Protein AF-V3ZJC1-F1 (afdb_monomer_lite)

Sequence (421 aa):
MALIEICFFYLFCVSSISTNTDYDGDVQNYDSYNEGFNTDVCNSPITPFSTPDKRLASYVLGENETPISDLGLSYDWYGQPNYKMYSGNNPGTDRCGTVQQVYFEDDSEASQSTNITQLWACVNYNNSCNYRIPISVTFCEQLNHHVYRIDPAIPQNASFCLERFNSPLNYITDVEVIIPPPVEVAGQMKYQFRCMFDLSTSDNYWYHVTWYRDGQIIKNVPPISHSNNPVGGSVLDETMFGGGLGFEVQCAYAVSLQADSETGYVKKSTERYVGIELLTPTVNIADGSKSEIKVRPTIPIGCPNSNPECSLSVNIIEPPSSTSSCDPESSFSDCGISISSRNWDQEHSVKLSVNAATQYGAKSAINTITLKTSSSFPSHSIWQDYIIGTVRIRTSQDTTATQGRHCSAVCDPHMRTFGGL

Radius of gyration: 33.89 Å; chains: 1; bounding box: 67×90×100 Å

Foldseek 3Di:
DDDDDDDDDDDDDDDDDDDDDDDDDDPDDPPDDDQDWLVVQLPDDAAEDPPQVLLALQHAADPPHDFDDLQPPDQHKYKDAQKDFAEDADSDARGRSFRKEWGANDCPVALAAQGFDWGWIFTDDPRDRPDTDIWTWHQNQQQRIIIIRDDSPDDGRYDGHMHGDPDVQPDDWAWAKDWDAFDDDPQATKTKIWTFTDDDPDQQKWKWKFKDKQNHTQDTDQTAGSVRPDHGTDIDIPVSVPDFFFIWMKMWMFIDRDRPGHTGDIDIHPTAHAFKAFPAQEAEAEAQGKDKTKIAGRHADHDGPVPRKDKWWKFKAFDDDDDDDDDDQKDKPDRTWIAIRVPRGDITIIMIHGHNVPCPPPQKDKGKIWIFIDQDDSRHNSRHGDTNGMHIYMYGYPCVVPVPDWDADPVDNPDIDDDDD

pLDDT: mean 77.85, std 19.39, range [24.75, 97.88]

Secondary structure (DSSP, 8-state):
-------------------------------------HHHHTTSPPBPPSSGGGGBTT-B--TTSPPP--TT--SEEEE-TTEEE-BSS---TTBTTSSEEEEES--TTTTT-SS-EEEEEEEEETTEEEEEEEEEEEEEGGGTEEEEEE-S---TTEEE-EEE---TT-----EEEE-PPPEEETTEEE-EEEEEEPPPS-TT-EEEEEEEETTEEEEEEEEEEGGG--SS-EEEEGGGS-S-S-EEEEEEEEEESSTTSPP---EEPPPEEESEEES-SEEEEETT-EEEEEEEESSPPP--TT-S--EEEEEEEPPP--S-----SEEESSSEEEEETTSTTS-EEEEEEE-TTT-TT-SEEEEEEEEEE-S--SS-GGGSS-EEEEEEEEEE--GGGTTT--EEETTEEEEEES---

InterPro domains:
  IPR057774 UMOD/GP2/OIT3-like, D8C domain [PF23283] (80-161)

Organism: Lottia gigantea (NCBI:txid225164)

Structure (mmCIF, N/CA/C/O backbone):
data_AF-V3ZJC1-F1
#
_entry.id   AF-V3ZJC1-F1
#
loop_
_atom_site.group_PDB
_atom_site.id
_atom_site.type_symbol
_atom_site.label_atom_id
_atom_site.label_alt_id
_atom_site.label_comp_id
_atom_site.label_asym_id
_atom_site.label_entity_id
_atom_site.label_seq_id
_atom_site.pdbx_PDB_ins_code
_atom_site.Cartn_x
_atom_site.Cartn_y
_atom_site.Cartn_z
_atom_site.occupancy
_atom_site.B_iso_or_equiv
_atom_site.auth_seq_id
_atom_site.auth_comp_id
_atom_site.auth_asym_id
_atom_site.auth_atom_id
_atom_site.pdbx_PDB_model_num
ATOM 1 N N . MET A 1 1 ? -11.441 -59.784 25.013 1.00 41.19 1 MET A N 1
ATOM 2 C CA . MET A 1 1 ? -10.218 -59.946 24.201 1.00 41.19 1 MET A CA 1
ATOM 3 C C . MET A 1 1 ? -10.653 -60.162 22.768 1.00 41.19 1 MET A C 1
ATOM 5 O O . MET A 1 1 ? -11.078 -61.255 22.429 1.00 41.19 1 MET A O 1
ATOM 9 N N . ALA A 1 2 ? -10.655 -59.089 21.986 1.00 32.16 2 ALA A N 1
ATOM 10 C CA . ALA A 1 2 ? -10.981 -59.093 20.568 1.00 32.16 2 ALA A CA 1
ATOM 11 C C . ALA A 1 2 ? -9.861 -58.307 19.880 1.00 32.16 2 ALA A C 1
ATOM 13 O O . ALA A 1 2 ? -9.620 -57.151 20.225 1.00 32.16 2 ALA A O 1
ATOM 14 N N . LEU A 1 3 ? -9.116 -59.002 19.024 1.00 30.17 3 LEU A N 1
ATOM 15 C CA . LEU A 1 3 ? -8.026 -58.472 18.214 1.00 30.17 3 LEU A CA 1
ATOM 16 C C . LEU A 1 3 ? -8.632 -57.721 17.026 1.00 30.17 3 LEU A C 1
ATOM 18 O O . LEU A 1 3 ? -9.467 -58.270 16.314 1.00 30.17 3 LEU A O 1
ATOM 22 N N . ILE A 1 4 ? -8.222 -56.467 16.848 1.00 32.09 4 ILE A N 1
ATOM 23 C CA . ILE A 1 4 ? -8.560 -55.637 15.693 1.00 32.09 4 ILE A CA 1
ATOM 24 C C . ILE A 1 4 ? -7.354 -55.682 14.749 1.00 32.09 4 ILE A C 1
ATOM 26 O O . ILE A 1 4 ? -6.305 -55.115 15.048 1.00 32.09 4 ILE A O 1
ATOM 30 N N . GLU A 1 5 ? -7.513 -56.400 13.638 1.00 27.80 5 GLU A N 1
ATOM 31 C CA . GLU A 1 5 ? -6.676 -56.304 12.440 1.00 27.80 5 GLU A CA 1
ATOM 32 C C . GLU A 1 5 ? -7.078 -55.053 11.650 1.00 27.80 5 GLU A C 1
ATOM 34 O O . GLU A 1 5 ? -8.259 -54.851 11.364 1.00 27.80 5 GLU A O 1
ATOM 39 N N . ILE A 1 6 ? -6.106 -54.224 11.261 1.00 32.09 6 ILE A N 1
ATOM 40 C CA . ILE A 1 6 ? -6.297 -53.183 10.244 1.00 32.09 6 ILE A CA 1
ATOM 41 C C . ILE A 1 6 ? -5.229 -53.367 9.167 1.00 32.09 6 ILE A C 1
ATOM 43 O O . ILE A 1 6 ? -4.032 -53.426 9.443 1.00 32.09 6 ILE A O 1
ATOM 47 N N . CYS A 1 7 ? -5.729 -53.503 7.940 1.00 24.97 7 CYS A N 1
ATOM 48 C CA . CYS A 1 7 ? -5.018 -53.780 6.701 1.00 24.97 7 CYS A CA 1
ATOM 49 C C . CYS A 1 7 ? -4.141 -52.608 6.237 1.00 24.97 7 CYS A C 1
ATOM 51 O O . CYS A 1 7 ? -4.579 -51.459 6.227 1.00 24.97 7 CYS A O 1
ATOM 53 N N . PHE A 1 8 ? -2.944 -52.932 5.743 1.00 26.19 8 PHE A N 1
ATOM 54 C CA . PHE A 1 8 ? -2.110 -52.055 4.921 1.00 26.19 8 PHE A CA 1
ATOM 55 C C . PHE A 1 8 ? -2.419 -52.288 3.435 1.00 26.19 8 PHE A C 1
ATOM 57 O O . PHE A 1 8 ? -2.342 -53.418 2.956 1.00 26.19 8 PHE A O 1
ATOM 64 N N . PHE A 1 9 ? -2.727 -51.220 2.698 1.00 26.12 9 PHE A N 1
ATOM 65 C CA . PHE A 1 9 ? -2.774 -51.219 1.235 1.00 26.12 9 PHE A CA 1
ATOM 66 C C . PHE A 1 9 ? -1.389 -50.851 0.682 1.00 26.12 9 PHE A C 1
ATOM 68 O O . PHE A 1 9 ? -0.927 -49.730 0.873 1.00 26.12 9 PHE A O 1
ATOM 75 N N . TYR A 1 10 ? -0.747 -51.785 -0.024 1.00 26.45 10 TYR A N 1
ATOM 76 C CA . TYR A 1 10 ? 0.393 -51.525 -0.908 1.00 26.45 10 TYR A CA 1
ATOM 77 C C . TYR A 1 10 ? -0.074 -51.687 -2.355 1.00 26.45 10 TYR A C 1
ATOM 79 O O . TYR A 1 10 ? -0.538 -52.759 -2.742 1.00 26.45 10 TYR A O 1
ATOM 87 N N . LEU A 1 11 ? 0.055 -50.625 -3.153 1.00 25.22 11 LEU A N 1
ATOM 88 C CA . LEU A 1 11 ? -0.167 -50.657 -4.596 1.00 25.22 11 LEU A CA 1
ATOM 89 C C . LEU A 1 11 ? 1.196 -50.827 -5.286 1.00 25.22 11 LEU A C 1
ATOM 91 O O . LEU A 1 11 ? 2.021 -49.917 -5.269 1.00 25.22 11 LEU A O 1
ATOM 95 N N . PHE A 1 12 ? 1.434 -51.997 -5.877 1.00 24.75 12 PHE A N 1
ATOM 96 C CA . PHE A 1 12 ? 2.504 -52.227 -6.848 1.00 24.75 12 PHE A CA 1
ATOM 97 C C . PHE A 1 12 ? 1.889 -52.199 -8.249 1.00 24.75 12 PHE A C 1
ATOM 99 O O . PHE A 1 12 ? 0.999 -52.995 -8.538 1.00 24.75 12 PHE A O 1
ATOM 106 N N . CYS A 1 13 ? 2.397 -51.333 -9.125 1.00 26.14 13 CYS A N 1
ATOM 107 C CA . CYS A 1 13 ? 2.208 -51.456 -10.568 1.00 26.14 13 CYS A CA 1
ATOM 108 C C . CYS A 1 13 ? 3.555 -51.805 -11.204 1.00 26.14 13 CYS A C 1
ATOM 110 O O . CYS A 1 13 ? 4.502 -51.023 -11.151 1.00 26.14 13 CYS A O 1
ATOM 112 N N . VAL A 1 14 ? 3.617 -52.997 -11.796 1.00 25.44 14 VAL A N 1
ATOM 113 C CA . VAL A 1 14 ? 4.685 -53.471 -12.677 1.00 25.44 14 VAL A CA 1
ATOM 114 C C . VAL A 1 14 ? 4.028 -53.813 -14.013 1.00 25.44 14 VAL A C 1
ATOM 116 O O . VAL A 1 14 ? 3.108 -54.624 -14.052 1.00 25.44 14 VAL A O 1
ATOM 119 N N . SER A 1 15 ? 4.523 -53.228 -15.099 1.00 30.80 15 SER A N 1
ATOM 120 C CA . SER A 1 15 ? 4.279 -53.663 -16.482 1.00 30.80 15 SER A CA 1
ATOM 121 C C . SER A 1 15 ? 5.491 -53.211 -17.303 1.00 30.80 15 SER A C 1
ATOM 123 O O . SER A 1 15 ? 5.736 -52.019 -17.436 1.00 30.80 15 SER A O 1
ATOM 125 N N . SER A 1 16 ? 6.459 -54.102 -17.515 1.00 31.58 16 SER A N 1
ATOM 126 C CA . SER A 1 16 ? 6.625 -54.965 -18.698 1.00 31.58 16 SER A CA 1
ATOM 127 C C . SER A 1 16 ? 7.221 -54.233 -19.905 1.00 31.58 16 SER A C 1
ATOM 129 O O . SER A 1 16 ? 6.564 -53.446 -20.576 1.00 31.58 16 SER A O 1
ATOM 131 N N . ILE A 1 17 ? 8.485 -54.569 -20.162 1.00 31.56 17 ILE A N 1
ATOM 132 C CA . ILE A 1 17 ? 9.289 -54.244 -21.343 1.00 31.56 17 ILE A CA 1
ATOM 133 C C . ILE A 1 17 ? 8.808 -55.087 -22.531 1.00 31.56 17 ILE A C 1
ATOM 135 O O . ILE A 1 17 ? 8.617 -56.292 -22.375 1.00 31.56 17 ILE A O 1
ATOM 139 N N . SER A 1 18 ? 8.689 -54.482 -23.717 1.00 30.03 18 SER A N 1
ATOM 140 C CA . SER A 1 18 ? 8.573 -55.203 -24.990 1.00 30.03 18 SER A CA 1
ATOM 141 C C . SER A 1 18 ? 8.950 -54.308 -26.181 1.00 30.03 18 SER A C 1
ATOM 143 O O . SER A 1 18 ? 8.126 -53.577 -26.712 1.00 30.03 18 SER A O 1
ATOM 145 N N . THR A 1 19 ? 10.226 -54.428 -26.555 1.00 33.66 19 THR A N 1
ATOM 146 C CA . THR A 1 19 ? 10.806 -54.542 -27.913 1.00 33.66 19 THR A CA 1
ATOM 147 C C . THR A 1 19 ? 10.450 -53.578 -29.056 1.00 33.66 19 THR A C 1
ATOM 149 O O . THR A 1 19 ? 9.315 -53.515 -29.511 1.00 33.66 19 THR A O 1
ATOM 152 N N . ASN A 1 20 ? 11.530 -52.997 -29.608 1.00 35.00 20 ASN A N 1
ATOM 153 C CA . ASN A 1 20 ? 11.839 -52.705 -31.017 1.00 35.00 20 ASN A CA 1
ATOM 154 C C . ASN A 1 20 ? 10.680 -52.669 -32.017 1.00 35.00 20 ASN A C 1
ATOM 156 O O . ASN A 1 20 ? 10.184 -53.713 -32.437 1.00 35.00 20 ASN A O 1
ATOM 160 N N . THR A 1 21 ? 10.446 -51.479 -32.562 1.00 34.78 21 THR A N 1
ATOM 161 C CA . THR A 1 21 ? 10.211 -51.316 -33.999 1.00 34.78 21 THR A CA 1
ATOM 162 C C . THR A 1 21 ? 10.998 -50.100 -34.478 1.00 34.78 21 THR A C 1
ATOM 164 O O . THR A 1 21 ? 10.893 -49.022 -33.899 1.00 34.78 21 THR A O 1
ATOM 167 N N . ASP A 1 22 ? 11.838 -50.326 -35.490 1.00 39.88 22 ASP A N 1
ATOM 168 C CA . ASP A 1 22 ? 12.387 -49.289 -36.357 1.00 39.88 22 ASP A CA 1
ATOM 169 C C . ASP A 1 22 ? 11.226 -48.452 -36.901 1.00 39.88 22 ASP A C 1
ATOM 171 O O . ASP A 1 22 ? 10.277 -49.010 -37.460 1.00 39.88 22 ASP A O 1
ATOM 175 N N . TYR A 1 23 ? 11.298 -47.132 -36.741 1.00 35.34 23 TYR A N 1
ATOM 176 C CA . TYR A 1 23 ? 10.435 -46.218 -37.476 1.00 35.34 23 TYR A CA 1
ATOM 177 C C . TYR A 1 23 ? 11.302 -45.227 -38.241 1.00 35.34 23 TYR A C 1
ATOM 179 O O . TYR A 1 23 ? 12.054 -44.436 -37.670 1.00 35.34 23 TYR A O 1
ATOM 187 N N . ASP A 1 24 ? 11.207 -45.394 -39.554 1.00 32.97 24 ASP A N 1
ATOM 188 C CA . ASP A 1 24 ? 11.813 -44.617 -40.617 1.00 32.97 24 ASP A CA 1
ATOM 189 C C . ASP A 1 24 ? 11.356 -43.154 -40.545 1.00 32.97 24 ASP A C 1
ATOM 191 O O . ASP A 1 24 ? 10.264 -42.843 -40.061 1.00 32.97 24 ASP A O 1
ATOM 195 N N . GLY A 1 25 ? 12.227 -42.259 -41.001 1.00 46.97 25 GLY A N 1
ATOM 196 C CA . GLY A 1 25 ? 12.049 -40.821 -40.877 1.00 46.97 25 GLY A CA 1
ATOM 197 C C . GLY A 1 25 ? 10.839 -40.292 -41.641 1.00 46.97 25 GLY A C 1
ATOM 198 O O . GLY A 1 25 ? 10.759 -40.436 -42.856 1.00 46.97 25 GLY A O 1
ATOM 199 N N . ASP A 1 26 ? 9.987 -39.557 -40.929 1.00 31.44 26 ASP A N 1
ATOM 200 C CA . ASP A 1 26 ? 9.106 -38.554 -41.514 1.00 31.44 26 ASP A CA 1
ATOM 201 C C . ASP A 1 26 ? 9.476 -37.185 -40.939 1.00 31.44 26 ASP A C 1
ATOM 203 O O . ASP A 1 26 ? 9.304 -36.893 -39.753 1.00 31.44 26 ASP A O 1
ATOM 207 N N . VAL A 1 27 ? 10.022 -36.342 -41.815 1.00 43.75 27 VAL A N 1
ATOM 208 C CA . VAL A 1 27 ? 10.173 -34.903 -41.604 1.00 43.75 27 VAL A CA 1
ATOM 209 C C . VAL A 1 27 ? 8.765 -34.333 -41.467 1.00 43.75 27 VAL A C 1
ATOM 211 O O . VAL A 1 27 ? 8.074 -34.112 -42.461 1.00 43.75 27 VAL A O 1
ATOM 214 N N . GLN A 1 28 ? 8.319 -34.122 -40.229 1.00 33.88 28 GLN A N 1
ATOM 215 C CA . GLN A 1 28 ? 7.084 -33.394 -39.987 1.00 33.88 28 GLN A CA 1
ATOM 216 C C . GLN A 1 28 ? 7.299 -31.925 -40.345 1.00 33.88 28 GLN A C 1
ATOM 218 O O . GLN A 1 28 ? 8.063 -31.200 -39.708 1.00 33.88 28 GLN A O 1
ATOM 223 N N . ASN A 1 29 ? 6.625 -31.525 -41.420 1.00 35.38 29 ASN A N 1
ATOM 224 C CA . ASN A 1 29 ? 6.377 -30.143 -41.787 1.00 35.38 29 ASN A CA 1
ATOM 225 C C . ASN A 1 29 ? 5.769 -29.429 -40.572 1.00 35.38 29 ASN A C 1
ATOM 227 O O . ASN A 1 29 ? 4.664 -29.763 -40.151 1.00 35.38 29 ASN A O 1
ATOM 231 N N . TYR A 1 30 ? 6.505 -28.472 -40.009 1.00 39.31 30 TYR A N 1
ATOM 232 C CA . TYR A 1 30 ? 5.963 -27.512 -39.056 1.00 39.31 30 TYR A CA 1
ATOM 233 C C . TYR A 1 30 ? 4.877 -26.709 -39.777 1.00 39.31 30 TYR A C 1
ATOM 235 O O . TYR A 1 30 ? 5.168 -25.930 -40.687 1.00 39.31 30 TYR A O 1
ATOM 243 N N . ASP A 1 31 ? 3.627 -26.953 -39.396 1.00 35.44 31 ASP A N 1
ATOM 244 C CA . ASP A 1 31 ? 2.469 -26.225 -39.888 1.00 35.44 31 ASP A CA 1
ATOM 245 C C . ASP A 1 31 ? 2.626 -24.712 -39.674 1.00 35.44 31 ASP A C 1
ATOM 247 O O . ASP A 1 31 ? 3.204 -24.229 -38.698 1.00 35.44 31 ASP A O 1
ATOM 251 N N . SER A 1 32 ? 2.085 -23.977 -40.642 1.00 36.81 32 SER A N 1
ATOM 252 C CA . SER A 1 32 ? 2.070 -22.525 -40.779 1.00 36.81 32 SER A CA 1
ATOM 253 C C . SER A 1 32 ? 1.839 -21.777 -39.461 1.00 36.81 32 SER A C 1
ATOM 255 O O . SER A 1 32 ? 0.738 -21.786 -38.906 1.00 36.81 32 SER A O 1
ATOM 257 N N . TYR A 1 33 ? 2.875 -21.059 -39.022 1.00 43.84 33 TYR A N 1
ATOM 258 C CA . TYR A 1 33 ? 2.800 -20.009 -38.012 1.00 43.84 33 TYR A CA 1
ATOM 259 C C . TYR A 1 33 ? 1.768 -18.964 -38.467 1.00 43.84 33 TYR A C 1
ATOM 261 O O . TYR A 1 33 ? 1.983 -18.249 -39.443 1.00 43.84 33 TYR A O 1
ATOM 269 N N . ASN A 1 34 ? 0.632 -18.884 -37.773 1.00 41.12 34 ASN A N 1
ATOM 270 C CA . ASN A 1 34 ? -0.242 -17.720 -37.867 1.00 41.12 34 ASN A CA 1
ATOM 271 C C . ASN A 1 34 ? 0.560 -16.516 -37.359 1.00 41.12 34 ASN A C 1
ATOM 273 O O . ASN A 1 34 ? 0.858 -16.434 -36.165 1.00 41.12 34 ASN A O 1
ATOM 277 N N . GLU A 1 35 ? 0.913 -15.602 -38.262 1.00 45.78 35 GLU A N 1
ATOM 278 C CA . GLU A 1 35 ? 1.398 -14.262 -37.935 1.00 45.78 35 GLU A CA 1
ATOM 279 C C . GLU A 1 35 ? 0.265 -13.498 -37.233 1.00 45.78 35 GLU A C 1
ATOM 281 O O . GLU A 1 35 ? -0.489 -12.740 -37.839 1.00 45.78 35 GLU A O 1
ATOM 286 N N . GLY A 1 36 ? 0.082 -13.762 -35.938 1.00 48.38 36 GLY A N 1
ATOM 287 C CA . GLY A 1 36 ? -0.724 -12.910 -35.077 1.00 48.38 36 GLY A CA 1
ATOM 288 C C . GLY A 1 36 ? -0.104 -11.518 -35.074 1.00 48.38 36 GLY A C 1
ATOM 289 O O . GLY A 1 36 ? 1.094 -11.368 -34.826 1.00 48.38 36 GLY A O 1
ATOM 290 N N . PHE A 1 37 ? -0.904 -10.505 -35.391 1.00 55.31 37 PHE A N 1
ATOM 291 C CA . PHE A 1 37 ? -0.458 -9.120 -35.356 1.00 55.31 37 PHE A CA 1
ATOM 292 C C . PHE A 1 37 ? -0.011 -8.759 -33.933 1.00 55.31 37 PHE A C 1
ATOM 294 O O . PHE A 1 37 ? -0.637 -9.150 -32.948 1.00 55.31 37 PHE A O 1
ATOM 301 N N . ASN A 1 38 ? 1.075 -7.990 -33.820 1.00 57.69 38 ASN A N 1
ATOM 302 C CA . ASN A 1 38 ? 1.700 -7.643 -32.539 1.00 57.69 38 ASN A CA 1
ATOM 303 C C . ASN A 1 38 ? 0.740 -6.988 -31.527 1.00 57.69 38 ASN A C 1
ATOM 305 O O . ASN A 1 38 ? 0.880 -7.140 -30.315 1.00 57.69 38 ASN A O 1
ATOM 309 N N . THR A 1 39 ? -0.289 -6.307 -32.036 1.00 58.97 39 THR A N 1
ATOM 310 C CA . THR A 1 39 ? -1.335 -5.674 -31.230 1.00 58.97 39 THR A CA 1
ATOM 311 C C . THR A 1 39 ? -2.045 -6.648 -30.294 1.00 58.97 39 THR A C 1
ATOM 313 O O . THR A 1 39 ? -2.534 -6.219 -29.255 1.00 58.97 39 THR A O 1
ATOM 316 N N . ASP A 1 40 ? -2.092 -7.944 -30.604 1.00 79.19 40 ASP A N 1
ATOM 317 C CA . ASP A 1 40 ? -2.816 -8.911 -29.775 1.00 79.19 40 ASP A CA 1
ATOM 318 C C . ASP A 1 40 ? -1.980 -9.388 -28.579 1.00 79.19 40 ASP A C 1
ATOM 320 O O . ASP A 1 40 ? -2.523 -9.620 -27.498 1.00 79.19 40 ASP A O 1
ATOM 324 N N . VAL A 1 41 ? -0.654 -9.479 -28.731 1.00 88.19 41 VAL A N 1
ATOM 325 C CA . VAL A 1 41 ? 0.241 -9.973 -27.671 1.00 88.19 41 VAL A CA 1
ATOM 326 C C . VAL A 1 41 ? 0.304 -8.978 -26.521 1.00 88.19 41 VAL A C 1
ATOM 328 O O . VAL A 1 41 ? 0.041 -9.335 -25.378 1.00 88.19 41 VAL A O 1
ATOM 331 N N . CYS A 1 42 ? 0.579 -7.710 -26.824 1.00 85.69 42 CYS A N 1
ATOM 332 C CA . CYS A 1 42 ? 0.758 -6.687 -25.797 1.00 85.69 42 CYS A CA 1
ATOM 333 C C . CYS A 1 42 ? -0.542 -6.309 -25.068 1.00 85.69 42 CYS A C 1
ATOM 335 O O . CYS A 1 42 ? -0.489 -5.665 -24.020 1.00 85.69 42 CYS A O 1
ATOM 337 N N . ASN A 1 43 ? -1.701 -6.693 -25.613 1.00 85.38 43 ASN A N 1
ATOM 338 C CA . ASN A 1 43 ? -3.020 -6.508 -25.000 1.00 85.38 43 ASN A CA 1
ATOM 339 C C . ASN A 1 43 ? -3.524 -7.758 -24.257 1.00 85.38 43 ASN A C 1
ATOM 341 O O . ASN A 1 43 ? -4.575 -7.707 -23.614 1.00 85.38 43 ASN A O 1
ATOM 345 N N . SER A 1 44 ? -2.804 -8.877 -24.348 1.00 87.81 44 SER A N 1
ATOM 346 C CA . SER A 1 44 ? -3.147 -10.125 -23.666 1.00 87.81 44 SER A CA 1
ATOM 347 C C . SER A 1 44 ? -2.507 -10.194 -22.273 1.00 87.81 44 SER A C 1
ATOM 349 O O . SER A 1 44 ? -1.518 -9.507 -22.010 1.00 87.81 44 SER A O 1
ATOM 351 N N . PRO A 1 45 ? -3.043 -11.016 -21.350 1.00 90.00 45 PRO A N 1
ATOM 352 C CA . PRO A 1 45 ? -2.370 -11.302 -20.088 1.00 90.00 45 PRO A CA 1
ATOM 353 C C . PRO A 1 45 ? -0.956 -11.850 -20.333 1.00 90.00 45 PRO A C 1
ATOM 355 O O . PRO A 1 45 ? -0.796 -12.821 -21.065 1.00 90.00 45 PRO A O 1
ATOM 358 N N . ILE A 1 46 ? 0.051 -11.229 -19.714 1.00 93.88 46 ILE A N 1
ATOM 359 C CA . ILE A 1 46 ? 1.455 -11.652 -19.787 1.00 93.88 46 ILE A CA 1
ATOM 360 C C . ILE A 1 46 ? 1.824 -12.386 -18.499 1.00 93.88 46 ILE A C 1
ATOM 362 O O . ILE A 1 46 ? 1.603 -11.871 -17.397 1.00 93.88 46 ILE A O 1
ATOM 366 N N . THR A 1 47 ? 2.406 -13.576 -18.627 1.00 95.25 47 THR A N 1
ATOM 367 C CA . THR A 1 47 ? 2.803 -14.394 -17.480 1.00 95.25 47 THR A CA 1
ATOM 368 C C . THR A 1 47 ? 4.153 -13.909 -16.918 1.00 95.25 47 THR A C 1
ATOM 370 O O . THR A 1 47 ? 5.142 -13.844 -17.646 1.00 95.25 47 THR A O 1
ATOM 373 N N . PRO A 1 48 ? 4.264 -13.559 -15.624 1.00 93.00 48 PRO A N 1
ATOM 374 C CA . PRO A 1 48 ? 5.539 -13.125 -15.058 1.00 93.00 48 PRO A CA 1
ATOM 375 C C . PRO A 1 48 ? 6.507 -14.299 -14.856 1.00 93.00 48 PRO A C 1
ATOM 377 O O . PRO A 1 48 ? 6.096 -15.426 -14.572 1.00 93.00 48 PRO A O 1
ATOM 380 N N . PHE A 1 49 ? 7.813 -14.027 -14.919 1.00 92.00 49 PHE A N 1
ATOM 381 C CA . PHE A 1 49 ? 8.831 -14.994 -14.503 1.00 92.00 49 PHE A CA 1
ATOM 382 C C . PHE A 1 49 ? 8.764 -15.235 -12.988 1.00 92.00 49 PHE A C 1
ATOM 384 O O . PHE A 1 49 ? 8.610 -14.306 -12.194 1.00 92.00 49 PHE A O 1
ATOM 391 N N . SER A 1 50 ? 8.931 -16.484 -12.549 1.00 90.62 50 SER A N 1
ATOM 392 C CA . SER A 1 50 ? 8.998 -16.801 -11.118 1.00 90.62 50 SER A CA 1
ATOM 393 C C . SER A 1 50 ? 10.331 -16.340 -10.514 1.00 90.62 50 SER A C 1
ATOM 395 O O . SER A 1 50 ? 11.388 -16.572 -11.088 1.00 90.62 50 SER A O 1
ATOM 397 N N . THR A 1 51 ? 10.334 -15.715 -9.333 1.00 90.81 51 THR A N 1
ATOM 398 C CA . THR A 1 51 ? 11.578 -15.308 -8.625 1.00 90.81 51 THR A CA 1
ATOM 399 C C . THR A 1 51 ? 12.608 -14.550 -9.501 1.00 90.81 51 THR A C 1
ATOM 401 O O . THR A 1 51 ? 13.771 -14.947 -9.577 1.00 90.81 51 THR A O 1
ATOM 404 N N . PRO A 1 52 ? 12.215 -13.451 -10.164 1.00 89.38 52 PRO A N 1
ATOM 405 C CA . PRO A 1 52 ? 13.020 -12.736 -11.166 1.00 89.38 52 PRO A CA 1
ATOM 406 C C . PRO A 1 52 ? 14.386 -12.256 -10.656 1.00 89.38 52 PRO A C 1
ATOM 408 O O . PRO A 1 52 ? 15.365 -12.283 -11.396 1.00 89.38 52 PRO A O 1
ATOM 411 N N . ASP A 1 53 ? 14.494 -11.889 -9.377 1.00 86.44 53 ASP A N 1
ATOM 412 C CA . ASP A 1 53 ? 15.765 -11.461 -8.780 1.00 86.44 53 ASP A CA 1
ATOM 413 C C . ASP A 1 53 ? 16.809 -12.578 -8.714 1.00 86.44 53 ASP A C 1
ATOM 415 O O . ASP A 1 53 ? 18.002 -12.322 -8.878 1.00 86.44 53 ASP A O 1
ATOM 419 N N . LYS A 1 54 ? 16.372 -13.829 -8.530 1.00 93.62 54 LYS A N 1
ATOM 420 C CA . LYS A 1 54 ? 17.269 -14.990 -8.539 1.00 93.62 54 LYS A CA 1
ATOM 421 C C . LYS A 1 54 ? 17.690 -15.397 -9.954 1.00 93.62 54 LYS A C 1
ATOM 423 O O . LYS A 1 54 ? 18.684 -16.093 -10.111 1.00 93.62 54 LYS A O 1
ATOM 428 N N . ARG A 1 55 ? 16.968 -14.937 -10.981 1.00 94.81 55 ARG A N 1
ATOM 429 C CA . ARG A 1 55 ? 17.273 -15.187 -12.400 1.00 94.81 55 ARG A CA 1
ATOM 430 C C . ARG A 1 55 ? 18.259 -14.194 -12.998 1.00 94.81 55 ARG A C 1
ATOM 432 O O . ARG A 1 55 ? 18.633 -14.346 -14.157 1.00 94.81 55 ARG A O 1
ATOM 439 N N . LEU A 1 56 ? 18.666 -13.173 -12.245 1.00 93.00 56 LEU A N 1
ATOM 440 C CA . LEU A 1 56 ? 19.630 -12.192 -12.725 1.00 93.00 56 LEU A CA 1
ATOM 441 C C . LEU A 1 56 ? 20.932 -12.882 -13.148 1.00 93.00 56 LEU A C 1
ATOM 443 O O . LEU A 1 56 ? 21.461 -13.706 -12.404 1.00 93.00 56 LEU A O 1
ATOM 447 N N . ALA A 1 57 ? 21.497 -12.496 -14.292 1.00 92.44 57 ALA A N 1
ATOM 448 C CA . ALA A 1 57 ? 22.771 -13.033 -14.781 1.00 92.44 57 ALA A CA 1
ATOM 449 C C . ALA A 1 57 ? 23.922 -12.885 -13.767 1.00 92.44 57 ALA A C 1
ATOM 451 O O . ALA A 1 57 ? 24.874 -13.662 -13.773 1.00 92.44 57 ALA A O 1
ATOM 452 N N . SER A 1 58 ? 23.819 -11.919 -12.850 1.00 90.44 58 SER A N 1
ATOM 453 C CA . SER A 1 58 ? 24.762 -11.711 -11.750 1.00 90.44 58 SER A CA 1
ATOM 454 C C . SER A 1 58 ? 24.516 -12.596 -10.522 1.00 90.44 58 SER A C 1
ATOM 456 O O . SER A 1 58 ? 25.439 -12.768 -9.723 1.00 90.44 58 SER A O 1
ATOM 458 N N . TYR A 1 59 ? 23.322 -13.165 -10.350 1.00 93.06 59 TYR A N 1
ATOM 459 C CA . TYR A 1 59 ? 22.984 -14.014 -9.208 1.00 93.06 59 TYR A CA 1
ATOM 460 C C . TYR A 1 59 ? 23.746 -15.340 -9.277 1.00 93.06 59 TYR A C 1
ATOM 462 O O . TYR A 1 59 ? 23.791 -15.962 -10.335 1.00 93.06 59 TYR A O 1
ATOM 470 N N . VAL A 1 60 ? 24.328 -15.771 -8.155 1.00 94.50 60 VAL A N 1
ATOM 471 C CA . VAL A 1 60 ? 25.027 -17.060 -8.011 1.00 94.50 60 VAL A CA 1
ATOM 472 C C . VAL A 1 60 ? 24.180 -17.973 -7.138 1.00 94.50 60 VAL A C 1
ATOM 474 O O . VAL A 1 60 ? 23.810 -17.578 -6.033 1.00 94.50 60 VAL A O 1
ATOM 477 N N . LEU A 1 61 ? 23.893 -19.179 -7.621 1.00 93.50 61 LEU A N 1
ATOM 478 C CA . LEU A 1 61 ? 23.194 -20.212 -6.868 1.00 93.50 61 LEU A CA 1
ATOM 479 C C . LEU A 1 61 ? 24.002 -20.589 -5.616 1.00 93.50 61 LEU A C 1
ATOM 481 O O . LEU A 1 61 ? 25.174 -20.955 -5.709 1.00 93.50 61 LEU A O 1
ATOM 485 N N . GLY A 1 62 ? 23.384 -20.482 -4.439 1.00 91.69 62 GLY A N 1
ATOM 486 C CA . GLY A 1 62 ? 24.036 -20.868 -3.185 1.00 91.69 62 GLY A CA 1
ATOM 487 C C . GLY A 1 62 ? 24.191 -22.387 -3.043 1.00 91.69 62 GLY A C 1
ATOM 488 O O . GLY A 1 62 ? 23.365 -23.144 -3.542 1.00 91.69 62 GLY A O 1
ATOM 489 N N . GLU A 1 63 ? 25.195 -22.841 -2.283 1.00 89.81 63 GLU A N 1
ATOM 490 C CA . GLU A 1 63 ? 25.515 -24.276 -2.098 1.00 89.81 63 GLU A CA 1
ATOM 491 C C . GLU A 1 63 ? 24.337 -25.135 -1.597 1.00 89.81 63 GLU A C 1
ATOM 493 O O . GLU A 1 63 ? 24.283 -26.330 -1.868 1.00 89.81 63 GLU A O 1
ATOM 498 N N . ASN A 1 64 ? 23.384 -24.529 -0.878 1.00 92.75 64 ASN A N 1
ATOM 499 C CA . ASN A 1 64 ? 22.204 -25.203 -0.321 1.00 92.75 64 ASN A CA 1
ATOM 500 C C . ASN A 1 64 ? 20.886 -24.759 -0.976 1.00 92.75 64 ASN A C 1
ATOM 502 O O . ASN A 1 64 ? 19.806 -25.059 -0.463 1.00 92.75 64 ASN A O 1
ATOM 506 N N . GLU A 1 65 ? 20.946 -23.999 -2.068 1.00 92.94 65 GLU A N 1
ATOM 507 C CA . GLU A 1 65 ? 19.752 -23.562 -2.782 1.00 92.94 65 GLU A CA 1
ATOM 508 C C . GLU A 1 65 ? 19.329 -24.587 -3.834 1.00 92.94 65 GLU A C 1
ATOM 510 O O . GLU A 1 65 ? 20.149 -25.197 -4.515 1.00 92.94 65 GLU A O 1
ATOM 515 N N . THR A 1 66 ? 18.018 -24.773 -3.989 1.00 94.19 66 THR A N 1
ATOM 516 C CA . THR A 1 66 ? 17.486 -25.576 -5.095 1.00 94.19 66 THR A CA 1
ATOM 517 C C . THR A 1 66 ? 17.606 -24.776 -6.397 1.00 94.19 66 THR A C 1
ATOM 519 O O . THR A 1 66 ? 17.118 -23.642 -6.424 1.00 94.19 66 THR A O 1
ATOM 522 N N . PRO A 1 67 ? 18.215 -25.332 -7.466 1.00 94.50 67 PRO A N 1
ATOM 523 C CA . PRO A 1 67 ? 18.277 -24.666 -8.760 1.00 94.50 67 PRO A CA 1
ATOM 524 C C . PRO A 1 67 ? 16.879 -24.323 -9.273 1.00 94.50 67 PRO A C 1
ATOM 526 O O . PRO A 1 67 ? 15.963 -25.147 -9.224 1.00 94.50 67 PRO A O 1
ATOM 529 N N . ILE A 1 68 ? 16.728 -23.120 -9.814 1.00 94.19 68 ILE A N 1
ATOM 530 C CA . ILE A 1 68 ? 15.538 -22.733 -10.561 1.00 94.19 68 ILE A CA 1
ATOM 531 C C . ILE A 1 68 ? 15.493 -23.569 -11.836 1.00 94.19 68 ILE A C 1
ATOM 533 O O . ILE A 1 68 ? 16.498 -23.717 -12.539 1.00 94.19 68 ILE A O 1
ATOM 537 N N . SER A 1 69 ? 14.311 -24.102 -12.133 1.00 92.94 69 SER A N 1
ATOM 538 C CA . SER A 1 69 ? 14.037 -24.788 -13.383 1.00 92.94 69 SER A CA 1
ATOM 539 C C . SER A 1 69 ? 12.752 -24.254 -13.990 1.00 92.94 69 SER A C 1
ATOM 541 O O . SER A 1 69 ? 11.725 -24.177 -13.321 1.00 92.94 69 SER A O 1
ATOM 543 N N . ASP A 1 70 ? 12.828 -23.938 -15.274 1.00 92.88 70 ASP A N 1
ATOM 544 C CA . ASP A 1 70 ? 11.693 -23.596 -16.127 1.00 92.88 70 ASP A CA 1
ATOM 545 C C . ASP A 1 70 ? 11.094 -24.832 -16.812 1.00 92.88 70 ASP A C 1
ATOM 547 O O . ASP A 1 70 ? 10.250 -24.728 -17.702 1.00 92.88 70 ASP A O 1
ATOM 551 N N . LEU A 1 71 ? 11.511 -26.027 -16.381 1.00 89.62 71 LEU A N 1
ATOM 552 C CA . LEU A 1 71 ? 10.890 -27.268 -16.804 1.00 89.62 71 LEU A CA 1
ATOM 553 C C . LEU A 1 71 ? 9.425 -27.261 -16.348 1.00 89.62 71 LEU A C 1
ATOM 555 O O . LEU A 1 71 ? 9.137 -27.249 -15.151 1.00 89.62 71 LEU A O 1
ATOM 559 N N . GLY A 1 72 ? 8.505 -27.292 -17.310 1.00 86.44 72 GLY A N 1
ATOM 560 C CA . GLY A 1 72 ? 7.066 -27.257 -17.049 1.00 86.44 72 GLY A CA 1
ATOM 561 C C . GLY A 1 72 ? 6.425 -25.872 -17.135 1.00 86.44 72 GLY A C 1
ATOM 562 O O . GLY A 1 72 ? 5.243 -25.754 -16.809 1.00 86.44 72 GLY A O 1
ATOM 563 N N . LEU A 1 73 ? 7.149 -24.840 -17.593 1.00 90.06 73 LEU A N 1
ATOM 564 C CA . LEU A 1 73 ? 6.490 -23.626 -18.083 1.00 90.06 73 LEU A CA 1
ATOM 565 C C . LEU A 1 73 ? 5.477 -23.989 -19.177 1.00 90.06 73 LEU A C 1
ATOM 567 O O . LEU A 1 73 ? 5.719 -24.871 -19.993 1.00 90.06 73 LEU A O 1
ATOM 571 N N . SER A 1 74 ? 4.323 -23.332 -19.192 1.00 91.62 74 SER A N 1
ATOM 572 C CA . SER A 1 74 ? 3.375 -23.469 -20.295 1.00 91.62 74 SER A CA 1
ATOM 573 C C . SER A 1 74 ? 3.908 -22.763 -21.538 1.00 91.62 74 SER A C 1
ATOM 575 O O . SER A 1 74 ? 4.647 -21.790 -21.436 1.00 91.62 74 SER A O 1
ATOM 577 N N . TYR A 1 75 ? 3.492 -23.216 -22.719 1.00 91.50 75 TYR A N 1
ATOM 578 C CA . TYR A 1 75 ? 3.748 -22.474 -23.950 1.00 91.50 75 TYR A CA 1
ATOM 579 C C . TYR A 1 75 ? 2.918 -21.183 -23.962 1.00 91.50 75 TYR A C 1
ATOM 581 O O . TYR A 1 75 ? 1.729 -21.217 -24.285 1.00 91.50 75 TYR A O 1
ATOM 589 N N . ASP A 1 76 ? 3.524 -20.066 -23.560 1.00 93.88 76 ASP A N 1
ATOM 590 C CA . ASP A 1 76 ? 2.842 -18.783 -23.364 1.00 93.88 76 ASP A CA 1
ATOM 591 C C . ASP A 1 76 ? 3.800 -17.585 -23.529 1.00 93.88 76 ASP A C 1
ATOM 593 O O . ASP A 1 76 ? 5.009 -17.753 -23.740 1.00 93.88 76 ASP A O 1
ATOM 597 N N . TRP A 1 77 ? 3.255 -16.371 -23.462 1.00 95.06 77 TRP A N 1
ATOM 598 C CA . TRP A 1 77 ? 4.005 -15.123 -23.422 1.00 95.06 77 TRP A CA 1
ATOM 599 C C . TRP A 1 77 ? 4.403 -14.767 -21.995 1.00 95.06 77 TRP A C 1
ATOM 601 O O . TRP A 1 77 ? 3.565 -14.559 -21.116 1.00 95.06 77 TRP A O 1
ATOM 611 N N . TYR A 1 78 ? 5.708 -14.643 -21.796 1.00 95.81 78 TYR A N 1
ATOM 612 C CA . TYR A 1 78 ? 6.322 -14.288 -20.535 1.00 95.81 78 TYR A CA 1
ATOM 613 C C . TYR A 1 78 ? 6.957 -12.916 -20.606 1.00 95.81 78 TYR A C 1
ATOM 615 O O . TYR A 1 78 ? 7.597 -12.560 -21.589 1.00 95.81 78 TYR A O 1
ATOM 623 N N . GLY A 1 79 ? 6.834 -12.142 -19.544 1.00 92.44 79 GLY A N 1
ATOM 624 C CA . GLY A 1 79 ? 7.390 -10.801 -19.503 1.00 92.44 79 GLY A CA 1
ATOM 625 C C . GLY A 1 79 ? 7.302 -10.236 -18.108 1.00 92.44 79 GLY A C 1
ATOM 626 O O . GLY A 1 79 ? 6.444 -10.621 -17.311 1.00 92.44 79 GLY A O 1
ATOM 627 N N . GLN A 1 80 ? 8.230 -9.346 -17.786 1.00 87.88 80 GLN A N 1
ATOM 628 C CA . GLN A 1 80 ? 8.186 -8.660 -16.514 1.00 87.88 80 GLN A CA 1
ATOM 629 C C . GLN A 1 80 ? 8.748 -7.242 -16.631 1.00 87.88 80 GLN A C 1
ATOM 631 O O . GLN A 1 80 ? 9.812 -7.056 -17.224 1.00 87.88 80 GLN A O 1
ATOM 636 N N . PRO A 1 81 ? 8.108 -6.247 -15.991 1.00 80.19 81 PRO A N 1
ATOM 637 C CA . PRO A 1 81 ? 8.658 -4.902 -15.902 1.00 80.19 81 PRO A CA 1
ATOM 638 C C . PRO A 1 81 ? 10.081 -4.888 -15.336 1.00 80.19 81 PRO A C 1
ATOM 640 O O . PRO A 1 81 ? 10.360 -5.559 -14.341 1.00 80.19 81 PRO A O 1
ATOM 643 N N . ASN A 1 82 ? 10.948 -4.056 -15.916 1.00 74.62 82 ASN A N 1
ATOM 644 C CA . ASN A 1 82 ? 12.366 -3.866 -15.561 1.00 74.62 82 ASN A CA 1
ATOM 645 C C . ASN A 1 82 ? 13.316 -5.018 -15.891 1.00 74.62 82 ASN A C 1
ATOM 647 O O . ASN A 1 82 ? 14.524 -4.853 -15.707 1.00 74.62 82 ASN A O 1
ATOM 651 N N . TYR A 1 83 ? 12.817 -6.154 -16.370 1.00 87.25 83 TYR A N 1
ATOM 652 C CA . TYR A 1 83 ? 13.666 -7.266 -16.765 1.00 87.25 83 TYR A CA 1
ATOM 653 C C . TYR A 1 83 ? 13.553 -7.475 -18.264 1.00 87.25 83 TYR A C 1
ATOM 655 O O . TYR A 1 83 ? 12.474 -7.413 -18.850 1.00 87.25 83 TYR A O 1
ATOM 663 N N . LYS A 1 84 ? 14.689 -7.759 -18.879 1.00 90.94 84 LYS A N 1
ATOM 664 C CA . LYS A 1 84 ? 14.730 -8.414 -20.178 1.00 90.94 84 LYS A CA 1
ATOM 665 C C . LYS A 1 84 ? 15.514 -9.706 -20.030 1.00 90.94 84 LYS A C 1
ATOM 667 O O . LYS A 1 84 ? 16.237 -9.881 -19.048 1.00 90.94 84 LYS A O 1
ATOM 672 N N . MET A 1 85 ? 15.346 -10.629 -20.964 1.00 93.00 85 MET A N 1
ATOM 673 C CA . MET A 1 85 ? 16.242 -11.771 -21.031 1.00 93.00 85 MET A CA 1
ATOM 674 C C . MET A 1 85 ? 17.664 -11.261 -21.238 1.00 93.00 85 MET A C 1
ATOM 676 O O . MET A 1 85 ? 17.891 -10.334 -22.013 1.00 93.00 85 MET A O 1
ATOM 680 N N . TYR A 1 86 ? 18.601 -11.840 -20.497 1.00 92.44 86 TYR A N 1
ATOM 681 C CA . TYR A 1 86 ? 19.995 -11.437 -20.551 1.00 92.44 86 TYR A CA 1
ATOM 682 C C . TYR A 1 86 ? 20.569 -11.672 -21.947 1.00 92.44 86 TYR A C 1
ATOM 684 O O . TYR A 1 86 ? 20.394 -12.755 -22.517 1.00 92.44 86 TYR A O 1
ATOM 692 N N . SER A 1 87 ? 21.266 -10.661 -22.457 1.00 90.38 87 SER A N 1
ATOM 693 C CA . SER A 1 87 ? 21.980 -10.714 -23.725 1.00 90.38 87 SER A CA 1
ATOM 694 C C . SER A 1 87 ? 23.471 -10.460 -23.527 1.00 90.38 87 SER A C 1
ATOM 696 O O . SER A 1 87 ? 23.870 -9.533 -22.816 1.00 90.38 87 SER A O 1
ATOM 698 N N . GLY A 1 88 ? 24.310 -11.279 -24.157 1.00 87.75 88 GLY A N 1
ATOM 699 C CA . GLY A 1 88 ? 25.753 -11.080 -24.208 1.00 87.75 88 GLY A CA 1
ATOM 700 C C . GLY A 1 88 ? 26.556 -12.362 -24.026 1.00 87.75 88 GLY A C 1
ATOM 701 O O . GLY A 1 88 ? 26.233 -13.420 -24.559 1.00 87.75 88 GLY A O 1
ATOM 702 N N . ASN A 1 89 ? 27.665 -12.253 -23.293 1.00 89.00 89 ASN A N 1
ATOM 703 C CA . ASN A 1 89 ? 28.568 -13.379 -23.063 1.00 89.00 89 ASN A CA 1
ATOM 704 C C . ASN A 1 89 ? 27.957 -14.405 -22.111 1.00 89.00 89 ASN A C 1
ATOM 706 O O . ASN A 1 89 ? 27.097 -14.075 -21.310 1.00 89.00 89 ASN A O 1
ATOM 710 N N . ASN A 1 90 ? 28.469 -15.635 -22.137 1.00 91.75 90 ASN A N 1
ATOM 711 C CA . ASN A 1 90 ? 28.064 -16.676 -21.197 1.00 91.75 90 ASN A CA 1
ATOM 712 C C . ASN A 1 90 ? 28.075 -16.159 -19.736 1.00 91.75 90 ASN A C 1
ATOM 714 O O . ASN A 1 90 ? 29.143 -15.743 -19.273 1.00 91.75 90 ASN A O 1
ATOM 718 N N . PRO A 1 91 ? 26.935 -16.208 -19.007 1.00 90.56 91 PRO A N 1
ATOM 719 C CA . PRO A 1 91 ? 26.863 -15.768 -17.613 1.00 90.56 91 PRO A CA 1
ATOM 720 C C . PRO A 1 91 ? 27.880 -16.474 -16.703 1.00 90.56 91 PRO A C 1
ATOM 722 O O . PRO A 1 91 ? 28.388 -15.869 -15.759 1.00 90.56 91 PRO A O 1
ATOM 725 N N . GLY A 1 92 ? 28.199 -17.737 -17.001 1.00 88.81 92 GLY A N 1
ATOM 726 C CA . GLY A 1 92 ? 29.023 -18.637 -16.195 1.00 88.81 92 GLY A CA 1
ATOM 727 C C . GLY A 1 92 ? 28.204 -19.729 -15.501 1.00 88.81 92 GLY A C 1
ATOM 728 O O . GLY A 1 92 ? 26.976 -19.663 -15.447 1.00 88.81 92 GLY A O 1
ATOM 729 N N . THR A 1 93 ? 28.888 -20.743 -14.962 1.00 87.44 93 THR A N 1
ATOM 730 C CA . THR A 1 93 ? 28.254 -21.824 -14.189 1.00 87.44 93 THR A CA 1
ATOM 731 C C . THR A 1 93 ? 27.547 -21.292 -12.947 1.00 87.44 93 THR A C 1
ATOM 733 O O . THR A 1 93 ? 28.008 -20.330 -12.332 1.00 87.44 93 THR A O 1
ATOM 736 N N . ASP A 1 94 ? 26.444 -21.942 -12.572 1.00 90.94 94 ASP A N 1
ATOM 737 C CA . ASP A 1 94 ? 25.656 -21.639 -11.369 1.00 90.94 94 ASP A CA 1
ATOM 738 C C . ASP A 1 94 ? 25.107 -20.203 -11.310 1.00 90.94 94 ASP A C 1
ATOM 740 O O . ASP A 1 94 ? 24.731 -19.698 -10.250 1.00 90.94 94 ASP A O 1
ATOM 744 N N . ARG A 1 95 ? 25.059 -19.516 -12.455 1.00 93.31 95 ARG A N 1
ATOM 745 C CA . ARG A 1 95 ? 24.481 -18.176 -12.578 1.00 93.31 95 ARG A CA 1
ATOM 746 C C . ARG A 1 95 ? 23.003 -18.240 -12.913 1.00 93.31 95 ARG A C 1
ATOM 748 O O . ARG A 1 95 ? 22.495 -19.284 -13.320 1.00 93.31 95 ARG A O 1
ATOM 755 N N . CYS A 1 96 ? 22.311 -17.116 -12.734 1.00 94.69 96 CYS A N 1
ATOM 756 C CA . CYS A 1 96 ? 20.863 -17.011 -12.939 1.00 94.69 96 CYS A CA 1
ATOM 757 C C . CYS A 1 96 ? 20.059 -17.960 -12.034 1.00 94.69 96 CYS A C 1
ATOM 759 O O . CYS A 1 96 ? 18.963 -18.389 -12.394 1.00 94.69 96 CYS A O 1
ATOM 761 N N . GLY A 1 97 ? 20.633 -18.334 -10.883 1.00 94.12 97 GLY A N 1
ATOM 762 C CA . GLY A 1 97 ? 19.991 -19.208 -9.901 1.00 94.12 97 GLY A CA 1
ATOM 763 C C . GLY A 1 97 ? 19.743 -20.623 -10.418 1.00 94.12 97 GLY A C 1
ATOM 764 O O . GLY A 1 97 ? 18.865 -21.310 -9.907 1.00 94.12 97 GLY A O 1
ATOM 765 N N . THR A 1 98 ? 20.480 -21.060 -11.438 1.00 94.88 98 THR A N 1
ATOM 766 C CA . THR A 1 98 ? 20.282 -22.343 -12.111 1.00 94.88 98 THR A CA 1
ATOM 767 C C . THR A 1 98 ? 21.617 -22.978 -12.489 1.00 94.88 98 THR A C 1
ATOM 769 O O . THR A 1 98 ? 22.647 -22.306 -12.488 1.00 94.88 98 THR A O 1
ATOM 772 N N . VAL A 1 99 ? 21.605 -24.263 -12.850 1.00 93.19 99 VAL A N 1
ATOM 773 C CA . VAL A 1 99 ? 22.803 -24.973 -13.338 1.00 93.19 99 VAL A CA 1
ATOM 774 C C . VAL A 1 99 ? 22.943 -24.900 -14.861 1.00 93.19 99 VAL A C 1
ATOM 776 O O . VAL A 1 99 ? 24.055 -25.031 -15.369 1.00 93.19 99 VAL A O 1
ATOM 779 N N . GLN A 1 100 ? 21.845 -24.664 -15.591 1.00 94.06 100 GLN A N 1
ATOM 780 C CA . GLN A 1 100 ? 21.842 -24.503 -17.048 1.00 94.06 100 GLN A CA 1
ATOM 781 C C . GLN A 1 100 ? 21.187 -23.178 -17.451 1.00 94.06 100 GLN A C 1
ATOM 783 O O . GLN A 1 100 ? 19.973 -22.996 -17.385 1.00 94.06 100 GLN A O 1
ATOM 788 N N . GLN A 1 101 ? 22.009 -22.223 -17.865 1.00 95.12 101 GLN A N 1
ATOM 789 C CA . GLN A 1 101 ? 21.561 -20.876 -18.205 1.00 95.12 101 GLN A CA 1
ATOM 790 C C . GLN A 1 101 ? 20.999 -20.833 -19.623 1.00 95.12 101 GLN A C 1
ATOM 792 O O . GLN A 1 101 ? 21.644 -21.320 -20.552 1.00 95.12 101 GLN A O 1
ATOM 797 N N . VAL A 1 102 ? 19.849 -20.187 -19.804 1.00 95.38 102 VAL A N 1
ATOM 798 C CA . VAL A 1 102 ? 19.313 -19.862 -21.130 1.00 95.38 102 VAL A CA 1
ATOM 799 C C . VAL A 1 102 ? 19.381 -18.352 -21.347 1.00 95.38 102 VAL A C 1
ATOM 801 O O . VAL A 1 102 ? 18.766 -17.598 -20.595 1.00 95.38 102 VAL A O 1
ATOM 804 N N . TYR A 1 103 ? 20.148 -17.896 -22.337 1.00 95.12 103 TYR A N 1
ATOM 805 C CA . TYR A 1 103 ? 20.409 -16.468 -22.581 1.00 95.12 103 TYR A CA 1
ATOM 806 C C . TYR A 1 103 ? 20.570 -16.166 -24.076 1.00 95.12 103 TYR A C 1
ATOM 808 O O . TYR A 1 103 ? 20.807 -17.077 -24.868 1.00 95.12 103 TYR A O 1
ATOM 816 N N . PHE A 1 104 ? 20.454 -14.904 -24.482 1.00 94.00 104 PHE A N 1
ATOM 817 C CA . PHE A 1 104 ? 20.727 -14.491 -25.861 1.00 94.00 104 PHE A CA 1
ATOM 818 C C . PHE A 1 104 ? 22.211 -14.177 -26.049 1.00 94.00 104 PHE A C 1
ATOM 820 O O . PHE A 1 104 ? 22.811 -13.485 -25.236 1.00 94.00 104 PHE A O 1
ATOM 827 N N . GLU A 1 105 ? 22.824 -14.666 -27.125 1.00 87.12 105 GLU A N 1
ATOM 828 C CA . GLU A 1 105 ? 24.201 -14.266 -27.459 1.00 87.12 105 GLU A CA 1
ATOM 829 C C . GLU A 1 105 ? 24.247 -12.852 -28.065 1.00 87.12 105 GLU A C 1
ATOM 831 O O . GLU A 1 105 ? 25.244 -12.150 -27.911 1.00 87.12 105 GLU A O 1
ATOM 836 N N . ASP A 1 106 ? 23.160 -12.439 -28.725 1.00 79.44 106 ASP A N 1
ATOM 837 C CA . ASP A 1 106 ? 22.953 -11.111 -29.305 1.00 79.44 106 ASP A CA 1
ATOM 838 C C . ASP A 1 106 ? 21.442 -10.795 -29.338 1.00 79.44 106 ASP A C 1
ATOM 840 O O . ASP A 1 106 ? 20.634 -11.637 -29.740 1.00 79.44 106 ASP A O 1
ATOM 844 N N . ASP A 1 107 ? 21.061 -9.591 -28.908 1.00 75.06 107 ASP A N 1
ATOM 845 C CA . ASP A 1 107 ? 19.690 -9.055 -28.898 1.00 75.06 107 ASP A CA 1
ATOM 846 C C . ASP A 1 107 ? 19.573 -7.718 -29.652 1.00 75.06 107 ASP A C 1
ATOM 848 O O . ASP A 1 107 ? 18.572 -6.997 -29.516 1.00 75.06 107 ASP A O 1
ATOM 852 N N . SER A 1 108 ? 20.579 -7.370 -30.459 1.00 69.69 108 SER A N 1
ATOM 853 C CA . SER A 1 108 ? 20.648 -6.102 -31.192 1.00 69.69 108 SER A CA 1
ATOM 854 C C . SER A 1 108 ? 19.422 -5.848 -32.078 1.00 69.69 108 SER A C 1
ATOM 856 O O . SER A 1 108 ? 18.964 -4.710 -32.172 1.00 69.69 108 SER A O 1
ATOM 858 N N . GLU A 1 109 ? 18.819 -6.897 -32.642 1.00 61.38 109 GLU A N 1
ATOM 859 C CA . GLU A 1 109 ? 17.612 -6.802 -33.479 1.00 61.38 109 GLU A CA 1
ATOM 860 C C . GLU A 1 109 ? 16.302 -6.657 -32.679 1.00 61.38 109 GLU A C 1
ATOM 862 O O . GLU A 1 109 ? 15.313 -6.137 -33.195 1.00 61.38 109 GLU A O 1
ATOM 867 N N . ALA A 1 110 ? 16.268 -7.080 -31.411 1.00 63.72 110 ALA A N 1
ATOM 868 C CA . ALA A 1 110 ? 15.056 -7.060 -30.580 1.00 63.72 110 ALA A CA 1
ATOM 869 C C . ALA A 1 110 ? 14.993 -5.893 -29.593 1.00 63.72 110 ALA A C 1
ATOM 871 O O . ALA A 1 110 ? 13.930 -5.604 -29.043 1.00 63.72 110 ALA A O 1
ATOM 872 N N . SER A 1 111 ? 16.118 -5.212 -29.369 1.00 59.56 111 SER A N 1
ATOM 873 C CA . SER A 1 111 ? 16.278 -4.216 -28.307 1.00 59.56 111 SER A CA 1
ATOM 874 C C . SER A 1 111 ? 15.198 -3.121 -28.312 1.00 59.56 111 SER A C 1
ATOM 876 O O . SER A 1 111 ? 14.905 -2.578 -27.249 1.00 59.56 111 SER A O 1
ATOM 878 N N . GLN A 1 112 ? 14.581 -2.821 -29.466 1.0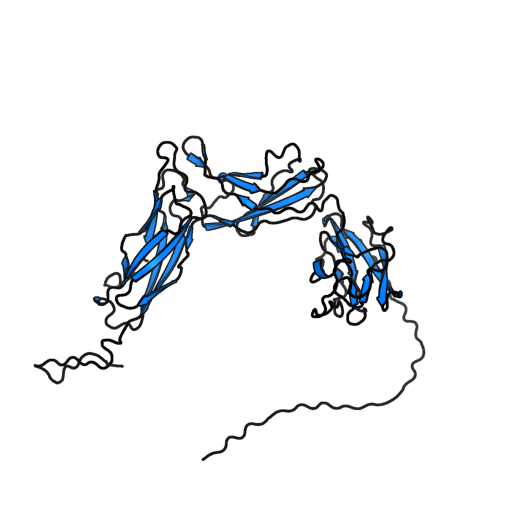0 63.88 112 GLN A N 1
ATOM 879 C CA . GLN A 1 112 ? 13.494 -1.834 -29.601 1.00 63.88 112 GLN A CA 1
ATOM 880 C C . GLN A 1 112 ? 12.424 -2.210 -30.646 1.00 63.88 112 GLN A C 1
ATOM 882 O O . GLN A 1 112 ? 11.643 -1.357 -31.062 1.00 63.88 112 GLN A O 1
ATOM 887 N N . SER A 1 113 ? 12.388 -3.459 -31.121 1.00 72.88 113 SER A N 1
ATOM 888 C CA . SER A 1 113 ? 11.419 -3.842 -32.153 1.00 72.88 113 SER A CA 1
ATOM 889 C C . SER A 1 113 ? 10.021 -3.995 -31.556 1.00 72.88 113 SER A C 1
ATOM 891 O O . SER A 1 113 ? 9.786 -4.865 -30.718 1.00 72.88 113 SER A O 1
ATOM 893 N N . THR A 1 114 ? 9.080 -3.198 -32.058 1.00 77.69 114 THR A N 1
ATOM 894 C CA . THR A 1 114 ? 7.635 -3.337 -31.819 1.00 77.69 114 THR A CA 1
ATOM 895 C C . THR A 1 114 ? 6.977 -4.292 -32.806 1.00 77.69 114 THR A C 1
ATOM 897 O O . THR A 1 114 ? 5.759 -4.290 -32.949 1.00 77.69 114 THR A O 1
ATOM 900 N N . ASN A 1 115 ? 7.768 -5.101 -33.516 1.00 85.94 115 ASN A N 1
ATOM 901 C CA . ASN A 1 115 ? 7.341 -6.271 -34.278 1.00 85.94 115 ASN A CA 1
ATOM 902 C C . ASN A 1 115 ? 7.841 -7.534 -33.577 1.00 85.94 115 ASN A C 1
ATOM 904 O O . ASN A 1 115 ? 8.928 -7.519 -32.996 1.00 85.94 115 ASN A O 1
ATOM 908 N N . ILE A 1 116 ? 7.070 -8.622 -33.675 1.00 89.50 116 ILE A N 1
ATOM 909 C CA . ILE A 1 116 ? 7.498 -9.930 -33.183 1.00 89.50 116 ILE A CA 1
ATOM 910 C C . ILE A 1 116 ? 8.702 -10.363 -34.017 1.00 89.50 116 ILE A C 1
ATOM 912 O O . ILE A 1 116 ? 8.583 -10.603 -35.218 1.00 89.50 116 ILE A O 1
ATOM 916 N N . THR A 1 117 ? 9.858 -10.455 -33.375 1.00 90.25 117 THR A N 1
ATOM 917 C CA . THR A 1 117 ? 11.091 -10.974 -33.962 1.00 90.25 117 THR A CA 1
ATOM 918 C C . THR A 1 117 ? 11.423 -12.318 -33.336 1.00 90.25 117 THR A C 1
ATOM 920 O O . THR A 1 117 ? 10.994 -12.634 -32.229 1.00 90.25 117 THR A O 1
ATOM 923 N N . GLN A 1 118 ? 12.157 -13.159 -34.057 1.00 90.38 118 GLN A N 1
ATOM 924 C CA . GLN A 1 118 ? 12.605 -14.448 -33.544 1.00 90.38 118 GLN A CA 1
ATOM 925 C C . GLN A 1 118 ? 14.103 -14.379 -33.280 1.00 90.38 118 GLN A C 1
ATOM 927 O O . GLN A 1 118 ? 14.890 -14.186 -34.203 1.00 90.38 118 GLN A O 1
ATOM 932 N N . LEU A 1 119 ? 14.487 -14.558 -32.020 1.00 90.81 119 LEU A N 1
ATOM 933 C CA . LEU A 1 119 ? 15.877 -14.639 -31.591 1.00 90.81 119 LEU A CA 1
ATOM 934 C C . LEU A 1 119 ? 16.270 -16.080 -31.281 1.00 90.81 119 LEU A C 1
ATOM 936 O O . LEU A 1 119 ? 15.425 -16.931 -31.008 1.00 90.81 119 LEU A O 1
ATOM 940 N N . TRP A 1 120 ? 17.574 -16.344 -31.277 1.00 92.00 120 TRP A N 1
ATOM 941 C CA . TRP A 1 120 ? 18.129 -17.630 -30.870 1.00 92.00 120 TRP A CA 1
ATOM 942 C C . TRP A 1 120 ? 18.748 -17.515 -29.482 1.00 92.00 120 TRP A C 1
ATOM 944 O O . TRP A 1 120 ? 19.780 -16.867 -29.312 1.00 92.00 120 TRP A O 1
ATOM 954 N N . ALA A 1 121 ? 18.134 -18.163 -28.496 1.00 93.56 121 ALA A N 1
ATOM 955 C CA . ALA A 1 121 ? 18.710 -18.285 -27.167 1.00 93.56 121 ALA A CA 1
ATOM 956 C C . ALA A 1 121 ? 19.631 -19.499 -27.097 1.00 93.56 121 ALA A C 1
ATOM 958 O O . ALA A 1 121 ? 19.316 -20.581 -27.592 1.00 93.56 121 ALA A O 1
ATOM 959 N N . CYS A 1 122 ? 20.767 -19.314 -26.453 1.00 94.69 122 CYS A N 1
ATOM 960 C CA . CYS A 1 122 ? 21.723 -20.349 -26.150 1.00 94.69 122 CYS A CA 1
ATOM 961 C C . CYS A 1 122 ? 21.351 -21.070 -24.851 1.00 94.69 122 CYS A C 1
ATOM 963 O O . CYS A 1 122 ? 21.138 -20.417 -23.830 1.00 94.69 122 CYS A O 1
ATOM 965 N N . VAL A 1 123 ? 21.343 -22.405 -24.869 1.00 94.25 123 VAL A N 1
ATOM 966 C CA . VAL A 1 123 ? 21.279 -23.232 -23.656 1.00 94.25 123 VAL A CA 1
ATOM 967 C C . VAL A 1 123 ? 22.701 -23.633 -23.264 1.00 94.25 123 VAL A C 1
ATOM 969 O O . VAL A 1 123 ? 23.371 -24.417 -23.950 1.00 94.25 123 VAL A O 1
ATOM 972 N N . ASN A 1 124 ? 23.181 -23.062 -22.163 1.00 92.06 124 ASN A N 1
ATOM 973 C CA . ASN A 1 124 ? 24.521 -23.297 -21.649 1.00 92.06 124 ASN A CA 1
ATOM 974 C C . ASN A 1 124 ? 24.591 -24.568 -20.812 1.00 92.06 124 ASN A C 1
ATOM 976 O O . ASN A 1 124 ? 23.833 -24.759 -19.862 1.00 92.06 124 ASN A O 1
ATOM 980 N N . TYR A 1 125 ? 25.589 -25.387 -21.116 1.00 85.38 125 TYR A N 1
ATOM 981 C CA . TYR A 1 125 ? 26.000 -26.504 -20.283 1.00 85.38 125 TYR A CA 1
ATOM 982 C C . TYR A 1 125 ? 27.526 -26.652 -20.380 1.00 85.38 125 TYR A C 1
ATOM 984 O O . TYR A 1 125 ? 28.117 -26.566 -21.459 1.00 85.38 125 TYR A O 1
ATOM 992 N N . ASN A 1 126 ? 28.198 -26.805 -19.237 1.00 84.88 126 ASN A N 1
ATOM 993 C CA . ASN A 1 126 ? 29.666 -26.840 -19.151 1.00 84.88 126 ASN A CA 1
ATOM 994 C C . ASN A 1 126 ? 30.373 -25.635 -19.815 1.00 84.88 126 ASN A C 1
ATOM 996 O O . ASN A 1 126 ? 31.370 -25.807 -20.513 1.00 84.88 126 ASN A O 1
ATOM 1000 N N . ASN A 1 127 ? 29.870 -24.413 -19.595 1.00 84.19 127 ASN A N 1
ATOM 1001 C CA . ASN A 1 127 ? 30.434 -23.160 -20.129 1.00 84.19 127 ASN A CA 1
ATOM 1002 C C . ASN A 1 127 ? 30.493 -23.070 -21.664 1.00 84.19 127 ASN A C 1
ATOM 1004 O O . ASN A 1 127 ? 31.298 -22.321 -22.220 1.00 84.19 127 ASN A O 1
ATOM 1008 N N . SER A 1 128 ? 29.632 -23.806 -22.361 1.00 88.50 128 SER A N 1
ATOM 1009 C CA . SER A 1 128 ? 29.529 -23.764 -23.816 1.00 88.50 128 SER A CA 1
ATOM 1010 C C . SER A 1 128 ? 28.074 -23.764 -24.262 1.00 88.50 128 SER A C 1
ATOM 1012 O O . SER A 1 128 ? 27.199 -24.335 -23.601 1.00 88.50 128 SER A O 1
ATOM 1014 N N . CYS A 1 129 ? 27.820 -23.121 -25.401 1.00 92.62 129 CYS A N 1
ATOM 1015 C CA . CYS A 1 129 ? 26.517 -23.186 -26.035 1.00 92.62 129 CYS A CA 1
ATOM 1016 C C . CYS A 1 129 ? 26.309 -24.576 -26.631 1.00 92.62 129 CYS A C 1
ATOM 1018 O O . CYS A 1 129 ? 26.928 -24.903 -27.643 1.00 92.62 129 CYS A O 1
ATOM 1020 N N . ASN A 1 130 ? 25.482 -25.410 -25.997 1.00 88.62 130 ASN A N 1
ATOM 1021 C CA . ASN A 1 130 ? 25.307 -26.791 -26.461 1.00 88.62 130 ASN A CA 1
ATOM 1022 C C . ASN A 1 130 ? 24.319 -26.858 -27.616 1.00 88.62 130 ASN A C 1
ATOM 1024 O O . ASN A 1 130 ? 24.552 -27.559 -28.597 1.00 88.62 130 ASN A O 1
ATOM 1028 N N . TYR A 1 131 ? 23.226 -26.112 -27.505 1.00 90.44 131 TYR A N 1
ATOM 1029 C CA . TYR A 1 131 ? 22.260 -25.951 -28.575 1.00 90.44 131 TYR A CA 1
ATOM 1030 C C . TYR A 1 131 ? 21.501 -24.638 -28.401 1.00 90.44 131 TYR A C 1
ATOM 1032 O O . TYR A 1 131 ? 21.572 -23.982 -27.357 1.00 90.44 131 TYR A O 1
ATOM 1040 N N . ARG A 1 132 ? 20.798 -24.249 -29.463 1.00 92.44 132 ARG A N 1
ATOM 1041 C CA . ARG A 1 132 ? 20.037 -23.007 -29.521 1.00 92.44 132 ARG A CA 1
ATOM 1042 C C . ARG A 1 132 ? 18.555 -23.307 -29.656 1.00 92.44 132 ARG A C 1
ATOM 1044 O O . ARG A 1 132 ? 18.181 -24.235 -30.371 1.00 92.44 132 ARG A O 1
ATOM 1051 N N . ILE A 1 133 ? 17.737 -22.499 -29.001 1.00 92.31 133 ILE A N 1
ATOM 1052 C CA . ILE A 1 133 ? 16.282 -22.551 -29.106 1.00 92.31 133 ILE A CA 1
ATOM 1053 C C . ILE A 1 133 ? 15.759 -21.230 -29.671 1.00 92.31 133 ILE A C 1
ATOM 1055 O O . ILE A 1 133 ? 16.283 -20.168 -29.321 1.00 92.31 133 ILE A O 1
ATOM 1059 N N . PRO A 1 134 ? 14.759 -21.270 -30.562 1.00 92.44 134 PRO A N 1
ATOM 1060 C CA . PRO A 1 134 ? 14.131 -20.060 -31.051 1.00 92.44 134 PRO A CA 1
ATOM 1061 C C . PRO A 1 134 ? 13.183 -19.494 -29.992 1.00 92.44 134 PRO A C 1
ATOM 1063 O O . PRO A 1 134 ? 12.400 -20.229 -29.396 1.00 92.44 134 PRO A O 1
ATOM 1066 N N . ILE A 1 135 ? 13.225 -18.182 -29.785 1.00 93.31 135 ILE A N 1
ATOM 1067 C CA . ILE A 1 135 ? 12.323 -17.459 -28.887 1.00 93.31 135 ILE A CA 1
ATOM 1068 C C . ILE A 1 135 ? 11.750 -16.279 -29.657 1.00 93.31 135 ILE A C 1
ATOM 1070 O O . ILE A 1 135 ? 12.496 -15.444 -30.171 1.00 93.31 135 ILE A O 1
ATOM 1074 N N . SER A 1 136 ? 10.423 -16.204 -29.743 1.00 93.62 136 SER A N 1
ATOM 1075 C CA . SER A 1 136 ? 9.769 -15.009 -30.275 1.00 93.62 136 SER A CA 1
ATOM 1076 C C . SER A 1 136 ? 9.794 -13.916 -29.211 1.00 93.62 136 SER A C 1
ATOM 1078 O O . SER A 1 136 ? 9.426 -14.168 -28.069 1.00 93.62 136 SER A O 1
ATOM 1080 N N . VAL A 1 137 ? 10.203 -12.709 -29.571 1.00 93.06 137 VAL A N 1
ATOM 1081 C CA . VAL A 1 137 ? 10.278 -11.554 -28.680 1.00 93.06 137 VAL A CA 1
ATOM 1082 C C . VAL A 1 137 ? 9.607 -10.358 -29.336 1.00 93.06 137 VAL A C 1
ATOM 1084 O O . VAL A 1 137 ? 9.663 -10.181 -30.549 1.00 93.06 137 VAL A O 1
ATOM 1087 N N . THR A 1 138 ? 8.961 -9.527 -28.535 1.00 91.06 138 THR A N 1
ATOM 1088 C CA . THR A 1 138 ? 8.521 -8.198 -28.958 1.00 91.06 138 THR A CA 1
ATOM 1089 C C . THR A 1 138 ? 8.678 -7.222 -27.804 1.00 91.06 138 THR A C 1
ATOM 1091 O O . THR A 1 138 ? 8.568 -7.603 -26.635 1.00 91.06 138 THR A O 1
ATOM 1094 N N . PHE A 1 139 ? 8.955 -5.961 -28.117 1.00 86.62 139 PHE A N 1
ATOM 1095 C CA . PHE A 1 139 ? 8.846 -4.879 -27.154 1.00 86.62 139 PHE A CA 1
ATOM 1096 C C . PHE A 1 139 ? 7.405 -4.367 -27.143 1.00 86.62 139 PHE A C 1
ATOM 1098 O O . PHE A 1 139 ? 6.915 -3.827 -28.137 1.00 86.62 139 PHE A O 1
ATOM 1105 N N . CYS A 1 140 ? 6.720 -4.553 -26.019 1.00 83.00 140 CYS A N 1
ATOM 1106 C CA . CYS A 1 140 ? 5.389 -4.007 -25.832 1.00 83.00 140 CYS A CA 1
ATOM 1107 C C . CYS A 1 140 ? 5.520 -2.578 -25.347 1.00 83.00 140 CYS A C 1
ATOM 1109 O O . CYS A 1 140 ? 5.772 -2.395 -24.157 1.00 83.00 140 CYS A O 1
ATOM 1111 N N . GLU A 1 141 ? 5.341 -1.612 -26.262 1.00 76.38 141 GLU A N 1
ATOM 1112 C CA . GLU A 1 141 ? 5.453 -0.180 -25.959 1.00 76.38 141 GLU A CA 1
ATOM 1113 C C . GLU A 1 141 ? 4.659 0.127 -24.713 1.00 76.38 141 GLU A C 1
ATOM 1115 O O . GLU A 1 141 ? 5.325 0.294 -23.715 1.00 76.38 141 GLU A O 1
ATOM 1120 N N . GLN A 1 142 ? 3.329 -0.031 -24.756 1.00 73.75 142 GLN A N 1
ATOM 1121 C CA . GLN A 1 142 ? 2.337 0.213 -23.690 1.00 73.75 142 GLN A CA 1
ATOM 1122 C C . GLN A 1 142 ? 2.525 -0.511 -22.343 1.00 73.75 142 GLN A C 1
ATOM 1124 O O . GLN A 1 142 ? 1.780 -0.247 -21.394 1.00 73.75 142 GLN A O 1
ATOM 1129 N N . LEU A 1 143 ? 3.433 -1.486 -22.278 1.00 74.31 143 LEU A N 1
ATOM 1130 C CA . LEU A 1 143 ? 3.813 -2.154 -21.031 1.00 74.31 143 LEU A CA 1
ATOM 1131 C C . LEU A 1 143 ? 5.246 -1.796 -20.601 1.00 74.31 143 LEU A C 1
ATOM 1133 O O . LEU A 1 143 ? 5.688 -2.207 -19.523 1.00 74.31 143 LEU A O 1
ATOM 1137 N N . ASN A 1 144 ? 5.979 -1.096 -21.461 1.00 75.81 144 ASN A N 1
ATOM 1138 C CA . ASN A 1 144 ? 7.374 -0.701 -21.370 1.00 75.81 144 ASN A CA 1
ATOM 1139 C C . ASN A 1 144 ? 8.323 -1.838 -20.953 1.00 75.81 144 ASN A C 1
ATOM 1141 O O . ASN A 1 144 ? 9.214 -1.668 -20.114 1.00 75.81 144 ASN A O 1
ATOM 1145 N N . HIS A 1 145 ? 8.119 -3.030 -21.513 1.00 84.06 145 HIS A N 1
ATOM 1146 C CA . HIS A 1 145 ? 9.036 -4.156 -21.350 1.00 84.06 145 HIS A CA 1
ATOM 1147 C C . HIS A 1 145 ? 8.937 -5.155 -22.506 1.00 84.06 145 HIS A C 1
ATOM 1149 O O . HIS A 1 145 ? 7.976 -5.180 -23.277 1.00 84.06 145 HIS A O 1
ATOM 1155 N N . HIS A 1 146 ? 9.965 -5.992 -22.624 1.00 89.38 146 HIS A N 1
ATOM 1156 C CA . HIS A 1 146 ? 10.006 -7.087 -23.585 1.00 89.38 146 HIS A CA 1
ATOM 1157 C C . HIS A 1 146 ? 9.173 -8.271 -23.105 1.00 89.38 146 HIS A C 1
ATOM 1159 O O . HIS A 1 146 ? 9.265 -8.674 -21.942 1.00 89.38 146 HIS A O 1
ATOM 1165 N N . VAL A 1 147 ? 8.424 -8.864 -24.026 1.00 93.75 147 VAL A N 1
ATOM 1166 C CA . VAL A 1 147 ? 7.700 -10.118 -23.813 1.00 93.75 147 VAL A CA 1
ATOM 1167 C C . VAL A 1 147 ? 8.254 -11.195 -24.738 1.00 93.75 147 VAL A C 1
ATOM 1169 O O . VAL A 1 147 ? 8.650 -10.921 -25.871 1.00 93.75 147 VAL A O 1
ATOM 1172 N N . TYR A 1 148 ? 8.289 -12.423 -24.238 1.00 94.94 148 TYR A N 1
ATOM 1173 C CA . TYR A 1 148 ? 8.974 -13.565 -24.823 1.00 94.94 148 TYR A CA 1
ATOM 1174 C C . TYR A 1 148 ? 8.013 -14.739 -24.913 1.00 94.94 148 TYR A C 1
ATOM 1176 O O . TYR A 1 148 ? 7.417 -15.131 -23.913 1.00 94.94 148 TYR A O 1
ATOM 1184 N N . ARG A 1 149 ? 7.879 -15.339 -26.089 1.00 94.94 149 ARG A N 1
ATOM 1185 C CA . ARG A 1 149 ? 7.134 -16.582 -26.259 1.00 94.94 149 ARG A CA 1
ATOM 1186 C C . ARG A 1 149 ? 8.061 -17.747 -25.966 1.00 94.94 149 ARG A C 1
ATOM 1188 O O . ARG A 1 149 ? 8.992 -17.997 -26.733 1.00 94.94 149 ARG A O 1
ATOM 1195 N N . ILE A 1 150 ? 7.819 -18.424 -24.853 1.00 91.00 150 ILE A N 1
ATOM 1196 C CA . ILE A 1 150 ? 8.724 -19.444 -24.324 1.00 91.00 150 ILE A CA 1
ATOM 1197 C C . ILE A 1 150 ? 8.178 -20.840 -24.605 1.00 91.00 150 ILE A C 1
ATOM 1199 O O . ILE A 1 150 ? 6.996 -21.110 -24.396 1.00 91.00 150 ILE A O 1
ATOM 1203 N N . ASP A 1 151 ? 9.062 -21.729 -25.060 1.00 82.81 151 ASP A N 1
ATOM 1204 C CA . ASP A 1 151 ? 8.764 -23.144 -25.260 1.00 82.81 151 ASP A CA 1
ATOM 1205 C C . ASP A 1 151 ? 9.090 -23.975 -24.001 1.00 82.81 151 ASP A C 1
ATOM 1207 O O . ASP A 1 151 ? 10.199 -23.841 -23.472 1.00 82.81 151 ASP A O 1
ATOM 1211 N N . PRO A 1 152 ? 8.173 -24.846 -23.517 1.00 76.75 152 PRO A N 1
ATOM 1212 C CA . PRO A 1 152 ? 8.440 -25.799 -22.432 1.00 76.75 152 PRO A CA 1
ATOM 1213 C C . PRO A 1 152 ? 9.628 -26.738 -22.662 1.00 76.75 152 PRO A C 1
ATOM 1215 O O . PRO A 1 152 ? 10.109 -27.343 -21.700 1.00 76.75 152 PRO A O 1
ATOM 1218 N N . ALA A 1 153 ? 10.062 -26.938 -23.908 1.00 80.50 153 ALA A N 1
ATOM 1219 C CA . ALA A 1 153 ? 11.059 -27.934 -24.291 1.00 80.50 153 ALA A CA 1
ATOM 1220 C C . ALA A 1 153 ? 12.507 -27.520 -23.951 1.00 80.50 153 ALA A C 1
ATOM 1222 O O . ALA A 1 153 ? 13.391 -27.488 -24.810 1.00 80.50 153 ALA A O 1
ATOM 1223 N N . ILE A 1 154 ? 12.771 -27.237 -22.677 1.00 86.00 154 ILE A N 1
ATOM 1224 C CA . ILE A 1 154 ? 14.117 -27.022 -22.136 1.00 86.00 154 ILE A CA 1
ATOM 1225 C C . ILE A 1 154 ? 14.536 -28.194 -21.231 1.00 86.00 154 ILE A C 1
ATOM 1227 O O . ILE A 1 154 ? 13.679 -28.937 -20.743 1.00 86.00 154 ILE A O 1
ATOM 1231 N N . PRO A 1 155 ? 15.839 -28.405 -20.980 1.00 85.75 155 PRO A N 1
ATOM 1232 C CA . PRO A 1 155 ? 16.285 -29.508 -20.151 1.00 85.75 155 PRO A CA 1
ATOM 1233 C C . PRO A 1 155 ? 15.942 -29.284 -18.681 1.00 85.75 155 PRO A C 1
ATOM 1235 O O . PRO A 1 155 ? 15.652 -28.179 -18.214 1.00 85.75 155 PRO A O 1
ATOM 1238 N N . GLN A 1 156 ? 16.045 -30.370 -17.923 1.00 84.69 156 GLN A N 1
ATOM 1239 C CA . GLN A 1 156 ? 15.900 -30.325 -16.480 1.00 84.69 156 GLN A CA 1
ATOM 1240 C C . GLN A 1 156 ? 16.966 -29.417 -15.852 1.00 84.69 156 GLN A C 1
ATOM 1242 O O . GLN A 1 156 ? 18.152 -29.535 -16.154 1.00 84.69 156 GLN A O 1
ATOM 1247 N N . ASN A 1 157 ? 16.531 -28.555 -14.931 1.00 88.88 157 ASN A N 1
ATOM 1248 C CA . ASN A 1 157 ? 17.364 -27.551 -14.267 1.00 88.88 157 ASN A CA 1
ATOM 1249 C C . ASN A 1 157 ? 17.938 -26.476 -15.202 1.00 88.88 157 ASN A C 1
ATOM 1251 O O . ASN A 1 157 ? 18.984 -25.909 -14.890 1.00 88.88 157 ASN A O 1
ATOM 1255 N N . ALA A 1 158 ? 17.271 -26.196 -16.325 1.00 92.50 158 ALA A N 1
ATOM 1256 C CA . ALA A 1 158 ? 17.520 -24.992 -17.103 1.00 92.50 158 ALA A CA 1
ATOM 1257 C C . ALA A 1 158 ? 16.581 -23.856 -16.703 1.00 92.50 158 ALA A C 1
ATOM 1259 O O . ALA A 1 158 ? 15.424 -24.102 -16.354 1.00 92.50 158 ALA A O 1
ATOM 1260 N N . SER A 1 159 ? 17.076 -22.621 -16.761 1.00 94.38 159 SER A N 1
ATOM 1261 C CA . SER A 1 159 ? 16.287 -21.417 -16.499 1.00 94.38 159 SER A CA 1
ATOM 1262 C C . SER A 1 159 ? 16.704 -20.265 -17.408 1.00 94.38 159 SER A C 1
ATOM 1264 O O . SER A 1 159 ? 17.895 -20.053 -17.658 1.00 94.38 159 SER A O 1
ATOM 1266 N N . PHE A 1 160 ? 15.726 -19.473 -17.841 1.00 95.56 160 PHE A N 1
ATOM 1267 C CA . PHE A 1 160 ? 15.952 -18.225 -18.564 1.00 95.56 160 PHE A CA 1
ATOM 1268 C C . PHE A 1 160 ? 16.620 -17.194 -17.656 1.00 95.56 160 PHE A C 1
ATOM 1270 O O . PHE A 1 160 ? 16.114 -16.863 -16.577 1.00 95.56 160 PHE A O 1
ATOM 1277 N N . CYS A 1 161 ? 17.776 -16.708 -18.100 1.00 95.38 161 CYS A N 1
ATOM 1278 C CA . CYS A 1 161 ? 18.522 -15.644 -17.458 1.00 95.38 161 CYS A CA 1
ATOM 1279 C C . CYS A 1 161 ? 17.888 -14.301 -17.767 1.00 95.38 161 CYS A C 1
ATOM 1281 O O . CYS A 1 161 ? 17.557 -14.000 -18.915 1.00 95.38 161 CYS A O 1
ATOM 1283 N N . LEU A 1 162 ? 17.795 -13.466 -16.743 1.00 94.44 162 LEU A N 1
ATOM 1284 C CA . LEU A 1 162 ? 17.306 -12.107 -16.855 1.00 94.44 162 LEU A CA 1
ATOM 1285 C C . LEU A 1 162 ? 18.437 -11.118 -16.595 1.00 94.44 162 LEU A C 1
ATOM 1287 O O . LEU A 1 162 ? 19.406 -11.396 -15.889 1.00 94.44 162 LEU A O 1
ATOM 1291 N N . GLU A 1 163 ? 18.278 -9.919 -17.115 1.00 90.19 163 GLU A N 1
ATOM 1292 C CA . GLU A 1 163 ? 19.024 -8.754 -16.682 1.00 90.19 163 GLU A CA 1
ATOM 1293 C C . GLU A 1 163 ? 18.084 -7.595 -16.431 1.00 90.19 163 GLU A C 1
ATOM 1295 O O . GLU A 1 163 ? 16.957 -7.553 -16.931 1.00 90.19 163 GLU A O 1
ATOM 1300 N N . ARG A 1 164 ? 18.565 -6.636 -15.643 1.00 84.06 164 ARG A N 1
ATOM 1301 C CA . ARG A 1 164 ? 17.838 -5.390 -15.473 1.00 84.06 164 ARG A CA 1
ATOM 1302 C C . ARG A 1 164 ? 17.927 -4.630 -16.783 1.00 84.06 164 ARG A C 1
ATOM 1304 O O . ARG A 1 164 ? 19.012 -4.259 -17.223 1.00 84.06 164 ARG A O 1
ATOM 1311 N N . PHE A 1 165 ? 16.778 -4.411 -17.401 1.00 72.00 165 PHE A N 1
ATOM 1312 C CA . PHE A 1 165 ? 16.679 -3.520 -18.537 1.00 72.00 165 PHE A CA 1
ATOM 1313 C C . PHE A 1 165 ? 17.101 -2.131 -18.045 1.00 72.00 165 PHE A C 1
ATOM 1315 O O . PHE A 1 165 ? 16.504 -1.599 -17.116 1.00 72.00 165 PHE A O 1
ATOM 1322 N N . ASN A 1 166 ? 18.161 -1.540 -18.595 1.00 58.03 166 ASN A N 1
ATOM 1323 C CA . ASN A 1 166 ? 18.532 -0.162 -18.268 1.00 58.03 166 ASN A CA 1
ATOM 1324 C C . ASN A 1 166 ? 17.670 0.789 -19.102 1.00 58.03 166 ASN A C 1
ATOM 1326 O O . ASN A 1 166 ? 18.167 1.480 -19.988 1.00 58.03 166 ASN A O 1
ATOM 1330 N N . SER A 1 167 ? 16.361 0.800 -18.841 1.00 60.97 167 SER A N 1
ATOM 1331 C CA . SER A 1 167 ? 15.529 1.901 -19.308 1.00 60.97 167 SER A CA 1
ATOM 1332 C C . SER A 1 167 ? 15.849 3.125 -18.453 1.00 60.97 167 SER A C 1
ATOM 1334 O O . SER A 1 167 ? 15.907 2.992 -17.225 1.00 60.97 167 SER A O 1
ATOM 1336 N N . PRO A 1 168 ? 15.990 4.329 -19.033 1.00 58.84 168 PRO A N 1
ATOM 1337 C CA . PRO A 1 168 ? 15.946 5.550 -18.233 1.00 58.84 168 PRO A CA 1
ATOM 1338 C C . PRO A 1 168 ? 14.661 5.605 -17.379 1.00 58.84 168 PRO A C 1
ATOM 1340 O O . PRO A 1 168 ? 14.649 6.169 -16.296 1.00 58.84 168 PRO A O 1
ATOM 1343 N N . LEU A 1 169 ? 13.589 4.916 -17.772 1.00 62.03 169 LEU A N 1
ATOM 1344 C CA . LEU A 1 169 ? 12.344 4.850 -17.006 1.00 62.03 169 LEU A CA 1
ATOM 1345 C C . LEU A 1 169 ? 12.378 3.919 -15.774 1.00 62.03 169 LEU A C 1
ATOM 1347 O O . LEU A 1 169 ? 11.387 3.845 -15.052 1.00 62.03 169 LEU A O 1
ATOM 1351 N N . ASN A 1 170 ? 13.502 3.254 -15.479 1.00 60.59 170 ASN A N 1
ATOM 1352 C CA . ASN A 1 170 ? 13.627 2.311 -14.355 1.00 60.59 170 ASN A CA 1
ATOM 1353 C C . ASN A 1 170 ? 14.150 2.962 -13.065 1.00 60.59 170 ASN A C 1
ATOM 1355 O O . ASN A 1 170 ? 14.806 2.320 -12.242 1.00 60.59 170 ASN A O 1
ATOM 1359 N N . TYR A 1 171 ? 13.854 4.249 -12.872 1.00 69.25 171 TYR A N 1
ATOM 1360 C CA . TYR A 1 171 ? 14.116 4.930 -11.609 1.00 69.25 171 TYR A CA 1
ATOM 1361 C C . TYR A 1 171 ? 13.160 4.426 -10.516 1.00 69.25 171 TYR A C 1
ATOM 1363 O O . TYR A 1 171 ? 11.981 4.789 -10.478 1.00 69.25 171 TYR A O 1
ATOM 1371 N N . ILE A 1 172 ? 13.689 3.597 -9.611 1.00 71.19 172 ILE A N 1
ATOM 1372 C CA . ILE A 1 172 ? 12.959 3.036 -8.471 1.00 71.19 172 ILE A CA 1
ATOM 1373 C C . ILE A 1 172 ? 13.498 3.640 -7.171 1.00 71.19 172 ILE A C 1
ATOM 1375 O O . ILE A 1 172 ? 14.684 3.529 -6.873 1.00 71.19 172 ILE A O 1
ATOM 1379 N N . THR A 1 173 ? 12.608 4.233 -6.387 1.00 79.19 173 THR A N 1
ATOM 1380 C CA . THR A 1 173 ? 12.826 4.704 -5.023 1.00 79.19 173 THR A CA 1
ATOM 1381 C C . THR A 1 173 ? 11.693 4.201 -4.131 1.00 79.19 173 THR A C 1
ATOM 1383 O O . THR A 1 173 ? 10.656 3.727 -4.614 1.00 79.19 173 THR A O 1
ATOM 1386 N N . ASP A 1 174 ? 11.905 4.261 -2.825 1.00 84.06 174 ASP A N 1
ATOM 1387 C CA . ASP A 1 174 ? 10.847 3.999 -1.870 1.00 84.06 174 ASP A CA 1
ATOM 1388 C C . ASP A 1 174 ? 9.811 5.120 -1.907 1.00 84.06 174 ASP A C 1
ATOM 1390 O O . ASP A 1 174 ? 10.100 6.284 -2.190 1.00 84.06 174 ASP A O 1
ATOM 1394 N N . VAL A 1 175 ? 8.565 4.734 -1.659 1.00 87.81 175 VAL A N 1
ATOM 1395 C CA . VAL A 1 175 ? 7.429 5.644 -1.672 1.00 87.81 175 VAL A CA 1
ATOM 1396 C C . VAL A 1 175 ? 6.597 5.426 -0.420 1.00 87.81 175 VAL A C 1
ATOM 1398 O O . VAL A 1 175 ? 6.276 4.293 -0.054 1.00 87.81 175 VAL A O 1
ATOM 1401 N N . GLU A 1 176 ? 6.248 6.521 0.238 1.00 92.25 176 GLU A N 1
ATOM 1402 C CA . GLU A 1 176 ? 5.538 6.531 1.510 1.00 92.25 176 GLU A CA 1
ATOM 1403 C C . GLU A 1 176 ? 4.363 7.510 1.461 1.00 92.25 176 GLU A C 1
ATOM 1405 O O . GLU A 1 176 ? 4.448 8.595 0.882 1.00 92.25 176 GLU A O 1
ATOM 1410 N N . VAL A 1 177 ? 3.262 7.153 2.125 1.00 92.56 177 VAL A N 1
ATOM 1411 C CA . VAL A 1 177 ? 2.203 8.113 2.443 1.00 92.56 177 VAL A CA 1
ATOM 1412 C C . VAL A 1 177 ? 2.495 8.774 3.787 1.00 92.56 177 VAL A C 1
ATOM 1414 O O . VAL A 1 177 ? 2.449 8.124 4.836 1.00 92.56 177 VAL A O 1
ATOM 1417 N N . ILE A 1 178 ? 2.709 10.088 3.759 1.00 91.19 178 ILE A N 1
ATOM 1418 C CA . ILE A 1 178 ? 2.885 10.922 4.950 1.00 91.19 178 ILE A CA 1
ATOM 1419 C C . ILE A 1 178 ? 1.639 11.772 5.180 1.00 91.19 178 ILE A C 1
ATOM 1421 O O . ILE A 1 178 ? 1.116 12.413 4.269 1.00 91.19 178 ILE A O 1
ATOM 1425 N N . ILE A 1 179 ? 1.183 11.798 6.430 1.00 91.25 179 ILE A N 1
ATOM 1426 C CA . ILE A 1 179 ? 0.000 12.543 6.864 1.00 91.25 179 ILE A CA 1
ATOM 1427 C C . ILE A 1 179 ? 0.468 13.587 7.885 1.00 91.25 179 ILE A C 1
ATOM 1429 O O . ILE A 1 179 ? 0.564 13.273 9.074 1.00 91.25 179 ILE A O 1
ATOM 1433 N N . PRO A 1 180 ? 0.860 14.798 7.443 1.00 89.88 180 PRO A N 1
ATOM 1434 C CA . PRO A 1 180 ? 1.268 15.861 8.354 1.00 89.88 180 PRO A CA 1
ATOM 1435 C C . PRO A 1 180 ? 0.122 16.297 9.283 1.00 89.88 180 PRO A C 1
ATOM 1437 O O . PRO A 1 180 ? -1.050 16.033 8.995 1.00 89.88 180 PRO A O 1
ATOM 1440 N N . PRO A 1 181 ? 0.435 17.017 10.379 1.00 89.44 181 PRO A N 1
ATOM 1441 C CA . PRO A 1 181 ? -0.579 17.684 11.183 1.00 89.44 181 PRO A CA 1
ATOM 1442 C C . PRO A 1 181 ? -1.493 18.552 10.305 1.00 89.44 181 PRO A C 1
ATOM 1444 O O . PRO A 1 181 ? -0.991 19.261 9.425 1.00 89.44 181 PRO A O 1
ATOM 1447 N N . PRO A 1 182 ? -2.819 18.503 10.516 1.00 89.75 182 PRO A N 1
ATOM 1448 C CA . PRO A 1 182 ? -3.752 19.287 9.723 1.00 89.75 182 PRO A CA 1
ATOM 1449 C C . PRO A 1 182 ? -3.520 20.782 9.946 1.00 89.75 182 PRO A C 1
ATOM 1451 O O . PRO A 1 182 ? -3.102 21.213 11.022 1.00 89.75 182 PRO A O 1
ATOM 1454 N N . VAL A 1 183 ? -3.819 21.578 8.923 1.00 89.56 183 VAL A N 1
ATOM 1455 C CA . VAL A 1 183 ? -3.626 23.034 8.939 1.00 89.56 183 VAL A CA 1
ATOM 1456 C C . VAL A 1 183 ? -4.984 23.717 8.957 1.00 89.56 183 VAL A C 1
ATOM 1458 O O . VAL A 1 183 ? -5.893 23.314 8.234 1.00 89.56 183 VAL A O 1
ATOM 1461 N N . GLU A 1 184 ? -5.133 24.762 9.767 1.00 88.88 184 GLU A N 1
ATOM 1462 C CA . GLU A 1 184 ? -6.365 25.546 9.798 1.00 88.88 184 GLU A CA 1
ATOM 1463 C C . GLU A 1 184 ? -6.467 26.456 8.565 1.00 88.88 184 GLU A C 1
ATOM 1465 O O . GLU A 1 184 ? -5.609 27.309 8.327 1.00 88.88 184 GLU A O 1
ATOM 1470 N N . VAL A 1 185 ? -7.540 26.301 7.790 1.00 86.88 185 VAL A N 1
ATOM 1471 C CA . VAL A 1 185 ? -7.854 27.127 6.621 1.00 86.88 185 VAL A CA 1
ATOM 1472 C C . VAL A 1 185 ? -9.282 27.638 6.764 1.00 86.88 185 VAL A C 1
ATOM 1474 O O . VAL A 1 185 ? -10.226 26.854 6.791 1.00 86.88 185 VAL A O 1
ATOM 1477 N N . ALA A 1 186 ? -9.442 28.961 6.848 1.00 85.81 186 ALA A N 1
ATOM 1478 C CA . ALA A 1 186 ? -10.741 29.621 7.020 1.00 85.81 186 ALA A CA 1
ATOM 1479 C C . ALA A 1 186 ? -11.558 29.106 8.231 1.00 85.81 186 ALA A C 1
ATOM 1481 O O . ALA A 1 186 ? -12.776 28.970 8.150 1.00 85.81 186 ALA A O 1
ATOM 1482 N N . GLY A 1 187 ? -10.890 28.825 9.356 1.00 82.81 187 GLY A N 1
ATOM 1483 C CA . GLY A 1 187 ? -11.548 28.383 10.592 1.00 82.81 187 GLY A CA 1
ATOM 1484 C C . GLY A 1 187 ? -11.831 26.880 10.679 1.00 82.81 187 GLY A C 1
ATOM 1485 O O . GLY A 1 187 ? -12.466 26.439 11.633 1.00 82.81 187 GLY A O 1
ATOM 1486 N N . GLN A 1 188 ? -11.404 26.089 9.690 1.00 83.50 188 GLN A N 1
ATOM 1487 C CA . GLN A 1 188 ? -11.574 24.635 9.668 1.00 83.50 188 GLN A CA 1
ATOM 1488 C C . GLN A 1 188 ? -10.222 23.946 9.523 1.00 83.50 188 GLN A C 1
ATOM 1490 O O . GLN A 1 188 ? -9.391 24.361 8.712 1.00 83.50 188 GLN A O 1
ATOM 1495 N N . MET A 1 189 ? -9.997 22.882 10.292 1.00 87.69 189 MET A N 1
ATOM 1496 C CA . MET A 1 189 ? -8.798 22.059 10.135 1.00 87.69 189 MET A CA 1
ATOM 1497 C C . MET A 1 189 ? -8.896 21.271 8.836 1.00 87.69 189 MET A C 1
ATOM 1499 O O . MET A 1 189 ? -9.920 20.654 8.589 1.00 87.69 189 MET A O 1
ATOM 1503 N N . LYS A 1 190 ? -7.849 21.271 8.015 1.00 87.44 190 LYS A N 1
ATOM 1504 C CA . LYS A 1 190 ? -7.802 20.485 6.780 1.00 87.44 190 LYS A CA 1
ATOM 1505 C C . LYS A 1 190 ? -6.691 19.461 6.832 1.00 87.44 190 LYS A C 1
ATOM 1507 O O . LYS A 1 190 ? -5.534 19.815 7.090 1.00 87.44 190 LYS A O 1
ATOM 1512 N N . TYR A 1 191 ? -7.035 18.216 6.534 1.00 88.19 191 TYR A N 1
ATOM 1513 C CA . TYR A 1 191 ? -6.048 17.162 6.370 1.00 88.19 191 TYR A CA 1
ATOM 1514 C C . TYR A 1 191 ? -5.411 17.208 4.983 1.00 88.19 191 TYR A C 1
ATOM 1516 O O . TYR A 1 191 ? -6.050 17.486 3.966 1.00 88.19 191 TYR A O 1
ATOM 1524 N N . GLN A 1 192 ? -4.114 16.923 4.959 1.00 88.56 192 GLN A N 1
ATOM 1525 C CA . GLN A 1 192 ? -3.343 16.753 3.739 1.00 88.56 192 GLN A CA 1
ATOM 1526 C C . GLN A 1 192 ? -2.647 15.404 3.794 1.00 88.56 192 GLN A C 1
ATOM 1528 O O . GLN A 1 192 ? -2.144 15.000 4.840 1.00 88.56 192 GLN A O 1
ATOM 1533 N N . PHE A 1 193 ? -2.580 14.743 2.651 1.00 89.19 193 PHE A N 1
ATOM 1534 C CA . PHE A 1 193 ? -1.853 13.500 2.459 1.00 89.19 193 PHE A CA 1
ATOM 1535 C C . PHE A 1 193 ? -0.769 13.766 1.424 1.00 89.19 193 PHE A C 1
ATOM 1537 O O . PHE A 1 193 ? -1.019 14.413 0.405 1.00 89.19 193 PHE A O 1
ATOM 1544 N N . ARG A 1 194 ? 0.451 13.315 1.696 1.00 90.12 194 ARG A N 1
ATOM 1545 C CA . ARG A 1 194 ? 1.610 13.528 0.828 1.00 90.12 194 ARG A CA 1
ATOM 1546 C C . ARG A 1 194 ? 2.154 12.188 0.384 1.00 90.12 194 ARG A C 1
ATOM 1548 O O . ARG A 1 194 ? 2.397 11.326 1.222 1.00 90.12 194 ARG A O 1
ATOM 1555 N N . CYS A 1 195 ? 2.332 12.027 -0.919 1.00 89.75 195 CYS A N 1
ATOM 1556 C CA . CYS A 1 195 ? 3.028 10.874 -1.472 1.00 89.75 195 CYS A CA 1
ATOM 1557 C C . CYS A 1 195 ? 4.503 11.232 -1.602 1.00 89.75 195 CYS A C 1
ATOM 1559 O O . CYS A 1 195 ? 4.853 11.986 -2.510 1.00 89.75 195 CYS A O 1
ATOM 1561 N N . MET A 1 196 ? 5.326 10.761 -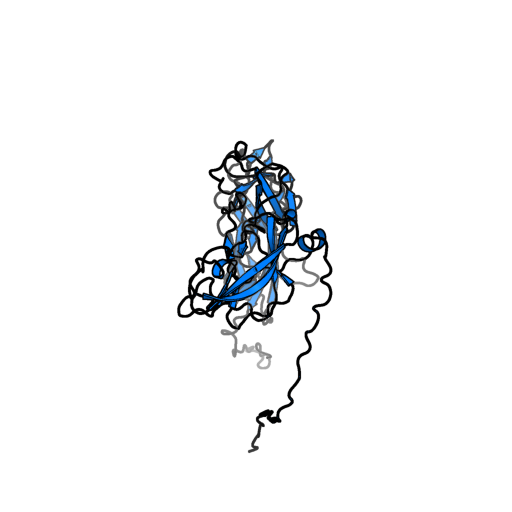0.672 1.00 88.88 196 MET A N 1
ATOM 1562 C CA . MET A 1 196 ? 6.745 11.090 -0.599 1.00 88.88 196 MET A CA 1
ATOM 1563 C C . MET A 1 196 ? 7.593 10.014 -1.257 1.00 88.88 196 MET A C 1
ATOM 1565 O O . MET A 1 196 ? 7.376 8.833 -1.017 1.00 88.88 196 MET A O 1
ATOM 1569 N N . PHE A 1 197 ? 8.545 10.438 -2.081 1.00 87.12 197 PHE A N 1
ATOM 1570 C CA . PHE A 1 197 ? 9.515 9.591 -2.768 1.00 87.12 197 PHE A CA 1
ATOM 1571 C C . PHE A 1 197 ? 10.750 10.431 -3.112 1.00 87.12 197 PHE A C 1
ATOM 1573 O O . PHE A 1 197 ? 10.639 11.654 -3.276 1.00 87.12 197 PHE A O 1
ATOM 1580 N N . ASP A 1 198 ? 11.917 9.797 -3.224 1.00 84.62 198 ASP A N 1
ATOM 1581 C CA . ASP A 1 198 ? 13.125 10.512 -3.645 1.00 84.62 198 ASP A CA 1
ATOM 1582 C C . ASP A 1 198 ? 13.045 10.902 -5.123 1.00 84.62 198 ASP A C 1
ATOM 1584 O O . ASP A 1 198 ? 12.440 10.220 -5.949 1.00 84.62 198 ASP A O 1
ATOM 1588 N N . LEU A 1 199 ? 13.663 12.025 -5.475 1.00 82.62 199 LEU A N 1
ATOM 1589 C CA . LEU A 1 199 ? 13.767 12.433 -6.870 1.00 82.62 199 LEU A CA 1
ATOM 1590 C C . LEU A 1 199 ? 15.042 11.870 -7.481 1.00 82.62 199 LEU A C 1
ATOM 1592 O O . LEU A 1 199 ? 16.094 11.813 -6.840 1.00 82.62 199 LEU A O 1
ATOM 1596 N N . SER A 1 200 ? 14.956 11.484 -8.750 1.00 79.88 200 SER A N 1
ATOM 1597 C CA . SER A 1 200 ? 16.135 11.084 -9.506 1.00 79.88 200 SER A CA 1
ATOM 1598 C C . SER A 1 200 ? 17.101 12.251 -9.623 1.00 79.88 200 SER A C 1
ATOM 1600 O O . SER A 1 200 ? 16.674 13.383 -9.790 1.00 79.88 200 SER A O 1
ATOM 1602 N N . THR A 1 201 ? 18.405 11.998 -9.637 1.00 77.94 201 THR A N 1
ATOM 1603 C CA . THR A 1 201 ? 19.392 13.049 -9.922 1.00 77.94 201 THR A CA 1
ATOM 1604 C C . THR A 1 201 ? 19.278 13.612 -11.342 1.00 77.94 201 THR A C 1
ATOM 1606 O O . THR A 1 201 ? 19.843 14.668 -11.614 1.00 77.94 201 THR A O 1
ATOM 1609 N N . SER A 1 202 ? 18.556 12.936 -12.244 1.00 77.44 202 SER A N 1
ATOM 1610 C CA . SER A 1 202 ? 18.227 13.473 -13.563 1.00 77.44 202 SER A CA 1
ATOM 1611 C C . SER A 1 202 ? 16.986 14.365 -13.511 1.00 77.44 202 SER A C 1
ATOM 1613 O O . SER A 1 202 ? 15.932 13.997 -12.984 1.00 77.44 202 SER A O 1
ATOM 1615 N N . ASP A 1 203 ? 17.111 15.524 -14.143 1.00 81.06 203 ASP A N 1
ATOM 1616 C CA . ASP A 1 203 ? 16.076 16.534 -14.345 1.00 81.06 203 ASP A CA 1
ATOM 1617 C C . ASP A 1 203 ? 15.114 16.219 -15.505 1.00 81.06 203 ASP A C 1
ATOM 1619 O O . ASP A 1 203 ? 14.114 16.913 -15.683 1.00 81.06 203 ASP A O 1
ATOM 1623 N N . ASN A 1 204 ? 15.368 15.146 -16.257 1.00 83.50 204 ASN A N 1
ATOM 1624 C CA . ASN A 1 204 ? 14.609 14.787 -17.458 1.00 83.50 204 ASN A CA 1
ATOM 1625 C C . ASN A 1 204 ? 13.316 14.004 -17.182 1.00 83.50 204 ASN A C 1
ATOM 1627 O O . ASN A 1 204 ? 12.611 13.648 -18.125 1.00 83.50 204 ASN A O 1
ATOM 1631 N N . TYR A 1 205 ? 13.000 13.705 -15.918 1.00 85.25 205 TYR A N 1
ATOM 1632 C CA . TYR A 1 205 ? 11.815 12.918 -15.585 1.00 85.25 205 TYR A CA 1
ATOM 1633 C C . TYR A 1 205 ? 10.583 13.767 -15.293 1.00 85.25 205 TYR A C 1
ATOM 1635 O O . TYR A 1 205 ? 10.627 14.811 -14.632 1.00 85.25 205 TYR A O 1
ATOM 1643 N N . TRP A 1 206 ? 9.458 13.218 -15.728 1.00 87.56 206 TRP A N 1
ATOM 1644 C CA . TRP A 1 206 ? 8.119 13.577 -15.304 1.00 87.56 206 TRP A CA 1
ATOM 1645 C C . TRP A 1 206 ? 7.586 12.491 -14.381 1.00 87.56 206 TRP A C 1
ATOM 1647 O O . TRP A 1 206 ? 7.628 11.306 -14.713 1.00 87.56 206 TRP A O 1
ATOM 1657 N N . TYR A 1 207 ? 7.082 12.900 -13.226 1.00 87.56 207 TYR A N 1
ATOM 1658 C CA . TYR A 1 207 ? 6.574 12.021 -12.187 1.00 87.56 207 TYR A CA 1
ATOM 1659 C C . TYR A 1 207 ? 5.056 11.949 -12.266 1.00 87.56 207 TYR A C 1
ATOM 1661 O O . TYR A 1 207 ? 4.362 12.967 -12.218 1.00 87.56 207 TYR A O 1
ATOM 1669 N N . HIS A 1 208 ? 4.550 10.728 -12.342 1.00 88.38 208 HIS A N 1
ATOM 1670 C CA . HIS A 1 208 ? 3.132 10.405 -12.331 1.00 88.38 208 HIS A CA 1
ATOM 1671 C C . HIS A 1 208 ? 2.786 9.856 -10.961 1.00 88.38 208 HIS A C 1
ATOM 1673 O O . HIS A 1 208 ? 3.423 8.907 -10.515 1.00 88.38 208 HIS A O 1
ATOM 1679 N N . VAL A 1 209 ? 1.792 10.437 -10.289 1.00 90.62 209 VAL A N 1
ATOM 1680 C CA . VAL A 1 209 ? 1.359 9.972 -8.965 1.00 90.62 209 VAL A CA 1
ATOM 1681 C C . VAL A 1 209 ? -0.100 9.558 -9.018 1.00 90.62 209 VAL A C 1
ATOM 1683 O O . VAL A 1 209 ? -0.963 10.326 -9.439 1.00 90.62 209 VAL A O 1
ATOM 1686 N N . THR A 1 210 ? -0.374 8.350 -8.543 1.00 90.06 210 THR A N 1
ATOM 1687 C CA . THR A 1 210 ? -1.723 7.792 -8.440 1.00 90.06 210 THR A CA 1
ATOM 1688 C C . THR A 1 210 ? -2.053 7.523 -6.982 1.00 90.06 210 THR A C 1
ATOM 1690 O O . THR A 1 210 ? -1.253 6.932 -6.259 1.00 90.06 210 THR A O 1
ATOM 1693 N N . TRP A 1 211 ? -3.235 7.937 -6.546 1.00 92.50 211 TRP A N 1
ATOM 1694 C CA . TRP A 1 211 ? -3.737 7.703 -5.198 1.00 92.50 211 TRP A CA 1
ATOM 1695 C C . TRP A 1 211 ? -4.801 6.619 -5.187 1.00 92.50 211 TRP A C 1
ATOM 1697 O O . TRP A 1 211 ? -5.679 6.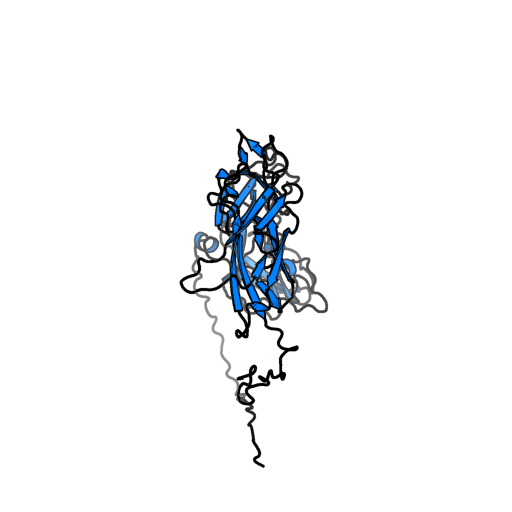593 -6.055 1.00 92.50 211 TRP A O 1
ATOM 1707 N N . TYR A 1 212 ? -4.739 5.781 -4.160 1.00 91.31 212 TYR A N 1
ATOM 1708 C CA . TYR A 1 212 ? -5.635 4.663 -3.936 1.00 91.31 212 TYR A CA 1
ATOM 1709 C C . TYR A 1 212 ? -6.315 4.787 -2.570 1.00 91.31 212 TYR A C 1
ATOM 1711 O O . TYR A 1 212 ? -5.696 5.227 -1.597 1.00 91.31 212 TYR A O 1
ATOM 1719 N N . ARG A 1 213 ? -7.576 4.361 -2.509 1.00 91.50 213 ARG A N 1
ATOM 1720 C CA . ARG A 1 213 ? -8.367 4.169 -1.293 1.00 91.50 213 ARG A CA 1
ATOM 1721 C C . ARG A 1 213 ? -8.943 2.762 -1.314 1.00 91.50 213 ARG A C 1
ATOM 1723 O O . ARG A 1 213 ? -9.629 2.422 -2.275 1.00 91.50 213 ARG A O 1
ATOM 1730 N N . ASP A 1 214 ? -8.659 1.970 -0.285 1.00 90.88 214 ASP A N 1
ATOM 1731 C CA . ASP A 1 214 ? -9.113 0.576 -0.174 1.00 90.88 214 ASP A CA 1
ATOM 1732 C C . ASP A 1 214 ? -8.816 -0.218 -1.470 1.00 90.88 214 ASP A C 1
ATOM 1734 O O . ASP A 1 214 ? -9.669 -0.899 -2.041 1.00 90.88 214 ASP A O 1
ATOM 1738 N N . GLY A 1 215 ? -7.609 -0.019 -2.015 1.00 87.62 215 GLY A N 1
ATOM 1739 C CA . GLY A 1 215 ? -7.143 -0.613 -3.273 1.00 87.62 215 GLY A CA 1
ATOM 1740 C C . GLY A 1 215 ? -7.690 0.010 -4.570 1.00 87.62 215 GLY A C 1
ATOM 1741 O O . GLY A 1 215 ? -7.204 -0.330 -5.651 1.00 87.62 215 GLY A O 1
ATOM 1742 N N . GLN A 1 216 ? -8.649 0.939 -4.512 1.00 88.81 216 GLN A N 1
ATOM 1743 C CA . GLN A 1 216 ? -9.261 1.573 -5.688 1.00 88.81 216 GLN A CA 1
ATOM 1744 C C . GLN A 1 216 ? -8.634 2.926 -6.017 1.00 88.81 216 GLN A C 1
ATOM 1746 O O . GLN A 1 216 ? -8.385 3.730 -5.125 1.00 88.81 216 GLN A O 1
ATOM 1751 N N . ILE A 1 217 ? -8.424 3.217 -7.304 1.00 88.75 217 ILE A N 1
ATOM 1752 C CA . ILE A 1 217 ? -7.892 4.513 -7.747 1.00 88.75 217 ILE A CA 1
ATOM 1753 C C . ILE A 1 217 ? -8.913 5.616 -7.459 1.00 88.75 217 ILE A C 1
ATOM 1755 O O . ILE A 1 217 ? -10.040 5.570 -7.948 1.00 88.75 217 ILE A O 1
ATOM 1759 N N . ILE A 1 218 ? -8.488 6.640 -6.722 1.00 89.06 218 ILE A N 1
ATOM 1760 C CA . ILE A 1 218 ? -9.307 7.823 -6.416 1.00 89.06 218 ILE A CA 1
ATOM 1761 C C . ILE A 1 218 ? -8.824 9.083 -7.129 1.00 89.06 218 ILE A C 1
ATOM 1763 O O . ILE A 1 218 ? -9.605 10.011 -7.336 1.00 89.06 218 ILE A O 1
ATOM 1767 N N . LYS A 1 219 ? -7.539 9.146 -7.504 1.00 88.19 219 LYS A N 1
ATOM 1768 C CA . LYS A 1 219 ? -6.983 10.302 -8.208 1.00 88.19 219 LYS A CA 1
ATOM 1769 C C . LYS A 1 219 ? -5.715 9.959 -8.972 1.00 88.19 219 LYS A C 1
ATOM 1771 O O . LYS A 1 219 ? -4.763 9.449 -8.389 1.00 88.19 219 LYS A O 1
ATOM 1776 N N . ASN A 1 220 ? -5.672 10.402 -10.224 1.00 88.19 220 ASN A N 1
ATOM 1777 C CA . ASN A 1 220 ? -4.440 10.544 -10.990 1.00 88.19 220 ASN A CA 1
ATOM 1778 C C . ASN A 1 220 ? -4.005 12.007 -10.932 1.00 88.19 220 ASN A C 1
ATOM 1780 O O . ASN A 1 220 ? -4.777 12.918 -11.243 1.00 88.19 220 ASN A O 1
ATOM 1784 N N . VAL A 1 221 ? -2.794 12.243 -10.453 1.00 87.00 221 VAL A N 1
ATOM 1785 C CA . VAL A 1 221 ? -2.218 13.581 -10.365 1.00 87.00 221 VAL A CA 1
ATOM 1786 C C . VAL A 1 221 ? -1.616 13.906 -11.730 1.00 87.00 221 VAL A C 1
ATOM 1788 O O . VAL A 1 221 ? -0.920 13.050 -12.278 1.00 87.00 221 VAL A O 1
ATOM 1791 N N . PRO A 1 222 ? -1.854 15.112 -12.278 1.00 87.62 222 PRO A N 1
ATOM 1792 C CA . PRO A 1 222 ? -1.199 15.530 -13.508 1.00 87.62 222 PRO A CA 1
ATOM 1793 C C . PRO A 1 222 ? 0.327 15.364 -13.418 1.00 87.62 222 PRO A C 1
ATOM 1795 O O . PRO A 1 222 ? 0.884 15.614 -12.344 1.00 87.62 222 PRO A O 1
ATOM 1798 N N . PRO A 1 223 ? 1.001 14.977 -14.514 1.00 87.06 223 PRO A N 1
ATOM 1799 C CA . PRO A 1 223 ? 2.441 14.746 -14.523 1.00 87.06 223 PRO A CA 1
ATOM 1800 C C . PRO A 1 223 ? 3.213 15.964 -14.006 1.00 87.06 223 PRO A C 1
ATOM 1802 O O . PRO A 1 223 ? 2.989 17.095 -14.444 1.00 87.06 223 PRO A O 1
ATOM 1805 N N . ILE A 1 224 ? 4.139 15.737 -13.076 1.00 86.81 224 ILE A N 1
ATOM 1806 C CA . ILE A 1 224 ? 4.938 16.791 -12.441 1.00 86.81 224 ILE A CA 1
ATOM 1807 C C . ILE A 1 224 ? 6.363 16.698 -12.978 1.00 86.81 224 ILE A C 1
ATOM 1809 O O . ILE A 1 224 ? 7.003 15.660 -12.837 1.00 86.81 224 ILE A O 1
ATOM 1813 N N . SER A 1 225 ? 6.887 17.765 -13.582 1.00 86.56 225 SER A N 1
ATOM 1814 C CA . SER A 1 225 ? 8.293 17.784 -13.997 1.00 86.56 225 SER A CA 1
ATOM 1815 C C . SER A 1 225 ? 9.220 17.793 -12.782 1.00 86.56 225 SER A C 1
ATOM 1817 O O . SER A 1 225 ? 8.868 18.323 -11.726 1.00 86.56 225 SER A O 1
ATOM 1819 N N . HIS A 1 226 ? 10.438 17.275 -12.943 1.00 81.44 226 HIS A N 1
ATOM 1820 C CA . HIS A 1 226 ? 11.461 17.307 -11.897 1.00 81.44 226 HIS A CA 1
ATOM 1821 C C . HIS A 1 226 ? 11.637 18.704 -11.268 1.00 81.44 226 HIS A C 1
ATOM 1823 O O . HIS A 1 226 ? 11.624 18.838 -10.047 1.00 81.44 226 HIS A O 1
ATOM 1829 N N . SER A 1 227 ? 11.723 19.760 -12.083 1.00 76.38 227 SER A N 1
ATOM 1830 C CA . SER A 1 227 ? 11.905 21.146 -11.618 1.00 76.38 227 SER A CA 1
ATOM 1831 C C . SER A 1 227 ? 10.715 21.712 -10.837 1.00 76.38 227 SER A C 1
ATOM 1833 O O . SER A 1 227 ? 10.883 22.616 -10.022 1.00 76.38 227 SER A O 1
ATOM 1835 N N . ASN A 1 228 ? 9.511 21.208 -11.111 1.00 71.50 228 ASN A N 1
ATOM 1836 C CA . ASN A 1 228 ? 8.259 21.693 -10.536 1.00 71.50 228 ASN A CA 1
ATOM 1837 C C . ASN A 1 228 ? 7.747 20.775 -9.427 1.00 71.50 228 ASN A C 1
ATOM 1839 O O . ASN A 1 228 ? 6.583 20.887 -9.049 1.00 71.50 228 ASN A O 1
ATOM 1843 N N . ASN A 1 229 ? 8.586 19.871 -8.916 1.00 66.69 229 ASN A N 1
ATOM 1844 C CA . ASN A 1 229 ? 8.276 19.068 -7.747 1.00 66.69 229 ASN A CA 1
ATOM 1845 C C . ASN A 1 229 ? 8.843 19.764 -6.496 1.00 66.69 229 ASN A C 1
ATOM 1847 O O . ASN A 1 229 ? 10.008 19.551 -6.150 1.00 66.69 229 ASN A O 1
ATOM 1851 N N . PRO A 1 230 ? 8.076 20.652 -5.832 1.00 53.06 230 PRO A N 1
ATOM 1852 C CA . PRO A 1 230 ? 8.534 21.334 -4.636 1.00 53.06 230 PRO A CA 1
ATOM 1853 C C . PRO A 1 230 ? 8.661 20.316 -3.501 1.00 53.06 230 PRO A C 1
ATOM 1855 O O . PRO A 1 230 ? 7.706 20.049 -2.785 1.00 53.06 230 PRO A O 1
ATOM 1858 N N . VAL A 1 231 ? 9.862 19.769 -3.327 1.00 51.97 231 VAL A N 1
ATOM 1859 C CA . VAL A 1 231 ? 10.270 19.012 -2.138 1.00 51.97 231 VAL A CA 1
ATOM 1860 C C . VAL A 1 231 ? 9.330 17.835 -1.834 1.00 51.97 231 VAL A C 1
ATOM 1862 O O . VAL A 1 231 ? 8.587 17.827 -0.854 1.00 51.97 231 VAL A O 1
ATOM 1865 N N . GLY A 1 232 ? 9.416 16.804 -2.675 1.00 53.97 232 GLY A N 1
ATOM 1866 C CA . GLY A 1 232 ? 9.146 15.434 -2.248 1.00 53.97 232 GLY A CA 1
ATOM 1867 C C . GLY A 1 232 ? 7.685 15.077 -2.007 1.00 53.97 232 GLY A C 1
ATOM 1868 O O . GLY A 1 232 ? 7.424 14.299 -1.097 1.00 53.97 232 GLY A O 1
ATOM 1869 N N . GLY A 1 233 ? 6.734 15.573 -2.804 1.00 56.66 233 GLY A N 1
ATOM 1870 C CA . GLY A 1 233 ? 5.483 14.828 -2.917 1.00 56.66 233 GLY A CA 1
ATOM 1871 C C . GLY A 1 233 ? 4.296 15.515 -3.566 1.00 56.66 233 GLY A C 1
ATOM 1872 O O . GLY A 1 233 ? 4.091 16.722 -3.470 1.00 56.66 233 GLY A O 1
ATOM 1873 N N . SER A 1 234 ? 3.451 14.692 -4.185 1.00 61.81 234 SER A N 1
ATOM 1874 C CA . SER A 1 234 ? 2.111 15.114 -4.584 1.00 61.81 234 SER A CA 1
ATOM 1875 C C . SER A 1 234 ? 1.227 15.256 -3.346 1.00 61.81 234 SER A C 1
ATOM 1877 O O . SER A 1 234 ? 1.205 14.364 -2.493 1.00 61.81 234 SER A O 1
ATOM 1879 N N . VAL A 1 235 ? 0.505 16.376 -3.253 1.00 66.00 235 VAL A N 1
ATOM 1880 C CA . VAL A 1 235 ? -0.413 16.677 -2.150 1.00 66.00 235 VAL A CA 1
ATOM 1881 C C . VAL A 1 235 ? -1.840 16.326 -2.555 1.00 66.00 235 VAL A C 1
ATOM 1883 O O . VAL A 1 235 ? -2.356 16.786 -3.579 1.00 66.00 235 VAL A O 1
ATOM 1886 N N . LEU A 1 236 ? -2.498 15.540 -1.715 1.00 66.44 236 LEU A N 1
ATOM 1887 C CA . LEU A 1 236 ? -3.918 15.252 -1.794 1.00 66.44 236 LEU A CA 1
ATOM 1888 C C . LEU A 1 236 ? -4.635 15.926 -0.617 1.00 66.44 236 LEU A C 1
ATOM 1890 O O . LEU A 1 236 ? -4.262 15.744 0.539 1.00 66.44 236 LEU A O 1
ATOM 1894 N N . ASP A 1 237 ? -5.638 16.744 -0.932 1.00 65.56 237 ASP A N 1
ATOM 1895 C CA . ASP A 1 237 ? -6.520 17.407 0.035 1.00 65.56 237 ASP A CA 1
ATOM 1896 C C . ASP A 1 237 ? -7.654 16.445 0.439 1.00 65.56 237 ASP A C 1
ATOM 1898 O O . ASP A 1 237 ? -8.190 15.714 -0.401 1.00 65.56 237 ASP A O 1
ATOM 1902 N N . GLU A 1 238 ? -8.015 16.455 1.723 1.00 65.12 238 GLU A N 1
ATOM 1903 C CA . GLU A 1 238 ? -9.121 15.707 2.337 1.00 65.12 238 GLU A CA 1
ATOM 1904 C C . GLU A 1 238 ? -10.436 15.760 1.550 1.00 65.12 238 GLU A C 1
ATOM 1906 O O . GLU A 1 238 ? -11.173 14.775 1.494 1.00 65.12 238 GLU A O 1
ATOM 1911 N N . THR A 1 239 ? -10.707 16.885 0.887 1.00 62.12 239 THR A N 1
ATOM 1912 C CA . THR A 1 239 ? -11.915 17.092 0.070 1.00 62.12 239 THR A CA 1
ATOM 1913 C C . THR A 1 239 ? -12.106 16.058 -1.045 1.00 62.12 239 THR A C 1
ATOM 1915 O O . THR A 1 239 ? -13.227 15.883 -1.521 1.00 62.12 239 THR A O 1
ATOM 1918 N N . MET A 1 240 ? -11.053 15.335 -1.440 1.00 61.22 240 MET A N 1
ATOM 1919 C CA . MET A 1 240 ? -11.120 14.285 -2.464 1.00 61.22 240 MET A CA 1
ATOM 1920 C C . MET A 1 240 ? -11.410 12.878 -1.910 1.00 61.22 240 MET A C 1
ATOM 1922 O O . MET A 1 240 ? -11.703 11.980 -2.694 1.00 61.22 240 MET A O 1
ATOM 1926 N N . PHE A 1 241 ? -11.392 12.673 -0.587 1.00 67.56 241 PHE A N 1
ATOM 1927 C CA . PHE A 1 241 ? -11.574 11.361 0.057 1.00 67.56 241 PHE A CA 1
ATOM 1928 C C . PHE A 1 241 ? -13.008 11.062 0.522 1.00 67.56 241 PHE A C 1
ATOM 1930 O O . PHE A 1 241 ? -13.190 10.177 1.351 1.00 67.56 241 PHE A O 1
ATOM 1937 N N . GLY A 1 242 ? -14.026 11.768 0.009 1.00 60.66 242 GLY A N 1
ATOM 1938 C CA . GLY A 1 242 ? -15.418 11.739 0.496 1.00 60.66 242 GLY A CA 1
ATOM 1939 C C . GLY A 1 242 ? -15.838 10.441 1.204 1.00 60.66 242 GLY A C 1
ATOM 1940 O O . GLY A 1 242 ? -15.885 9.386 0.578 1.00 60.66 242 GLY A O 1
ATOM 1941 N N . GLY A 1 243 ? -16.106 10.490 2.516 1.00 66.81 243 GLY A N 1
ATOM 1942 C CA . GLY A 1 243 ? -16.637 9.325 3.242 1.00 66.81 243 GLY A CA 1
ATOM 1943 C C . GLY A 1 243 ? -16.084 9.006 4.635 1.00 66.81 243 GLY A C 1
ATOM 1944 O O . GLY A 1 243 ? -16.281 7.879 5.068 1.00 66.81 243 GLY A O 1
ATOM 1945 N N . GLY A 1 244 ? -15.446 9.942 5.347 1.00 83.38 244 GLY A N 1
ATOM 1946 C CA . GLY A 1 244 ? -15.051 9.732 6.752 1.00 83.38 244 GLY A CA 1
ATOM 1947 C C . GLY A 1 244 ? -13.768 8.910 6.937 1.00 83.38 244 GLY A C 1
ATOM 1948 O O . GLY A 1 244 ? -13.029 8.695 5.984 1.00 83.38 244 GLY A O 1
ATOM 1949 N N . LEU A 1 245 ? -13.485 8.499 8.177 1.00 91.44 245 LEU A N 1
ATOM 1950 C CA . LEU A 1 245 ? -12.331 7.664 8.552 1.00 91.44 245 LEU A CA 1
ATOM 1951 C C . LEU A 1 245 ? -12.613 6.164 8.359 1.00 91.44 245 LEU A C 1
ATOM 1953 O O . LEU A 1 245 ? -13.747 5.762 8.113 1.00 91.44 245 LEU A O 1
ATOM 1957 N N . GLY A 1 246 ? -11.588 5.331 8.551 1.00 93.25 246 GLY A N 1
ATOM 1958 C CA . GLY A 1 246 ? -11.690 3.870 8.544 1.00 93.25 246 GLY A CA 1
ATOM 1959 C C . GLY A 1 246 ? -11.385 3.233 7.194 1.00 93.25 246 GLY A C 1
ATOM 1960 O O . GLY A 1 246 ? -12.037 2.262 6.827 1.00 93.25 246 GLY A O 1
ATOM 1961 N N . PHE A 1 247 ? -10.429 3.795 6.457 1.00 92.88 247 PHE A N 1
ATOM 1962 C CA . PHE A 1 247 ? -10.009 3.309 5.144 1.00 92.88 247 PHE A CA 1
ATOM 1963 C C . PHE A 1 247 ? -8.487 3.197 5.064 1.00 92.88 247 PHE A C 1
ATOM 1965 O O . PHE A 1 247 ? -7.762 3.827 5.841 1.00 92.88 247 PHE A O 1
ATOM 1972 N N . GLU A 1 248 ? -8.000 2.429 4.101 1.00 94.38 248 GLU A N 1
ATOM 1973 C CA . GLU A 1 248 ? -6.581 2.336 3.775 1.00 94.38 248 GLU A CA 1
ATOM 1974 C C . GLU A 1 248 ? -6.247 3.272 2.618 1.00 94.38 248 GLU A C 1
ATOM 1976 O O . GLU A 1 248 ? -6.928 3.300 1.590 1.00 94.38 248 GLU A O 1
ATOM 1981 N N . VAL A 1 249 ? -5.189 4.063 2.784 1.00 93.19 249 VAL A N 1
ATOM 1982 C CA . VAL A 1 249 ? -4.642 4.910 1.728 1.00 93.19 249 VAL A CA 1
ATOM 1983 C C . VAL A 1 249 ? -3.315 4.350 1.252 1.00 93.19 249 VAL A C 1
ATOM 1985 O O . VAL A 1 249 ? -2.470 3.920 2.037 1.00 93.19 249 VAL A O 1
ATOM 1988 N N . GLN A 1 250 ? -3.110 4.410 -0.051 1.00 93.31 250 GLN A N 1
ATOM 1989 C CA . GLN A 1 250 ? -1.848 4.074 -0.684 1.00 93.31 250 GLN A CA 1
ATOM 1990 C C . GLN A 1 250 ? -1.596 5.088 -1.793 1.00 93.31 250 GLN A C 1
ATOM 1992 O O . GLN A 1 250 ? -2.530 5.590 -2.424 1.00 93.31 250 GLN A O 1
ATOM 1997 N N . CYS A 1 251 ? -0.334 5.400 -2.046 1.00 91.75 251 CYS A N 1
ATOM 1998 C CA . CYS A 1 251 ? 0.034 6.116 -3.253 1.00 91.75 251 CYS A CA 1
ATOM 1999 C C . CYS A 1 251 ? 0.981 5.270 -4.091 1.00 91.75 251 CYS A C 1
ATOM 2001 O O . CYS A 1 251 ? 1.661 4.371 -3.598 1.00 91.75 251 CYS A O 1
ATOM 2003 N N . ALA A 1 252 ? 0.998 5.546 -5.382 1.00 88.00 252 ALA A N 1
ATOM 2004 C CA . ALA A 1 252 ? 1.946 4.973 -6.304 1.00 88.00 252 ALA A CA 1
ATOM 2005 C C . ALA A 1 252 ? 2.585 6.080 -7.112 1.00 88.00 252 ALA A C 1
ATOM 2007 O O . ALA A 1 252 ? 1.927 7.076 -7.424 1.00 88.00 252 ALA A O 1
ATOM 2008 N N . TYR A 1 253 ? 3.838 5.877 -7.482 1.00 87.75 253 TYR A N 1
ATOM 2009 C CA . TYR A 1 253 ? 4.510 6.755 -8.415 1.00 87.75 253 TYR A CA 1
ATOM 2010 C C . TYR A 1 253 ? 5.088 5.954 -9.583 1.00 87.75 253 TYR A C 1
ATOM 2012 O O . TYR A 1 253 ? 5.392 4.765 -9.453 1.00 87.75 253 TYR A O 1
ATOM 2020 N N . ALA A 1 254 ? 5.229 6.626 -10.718 1.00 85.38 254 ALA A N 1
ATOM 2021 C CA . ALA A 1 254 ? 5.982 6.164 -11.873 1.00 85.38 254 ALA A CA 1
ATOM 2022 C C . ALA A 1 254 ? 6.678 7.358 -12.537 1.00 85.38 254 ALA A C 1
ATOM 2024 O O . ALA A 1 254 ? 6.307 8.512 -12.306 1.00 85.38 254 ALA A O 1
ATOM 2025 N N . VAL A 1 255 ? 7.689 7.094 -13.360 1.00 85.12 255 VAL A N 1
ATOM 2026 C CA . VAL A 1 255 ? 8.415 8.133 -14.107 1.00 85.12 255 VAL A CA 1
ATOM 2027 C C . VAL A 1 255 ? 8.178 8.006 -15.602 1.00 85.12 255 VAL A C 1
ATOM 2029 O O . VAL A 1 255 ? 7.915 6.921 -16.096 1.00 85.12 255 VAL A O 1
ATOM 2032 N N . SER A 1 256 ? 8.304 9.103 -16.332 1.00 82.44 256 SER A N 1
ATOM 2033 C CA . SER A 1 256 ? 8.239 9.161 -17.797 1.00 82.44 256 SER A CA 1
ATOM 2034 C C . SER A 1 256 ? 9.239 10.207 -18.306 1.00 82.44 256 SER A C 1
ATOM 2036 O O . SER A 1 256 ? 9.709 11.037 -17.524 1.00 82.44 256 SER A O 1
ATOM 2038 N N . LEU A 1 257 ? 9.596 10.180 -19.592 1.00 79.88 257 LEU A N 1
ATOM 2039 C CA . LEU A 1 257 ? 10.528 11.161 -20.181 1.00 79.88 257 LEU A CA 1
ATOM 2040 C C . LEU A 1 257 ? 9.818 12.436 -20.660 1.00 79.88 257 LEU A C 1
ATOM 2042 O O . LEU A 1 257 ? 10.441 13.481 -20.830 1.00 79.88 257 LEU A O 1
ATOM 2046 N N . GLN A 1 258 ? 8.508 12.362 -20.879 1.00 80.81 258 GLN A N 1
ATOM 2047 C CA . GLN A 1 258 ? 7.640 13.475 -21.257 1.00 80.81 258 GLN A CA 1
ATOM 2048 C C . GLN A 1 258 ? 6.319 13.364 -20.495 1.00 80.81 258 GLN A C 1
ATOM 2050 O O . GLN A 1 258 ? 5.886 12.254 -20.194 1.00 80.81 258 GLN A O 1
ATOM 2055 N N . ALA A 1 259 ? 5.656 14.494 -20.238 1.00 81.81 259 ALA A N 1
ATOM 2056 C CA . ALA A 1 259 ? 4.419 14.546 -19.455 1.00 81.81 259 ALA A CA 1
ATOM 2057 C C . ALA A 1 259 ? 3.368 13.520 -19.914 1.00 81.81 259 ALA A C 1
ATOM 2059 O O . ALA A 1 259 ? 2.852 12.771 -19.094 1.00 81.81 259 ALA A O 1
ATOM 2060 N N . ASP A 1 260 ? 3.125 13.441 -21.223 1.00 78.56 260 ASP A N 1
ATOM 2061 C CA . ASP A 1 260 ? 2.098 12.574 -21.814 1.00 78.56 260 ASP A CA 1
ATOM 2062 C C . ASP A 1 260 ? 2.678 11.288 -22.424 1.00 78.56 260 ASP A C 1
ATOM 2064 O O . ASP A 1 260 ? 1.994 10.580 -23.162 1.00 78.56 260 ASP A O 1
ATOM 2068 N N . SER A 1 261 ? 3.956 10.998 -22.158 1.00 73.44 261 SER A N 1
ATOM 2069 C CA . SER A 1 261 ? 4.570 9.744 -22.594 1.00 73.44 261 SER A CA 1
ATOM 2070 C C . SER A 1 261 ? 4.276 8.617 -21.621 1.00 73.44 261 SER A C 1
ATOM 2072 O O . SER A 1 261 ? 3.856 8.821 -20.481 1.00 73.44 261 SER A O 1
ATOM 2074 N N . GLU A 1 262 ? 4.547 7.411 -22.087 1.00 65.62 262 GLU A N 1
ATOM 2075 C CA . GLU A 1 262 ? 4.393 6.225 -21.284 1.00 65.62 262 GLU A CA 1
ATOM 2076 C C . GLU A 1 262 ? 5.256 6.228 -20.019 1.00 65.62 262 GLU A C 1
ATOM 2078 O O . GLU A 1 262 ? 6.391 6.719 -19.983 1.00 65.62 262 GLU A O 1
ATOM 2083 N N . THR A 1 263 ? 4.689 5.659 -18.961 1.00 74.56 263 THR A N 1
ATOM 2084 C CA . THR A 1 263 ? 5.336 5.541 -17.666 1.00 74.56 263 THR A CA 1
ATOM 2085 C C . THR A 1 263 ? 6.175 4.273 -17.559 1.00 74.56 263 THR A C 1
ATOM 2087 O O . THR A 1 263 ? 5.812 3.209 -18.047 1.00 74.56 263 THR A O 1
ATOM 2090 N N . GLY A 1 264 ? 7.288 4.369 -16.843 1.00 69.75 264 GLY A N 1
ATOM 2091 C CA . GLY A 1 264 ? 8.044 3.235 -16.339 1.00 69.75 264 GLY A CA 1
ATOM 2092 C C . GLY A 1 264 ? 7.323 2.484 -15.228 1.00 69.75 264 GLY A C 1
ATOM 2093 O O . GLY A 1 264 ? 6.107 2.562 -15.052 1.00 69.75 264 GLY A O 1
ATOM 2094 N N . TYR A 1 265 ? 8.112 1.757 -14.445 1.00 71.38 265 TYR A N 1
ATOM 2095 C CA . TYR A 1 265 ? 7.604 0.940 -13.355 1.00 71.38 265 TYR A CA 1
ATOM 2096 C C . TYR A 1 265 ? 6.785 1.748 -12.341 1.00 71.38 265 TYR A C 1
ATOM 2098 O O . TYR A 1 265 ? 7.222 2.784 -11.836 1.00 71.38 265 TYR A O 1
ATOM 2106 N N . VAL A 1 266 ? 5.614 1.211 -11.997 1.00 80.62 266 VAL A N 1
ATOM 2107 C CA . VAL A 1 266 ? 4.756 1.752 -10.946 1.00 80.62 266 VAL A CA 1
ATOM 2108 C C . VAL A 1 266 ? 5.161 1.135 -9.612 1.00 80.62 266 VAL A C 1
ATOM 2110 O O . VAL A 1 266 ? 4.897 -0.040 -9.345 1.00 80.62 266 VAL A O 1
ATOM 2113 N N . LYS A 1 267 ? 5.758 1.937 -8.734 1.00 83.19 267 LYS A N 1
ATOM 2114 C CA . LYS A 1 267 ? 6.019 1.543 -7.347 1.00 83.19 267 LYS A CA 1
ATOM 2115 C C . LYS A 1 267 ? 4.881 2.044 -6.465 1.00 83.19 267 LYS A C 1
ATOM 2117 O O . LYS A 1 267 ? 4.576 3.233 -6.459 1.00 83.19 267 LYS A O 1
ATOM 2122 N N . LYS A 1 268 ? 4.281 1.136 -5.696 1.00 86.62 268 LYS A N 1
ATOM 2123 C CA . LYS A 1 268 ? 3.255 1.440 -4.690 1.00 86.62 268 LYS A CA 1
ATOM 2124 C C . LYS A 1 268 ? 3.867 1.539 -3.292 1.00 86.62 268 LYS A C 1
ATOM 2126 O O . LYS A 1 268 ? 4.819 0.813 -2.991 1.00 86.62 268 LYS A O 1
ATOM 2131 N N . SER A 1 269 ? 3.309 2.407 -2.453 1.00 92.69 269 SER A N 1
ATOM 2132 C CA . SER A 1 269 ? 3.643 2.496 -1.030 1.00 92.69 269 SER A CA 1
ATOM 2133 C C . SER A 1 269 ? 3.053 1.314 -0.273 1.00 92.69 269 SER A C 1
ATOM 2135 O O . SER A 1 269 ? 2.195 0.595 -0.788 1.00 92.69 269 SER A O 1
ATOM 2137 N N . THR A 1 270 ? 3.449 1.126 0.981 1.00 92.44 270 THR A N 1
ATOM 2138 C CA . THR A 1 270 ? 2.632 0.323 1.895 1.00 92.44 270 THR A CA 1
ATOM 2139 C C . THR A 1 270 ? 1.268 0.989 2.093 1.00 92.44 270 THR A C 1
ATOM 2141 O O . THR A 1 270 ? 1.134 2.213 1.975 1.00 92.44 270 THR A O 1
ATOM 2144 N N . GLU A 1 271 ? 0.245 0.176 2.344 1.00 92.94 271 GLU A N 1
ATOM 2145 C CA . GLU A 1 271 ? -1.070 0.670 2.748 1.00 92.94 271 GLU A CA 1
ATOM 2146 C C . GLU A 1 271 ? -0.970 1.283 4.145 1.00 92.94 271 GLU A C 1
ATOM 2148 O O . GLU A 1 271 ? -0.331 0.736 5.048 1.00 92.94 271 GLU A O 1
ATOM 2153 N N . ARG A 1 272 ? -1.576 2.457 4.311 1.00 94.50 272 ARG A N 1
ATOM 2154 C CA . ARG A 1 272 ? -1.617 3.189 5.573 1.00 94.50 272 ARG A CA 1
ATOM 2155 C C . ARG A 1 272 ? -3.066 3.355 5.993 1.00 94.50 272 ARG A C 1
ATOM 2157 O O . ARG A 1 272 ? -3.843 3.997 5.294 1.00 94.50 272 ARG A O 1
ATOM 2164 N N . TYR A 1 273 ? -3.429 2.811 7.146 1.00 95.38 273 TYR A N 1
ATOM 2165 C CA . TYR A 1 273 ? -4.773 2.977 7.684 1.00 95.38 273 TYR A CA 1
ATOM 2166 C C . TYR A 1 273 ? -5.004 4.418 8.164 1.00 95.38 273 TYR A C 1
ATOM 2168 O O . TYR A 1 273 ? -4.153 5.006 8.838 1.00 95.38 273 TYR A O 1
ATOM 2176 N N . VAL A 1 274 ? -6.163 4.990 7.839 1.00 94.44 274 VAL A N 1
ATOM 2177 C CA . VAL A 1 274 ? -6.569 6.363 8.168 1.00 94.44 274 VAL A CA 1
ATOM 2178 C C . VAL A 1 274 ? -7.767 6.315 9.112 1.00 94.44 274 VAL A C 1
ATOM 2180 O O . VAL A 1 274 ? -8.909 6.160 8.680 1.00 94.44 274 VAL A O 1
ATOM 2183 N N . GLY A 1 275 ? -7.527 6.458 10.414 1.00 95.25 275 GLY A N 1
ATOM 2184 C CA . GLY A 1 275 ? -8.592 6.441 11.413 1.00 95.25 275 GLY A CA 1
ATOM 2185 C C . GLY A 1 275 ? -8.090 6.149 12.817 1.00 95.25 275 GLY A C 1
ATOM 2186 O O . GLY A 1 275 ? -7.075 6.691 13.256 1.00 95.25 275 GLY A O 1
ATOM 2187 N N . ILE A 1 276 ? -8.830 5.302 13.532 1.00 97.25 276 ILE A N 1
ATOM 2188 C CA . ILE A 1 276 ? -8.444 4.773 14.842 1.00 97.25 276 ILE A CA 1
ATOM 2189 C C . ILE A 1 276 ? -8.395 3.255 14.733 1.00 97.25 276 ILE A C 1
ATOM 2191 O O . ILE A 1 276 ? -9.383 2.624 14.363 1.00 97.25 276 ILE A O 1
ATOM 2195 N N . GLU A 1 277 ? -7.242 2.669 15.028 1.00 96.94 277 GLU A N 1
ATOM 2196 C CA . GLU A 1 277 ? -7.072 1.222 15.072 1.00 96.94 277 GLU A CA 1
ATOM 2197 C C . GLU A 1 277 ? -7.607 0.665 16.387 1.00 96.94 277 GLU A C 1
ATOM 2199 O O . GLU A 1 277 ? -7.292 1.166 17.471 1.00 96.94 277 GLU A O 1
ATOM 2204 N N . LEU A 1 278 ? -8.382 -0.414 16.291 1.00 97.06 278 LEU A N 1
ATOM 2205 C CA . LEU A 1 278 ? -8.808 -1.206 17.435 1.00 97.06 278 LEU A CA 1
ATOM 2206 C C . LEU A 1 278 ? -7.786 -2.317 17.698 1.00 97.06 278 LEU A C 1
ATOM 2208 O O . LEU A 1 278 ? -7.762 -3.328 17.000 1.00 97.06 278 LEU A O 1
ATOM 2212 N N . LEU A 1 279 ? -6.963 -2.145 18.731 1.00 97.50 279 LEU A N 1
ATOM 2213 C CA . LEU A 1 279 ? -5.868 -3.072 19.043 1.00 97.50 279 LEU A CA 1
ATOM 2214 C C . LEU A 1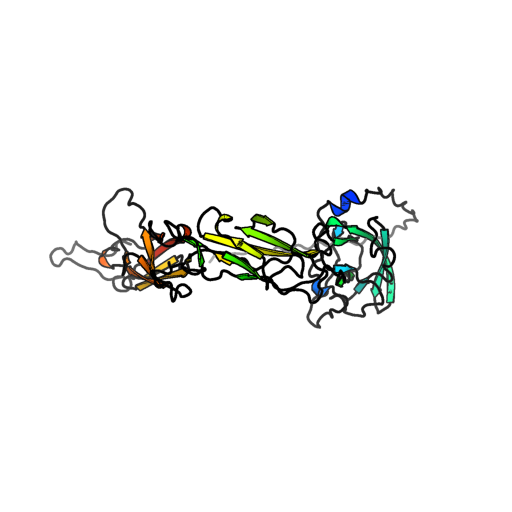 279 ? -6.350 -4.325 19.788 1.00 97.50 279 LEU A C 1
ATOM 2216 O O . LEU A 1 279 ? -5.710 -5.373 19.743 1.00 97.50 279 LEU A O 1
ATOM 2220 N N . THR A 1 280 ? -7.492 -4.234 20.472 1.00 95.69 280 THR A N 1
ATOM 2221 C CA . THR A 1 280 ? -8.083 -5.336 21.251 1.00 95.69 280 THR A CA 1
ATOM 2222 C C . THR A 1 280 ? -9.523 -5.615 20.802 1.00 95.69 280 THR A C 1
ATOM 2224 O O . THR A 1 280 ? -10.475 -5.277 21.511 1.00 95.69 280 THR A O 1
ATOM 2227 N N . PRO A 1 281 ? -9.729 -6.240 19.630 1.00 95.06 281 PRO A N 1
ATOM 2228 C CA . PRO A 1 281 ? -11.070 -6.547 19.124 1.00 95.06 281 PRO A CA 1
ATOM 2229 C C . PRO A 1 281 ? -11.781 -7.644 19.929 1.00 95.06 281 PRO A C 1
ATOM 2231 O O . PRO A 1 281 ? -12.996 -7.820 19.833 1.00 95.06 281 PRO A O 1
ATOM 2234 N N . THR A 1 282 ? -11.044 -8.425 20.720 1.00 93.56 282 THR A N 1
ATOM 2235 C CA . THR A 1 282 ? -11.603 -9.426 21.631 1.00 93.56 282 THR A CA 1
ATOM 2236 C C . THR A 1 282 ? -10.909 -9.340 22.978 1.00 93.56 282 THR A C 1
ATOM 2238 O O . THR A 1 282 ? -9.682 -9.309 23.052 1.00 93.56 282 THR A O 1
ATOM 2241 N N . VAL A 1 283 ? -11.706 -9.327 24.038 1.00 90.25 283 VAL A N 1
ATOM 2242 C CA . VAL A 1 283 ? -11.258 -9.240 25.422 1.00 90.25 283 VAL A CA 1
ATOM 2243 C C . VAL A 1 283 ? -11.802 -10.451 26.170 1.00 90.25 283 VAL A C 1
ATOM 2245 O O . VAL A 1 283 ? -13.005 -10.688 26.158 1.00 90.25 283 VAL A O 1
ATOM 2248 N N . ASN A 1 284 ? -10.921 -11.223 26.805 1.00 89.19 284 ASN A N 1
ATOM 2249 C CA . ASN A 1 284 ? -11.309 -12.339 27.667 1.00 89.19 284 ASN A CA 1
ATOM 2250 C C . ASN A 1 284 ? -11.110 -11.917 29.125 1.00 89.19 284 ASN A C 1
ATOM 2252 O O . ASN A 1 284 ? -10.009 -11.500 29.492 1.00 89.19 284 ASN A O 1
ATOM 2256 N N . ILE A 1 285 ? -12.161 -12.001 29.936 1.00 86.44 285 ILE A N 1
ATOM 2257 C CA . ILE A 1 285 ? -12.146 -11.608 31.348 1.00 86.44 285 ILE A CA 1
ATOM 2258 C C . ILE A 1 285 ? -12.613 -12.786 32.186 1.00 86.44 285 ILE A C 1
ATOM 2260 O O . ILE A 1 285 ? -13.672 -13.356 31.939 1.00 86.44 285 ILE A O 1
ATOM 2264 N N . ALA A 1 286 ? -11.811 -13.133 33.183 1.00 82.94 286 ALA A N 1
ATOM 2265 C CA . ALA A 1 286 ? -12.208 -14.076 34.211 1.00 82.94 286 ALA A CA 1
ATOM 2266 C C . ALA A 1 286 ? -12.943 -13.332 35.330 1.00 82.94 286 ALA A C 1
ATOM 2268 O O . ALA A 1 286 ? -12.726 -12.135 35.531 1.00 82.94 286 ALA A O 1
ATOM 2269 N N . ASP A 1 287 ? -13.782 -14.034 36.080 1.00 74.56 287 ASP A N 1
ATOM 2270 C CA . ASP A 1 287 ? -14.475 -13.444 37.225 1.00 74.56 287 ASP A CA 1
ATOM 2271 C C . ASP A 1 287 ? -13.533 -12.708 38.181 1.00 74.56 287 ASP A C 1
ATOM 2273 O O . ASP A 1 287 ? -12.478 -13.203 38.578 1.00 74.56 287 ASP A O 1
ATOM 2277 N N . GLY A 1 288 ? -13.925 -11.486 38.548 1.00 74.25 288 GLY A N 1
ATOM 2278 C CA . GLY A 1 288 ? -13.142 -10.623 39.433 1.00 74.25 288 GLY A CA 1
ATOM 2279 C C . GLY A 1 288 ? -11.846 -10.079 38.820 1.00 74.25 288 GLY A C 1
ATOM 2280 O O . GLY A 1 288 ? -11.137 -9.327 39.495 1.00 74.25 288 GLY A O 1
ATOM 2281 N N . SER A 1 289 ? -11.530 -10.408 37.563 1.00 83.38 289 SER A N 1
ATOM 2282 C CA . SER A 1 289 ? -10.366 -9.874 36.863 1.00 83.38 289 SER A CA 1
ATOM 2283 C C . SER A 1 289 ? -10.686 -8.575 36.116 1.00 83.38 289 SER A C 1
ATOM 2285 O O . SER A 1 289 ? -11.840 -8.172 35.937 1.00 83.38 289 SER A O 1
ATOM 2287 N N . LYS A 1 290 ? -9.622 -7.861 35.743 1.00 86.69 290 LYS A N 1
ATOM 2288 C CA . LYS A 1 290 ? -9.687 -6.620 34.971 1.00 86.69 290 LYS A CA 1
ATOM 2289 C C . LYS A 1 290 ? -8.995 -6.836 33.639 1.00 86.69 290 LYS A C 1
ATOM 2291 O O . LYS A 1 290 ? -7.992 -7.544 33.573 1.00 86.69 290 LYS A O 1
ATOM 2296 N N . SER A 1 291 ? -9.505 -6.191 32.605 1.00 91.69 291 SER A N 1
ATOM 2297 C CA . SER A 1 291 ? -8.856 -6.130 31.301 1.00 91.69 291 SER A CA 1
ATOM 2298 C C . SER A 1 291 ? -9.007 -4.735 30.709 1.00 91.69 291 SER A C 1
ATOM 2300 O O . SER A 1 291 ? -9.592 -3.847 31.332 1.00 91.69 291 SER A O 1
ATOM 2302 N N . GLU A 1 292 ? -8.437 -4.520 29.533 1.00 93.62 292 GLU A N 1
ATOM 2303 C CA . GLU A 1 292 ? -8.402 -3.216 28.886 1.00 93.62 292 GLU A CA 1
ATOM 2304 C C . GLU A 1 292 ? -8.784 -3.331 27.418 1.00 93.62 292 GLU A C 1
ATOM 2306 O O . GLU A 1 292 ? -8.375 -4.262 26.720 1.00 93.62 292 GLU A O 1
ATOM 2311 N N . ILE A 1 293 ? -9.554 -2.351 26.957 1.00 93.44 293 ILE A N 1
ATOM 2312 C CA . ILE A 1 293 ? -9.807 -2.135 25.539 1.00 93.44 293 ILE A CA 1
ATOM 2313 C C . ILE A 1 293 ? -8.870 -1.033 25.082 1.00 93.44 293 ILE A C 1
ATOM 2315 O O . ILE A 1 293 ? -8.900 0.053 25.656 1.00 93.44 293 ILE A O 1
ATOM 2319 N N . LYS A 1 294 ? -8.054 -1.310 24.069 1.00 97.12 294 LYS A N 1
ATOM 2320 C CA . LYS A 1 294 ? -7.029 -0.412 23.549 1.00 97.12 294 LYS A CA 1
ATOM 2321 C C . LYS A 1 294 ? -7.347 0.045 22.134 1.00 97.12 294 LYS A C 1
ATOM 2323 O O . LYS A 1 294 ? -7.704 -0.765 21.273 1.00 97.12 294 LYS A O 1
ATOM 2328 N N . VAL A 1 295 ? -7.135 1.329 21.891 1.00 97.75 295 VAL A N 1
ATOM 2329 C CA . VAL A 1 295 ? -7.235 1.956 20.573 1.00 97.75 295 VAL A CA 1
ATOM 2330 C C . VAL A 1 295 ? -6.022 2.841 20.306 1.00 97.75 295 VAL A C 1
ATOM 2332 O O . VAL A 1 295 ? -5.380 3.317 21.245 1.00 97.75 295 VAL A O 1
ATOM 2335 N N . ARG A 1 296 ? -5.717 3.081 19.031 1.00 97.88 296 ARG A N 1
ATOM 2336 C CA . ARG A 1 296 ? -4.633 3.977 18.611 1.00 97.88 296 ARG A CA 1
ATOM 2337 C C . ARG A 1 296 ? -5.019 4.742 17.341 1.00 97.88 296 ARG A C 1
ATOM 2339 O O . ARG A 1 296 ? -5.186 4.119 16.294 1.00 97.88 296 ARG A O 1
ATOM 2346 N N . PRO A 1 297 ? -5.178 6.070 17.400 1.00 96.62 297 PRO A N 1
ATOM 2347 C CA . PRO A 1 297 ? -5.305 6.890 16.201 1.00 96.62 297 PRO A CA 1
ATOM 2348 C C . PRO A 1 297 ? -4.069 6.782 15.298 1.00 96.62 297 PRO A C 1
ATOM 2350 O O . PRO A 1 297 ? -2.939 6.736 15.778 1.00 96.62 297 PRO A O 1
ATOM 2353 N N . THR A 1 298 ? -4.281 6.759 13.983 1.00 96.12 298 THR A N 1
ATOM 2354 C CA . THR A 1 298 ? -3.208 6.633 12.976 1.00 96.12 298 THR A CA 1
ATOM 2355 C C . THR A 1 298 ? -2.919 7.928 12.225 1.00 96.12 298 THR A C 1
ATOM 2357 O O . THR A 1 298 ? -1.962 8.004 11.448 1.00 96.12 298 THR A O 1
ATOM 2360 N N . ILE A 1 299 ? -3.720 8.962 12.489 1.00 93.62 299 ILE A N 1
ATOM 2361 C CA . ILE A 1 299 ? -3.544 10.314 11.967 1.00 93.62 299 ILE A CA 1
ATOM 2362 C C . ILE A 1 299 ? -3.656 11.357 13.089 1.00 93.62 299 ILE A C 1
ATOM 2364 O O . ILE A 1 299 ? -4.400 11.136 14.050 1.00 93.62 299 ILE A O 1
ATOM 2368 N N . PRO A 1 300 ? -2.977 12.514 12.962 1.00 93.50 300 PRO A N 1
ATOM 2369 C CA . PRO A 1 300 ? -3.039 13.574 13.962 1.00 93.50 300 PRO A CA 1
ATOM 2370 C C . PRO A 1 300 ? -4.458 14.078 14.213 1.00 93.50 300 PRO A C 1
ATOM 2372 O O . PRO A 1 300 ? -5.243 14.237 13.282 1.00 93.50 300 PRO A O 1
ATOM 2375 N N . ILE A 1 301 ? -4.786 14.420 15.457 1.00 92.44 301 ILE A N 1
ATOM 2376 C CA . ILE A 1 301 ? -6.051 15.094 15.777 1.00 92.44 301 ILE A CA 1
ATOM 2377 C C . ILE A 1 301 ? -5.880 16.593 15.519 1.00 92.44 301 ILE A C 1
ATOM 2379 O O . ILE A 1 301 ? -5.063 17.252 16.158 1.00 92.44 301 ILE A O 1
ATOM 2383 N N . GLY A 1 302 ? -6.656 17.140 14.583 1.00 88.12 302 GLY A N 1
ATOM 2384 C CA . GLY A 1 302 ? -6.650 18.568 14.297 1.00 88.12 302 GLY A CA 1
ATOM 2385 C C . GLY A 1 302 ? -7.369 19.360 15.374 1.00 88.12 302 GLY A C 1
ATOM 2386 O O . GLY A 1 302 ? -8.543 19.111 15.640 1.00 88.12 302 GLY A O 1
ATOM 2387 N N . CYS A 1 303 ? -6.685 20.341 15.956 1.00 89.12 303 CYS A N 1
ATOM 2388 C CA . CYS A 1 303 ? -7.275 21.297 16.885 1.00 89.12 303 CYS A CA 1
ATOM 2389 C C . CYS A 1 303 ? -7.204 22.711 16.299 1.00 89.12 303 CYS A C 1
ATOM 2391 O O . CYS A 1 303 ? -6.196 23.030 15.668 1.00 89.12 303 CYS A O 1
ATOM 2393 N N . PRO A 1 304 ? -8.221 23.567 16.507 1.00 86.12 304 PRO A N 1
ATOM 2394 C CA . PRO A 1 304 ? -8.198 24.936 16.006 1.00 86.12 304 PRO A CA 1
ATOM 2395 C C . PRO A 1 304 ? -7.076 25.717 16.691 1.00 86.12 304 PRO A C 1
ATOM 2397 O O . PRO A 1 304 ? -6.783 25.476 17.864 1.00 86.12 304 PRO A O 1
ATOM 2400 N N . ASN A 1 305 ? -6.498 26.716 16.029 1.00 84.88 305 ASN A N 1
ATOM 2401 C CA . ASN A 1 305 ? -5.424 27.526 16.615 1.00 84.88 305 ASN A CA 1
ATOM 2402 C C . ASN A 1 305 ? -5.864 28.252 17.898 1.00 84.88 305 ASN A C 1
ATOM 2404 O O . ASN A 1 305 ? -5.041 28.526 18.768 1.00 84.88 305 ASN A O 1
ATOM 2408 N N . SER A 1 306 ? -7.163 28.539 18.045 1.00 83.50 306 SER A N 1
ATOM 2409 C CA . SER A 1 306 ? -7.733 29.114 19.270 1.00 83.50 306 SER A CA 1
ATOM 2410 C C . SER A 1 306 ? -7.686 28.165 20.471 1.00 83.50 306 SER A C 1
ATOM 2412 O O . SER A 1 306 ? -7.784 28.621 21.608 1.00 83.50 306 SER A O 1
ATOM 2414 N N . ASN A 1 307 ? -7.576 26.857 20.233 1.00 84.62 307 ASN A N 1
ATOM 2415 C CA . ASN A 1 307 ? -7.403 25.844 21.261 1.00 84.62 307 ASN A CA 1
ATOM 2416 C C . ASN A 1 307 ? -6.464 24.729 20.756 1.00 84.62 307 ASN A C 1
ATOM 2418 O O . ASN A 1 307 ? -6.952 23.697 20.294 1.00 84.62 307 ASN A O 1
ATOM 2422 N N . PRO A 1 308 ? -5.133 24.914 20.841 1.00 81.94 308 PRO A N 1
ATOM 2423 C CA . PRO A 1 308 ? -4.159 23.970 20.285 1.00 81.94 308 PRO A CA 1
ATOM 2424 C C . PRO A 1 308 ? -4.155 22.609 21.003 1.00 81.94 308 PRO A C 1
ATOM 2426 O O . PRO A 1 308 ? -3.600 21.636 20.494 1.00 81.94 308 PRO A O 1
ATOM 2429 N N . GLU A 1 309 ? -4.782 22.526 22.178 1.00 88.19 309 GLU A N 1
ATOM 2430 C CA . GLU A 1 309 ? -4.958 21.296 22.941 1.00 88.19 309 GLU A CA 1
ATOM 2431 C C . GLU A 1 309 ? -6.436 20.919 22.990 1.00 88.19 309 GLU A C 1
ATOM 2433 O O . GLU A 1 309 ? -7.230 21.471 23.751 1.00 88.19 309 GLU A O 1
ATOM 2438 N N . CYS A 1 310 ? -6.816 19.945 22.175 1.00 90.12 310 CYS A N 1
ATOM 2439 C CA . CYS A 1 310 ? -8.163 19.404 22.164 1.00 90.12 310 CYS A CA 1
ATOM 2440 C C . CYS A 1 310 ? -8.137 17.913 22.495 1.00 90.12 310 CYS A C 1
ATOM 2442 O O . CYS A 1 310 ? -7.097 17.257 22.435 1.00 90.12 310 CYS A O 1
ATOM 2444 N N . SER A 1 311 ? -9.283 17.382 22.911 1.00 92.31 311 SER A N 1
ATOM 2445 C CA . SER A 1 311 ? -9.435 15.960 23.201 1.00 92.31 311 SER A CA 1
ATOM 2446 C C . SER A 1 311 ? -10.564 15.377 22.370 1.00 92.31 311 SER A C 1
ATOM 2448 O O . SER A 1 311 ? -11.648 15.955 22.293 1.00 92.31 311 SER A O 1
ATOM 2450 N N . LEU A 1 312 ? -10.292 14.240 21.743 1.00 93.19 312 LEU A N 1
ATOM 2451 C CA . LEU A 1 312 ? -11.272 13.436 21.035 1.00 93.19 312 LEU A CA 1
ATOM 2452 C C . LEU A 1 312 ? -11.841 12.394 21.997 1.00 93.19 312 LEU A C 1
ATOM 2454 O O . LEU A 1 312 ? -11.096 11.605 22.576 1.00 93.19 312 LEU A O 1
ATOM 2458 N N . SER A 1 313 ? -13.161 12.375 22.152 1.00 93.25 313 SER A N 1
ATOM 2459 C CA . SER A 1 313 ? -13.845 11.374 22.969 1.00 93.25 313 SER A CA 1
ATOM 2460 C C . SER A 1 313 ? -14.335 10.213 22.107 1.00 93.25 313 SER A C 1
ATOM 2462 O O . SER A 1 313 ? -15.016 10.411 21.097 1.00 93.25 313 SER A O 1
ATOM 2464 N N . VAL A 1 314 ? -14.006 9.001 22.539 1.00 93.44 314 VAL A N 1
ATOM 2465 C CA . VAL A 1 314 ? -14.500 7.732 22.008 1.00 93.44 314 VAL A CA 1
ATOM 2466 C C . VAL A 1 314 ? -15.466 7.151 23.025 1.00 93.44 314 VAL A C 1
ATOM 2468 O O . VAL A 1 314 ? -15.068 6.818 24.135 1.00 93.44 314 VAL A O 1
ATOM 2471 N N . ASN A 1 315 ? -16.728 7.017 22.650 1.00 91.88 315 ASN A N 1
ATOM 2472 C CA . ASN A 1 315 ? -17.791 6.514 23.505 1.00 91.88 315 ASN A CA 1
ATOM 2473 C C . ASN A 1 315 ? -17.997 5.015 23.287 1.00 91.88 315 ASN A C 1
ATOM 2475 O O . ASN A 1 315 ? -17.861 4.504 22.169 1.00 91.88 315 ASN A O 1
ATOM 2479 N N . ILE A 1 316 ? -18.363 4.325 24.363 1.00 88.56 316 ILE A N 1
ATOM 2480 C CA . ILE A 1 316 ? -18.766 2.921 24.328 1.00 88.56 316 ILE A CA 1
ATOM 2481 C C . ILE A 1 316 ? -20.280 2.870 24.142 1.00 88.56 316 ILE A C 1
ATOM 2483 O O . ILE A 1 316 ? -21.031 3.424 24.942 1.00 88.56 316 ILE A O 1
ATOM 2487 N N . ILE A 1 317 ? -20.726 2.218 23.073 1.00 84.56 317 ILE A N 1
ATOM 2488 C CA . ILE A 1 317 ? -22.141 2.034 22.757 1.00 84.56 317 ILE A CA 1
ATOM 2489 C C . ILE A 1 317 ? -22.487 0.565 22.962 1.00 84.56 317 ILE A C 1
ATOM 2491 O O . ILE A 1 317 ? -22.000 -0.313 22.242 1.00 84.56 317 ILE A O 1
ATOM 2495 N N . GLU A 1 318 ? -23.348 0.308 23.939 1.00 73.81 318 GLU A N 1
ATOM 2496 C CA . GLU A 1 318 ? -23.974 -0.996 24.122 1.00 73.81 318 GLU A CA 1
ATOM 2497 C C . GLU A 1 318 ? -25.138 -1.153 23.128 1.00 73.81 318 GLU A C 1
ATOM 2499 O O . GLU A 1 318 ? -25.864 -0.185 22.866 1.00 73.81 318 GLU A O 1
ATOM 2504 N N . PRO A 1 319 ? -25.326 -2.338 22.523 1.00 63.88 319 PRO A N 1
ATOM 2505 C CA . PRO A 1 319 ? -26.459 -2.585 21.646 1.00 63.88 319 PRO A CA 1
ATOM 2506 C C . PRO A 1 319 ? -27.768 -2.360 22.419 1.00 63.88 319 PRO A C 1
ATOM 2508 O O . PRO A 1 319 ? -27.858 -2.748 23.586 1.00 63.88 319 PRO A O 1
ATOM 2511 N N . PRO A 1 320 ? -28.794 -1.749 21.797 1.00 53.62 320 PRO A N 1
ATOM 2512 C CA . PRO A 1 320 ? -30.077 -1.547 22.453 1.00 53.62 320 PRO A CA 1
ATOM 2513 C C . PRO A 1 320 ? -30.620 -2.910 22.881 1.00 53.62 320 PRO A C 1
ATOM 2515 O O . PRO A 1 320 ? -30.780 -3.807 22.052 1.00 53.62 320 PRO A O 1
ATOM 2518 N N . SER A 1 321 ? -30.867 -3.077 24.179 1.00 51.41 321 SER A N 1
ATOM 2519 C CA . SER A 1 321 ? -31.365 -4.326 24.739 1.00 51.41 321 SER A CA 1
ATOM 2520 C C . SER A 1 321 ? -32.733 -4.643 24.135 1.00 51.41 321 SER A C 1
ATOM 2522 O O . SER A 1 321 ? -33.761 -4.058 24.481 1.00 51.41 321 SER A O 1
ATOM 2524 N N . SER A 1 322 ? -32.765 -5.578 23.185 1.00 41.66 322 SER A N 1
ATOM 2525 C CA . SER A 1 322 ? -34.012 -6.141 22.690 1.00 41.66 322 SER A CA 1
ATOM 2526 C C . SER A 1 322 ? -34.598 -7.012 23.799 1.00 41.66 322 SER A C 1
ATOM 2528 O O . SER A 1 322 ? -34.243 -8.176 23.942 1.00 41.66 322 SER A O 1
ATOM 2530 N N . THR A 1 323 ? -35.481 -6.421 24.604 1.00 38.81 323 THR A N 1
ATOM 2531 C CA . THR A 1 323 ? -36.508 -7.123 25.388 1.00 38.81 323 THR A CA 1
ATOM 2532 C C . THR A 1 323 ? -36.018 -8.252 26.305 1.00 38.81 323 THR A C 1
ATOM 2534 O O . THR A 1 323 ? -36.223 -9.416 25.992 1.00 38.81 323 THR A O 1
ATOM 2537 N N . SER A 1 324 ? -35.464 -7.909 27.471 1.00 34.78 324 SER A N 1
ATOM 2538 C CA . SER A 1 324 ? -35.821 -8.485 28.787 1.00 34.78 324 SER A CA 1
ATOM 2539 C C . SER A 1 324 ? -34.774 -8.103 29.837 1.00 34.78 324 SER A C 1
ATOM 2541 O O . SER A 1 324 ? -33.578 -8.210 29.604 1.00 34.78 324 SER A O 1
ATOM 2543 N N . SER A 1 325 ? -35.263 -7.645 30.984 1.00 31.98 325 SER A N 1
ATOM 2544 C CA . SER A 1 325 ? -34.563 -7.209 32.197 1.00 31.98 325 SER A CA 1
ATOM 2545 C C . SER A 1 325 ? -33.324 -8.024 32.613 1.00 31.98 325 SER A C 1
ATOM 2547 O O . SER A 1 325 ? -33.465 -9.199 32.942 1.00 31.98 325 SER A O 1
ATOM 2549 N N . CYS A 1 326 ? -32.152 -7.380 32.678 1.00 25.19 326 CYS A N 1
ATOM 2550 C CA . CYS A 1 326 ? -31.428 -6.984 33.906 1.00 25.19 326 CYS A CA 1
ATOM 2551 C C . CYS A 1 326 ? -29.919 -6.806 33.632 1.00 25.19 326 CYS A C 1
ATOM 2553 O O . CYS A 1 326 ? -29.228 -7.784 33.387 1.00 25.19 326 CYS A O 1
ATOM 2555 N N . ASP A 1 327 ? -29.473 -5.551 33.763 1.00 34.44 327 ASP A N 1
ATOM 2556 C CA . ASP A 1 327 ? -28.118 -5.034 34.024 1.00 34.44 327 ASP A CA 1
ATOM 2557 C C . ASP A 1 327 ? -26.942 -5.322 33.062 1.00 34.44 327 ASP A C 1
ATOM 2559 O O . ASP A 1 327 ? -26.782 -6.427 32.551 1.00 34.44 327 ASP A O 1
ATOM 2563 N N . PRO A 1 328 ? -26.042 -4.335 32.851 1.00 39.31 328 PRO A N 1
ATOM 2564 C CA . PRO A 1 328 ? -24.782 -4.578 32.157 1.00 39.31 328 PRO A CA 1
ATOM 2565 C C . PRO A 1 328 ? -23.893 -5.521 32.992 1.00 39.31 328 PRO A C 1
ATOM 2567 O O . PRO A 1 328 ? -23.505 -5.209 34.118 1.00 39.31 328 PRO A O 1
ATOM 2570 N N . GLU A 1 329 ? -23.539 -6.686 32.436 1.00 53.78 329 GLU A N 1
ATOM 2571 C CA . GLU A 1 329 ? -22.661 -7.694 33.065 1.00 53.78 329 GLU A CA 1
ATOM 2572 C C . GLU A 1 329 ? -21.206 -7.218 33.258 1.00 53.78 329 GLU A C 1
ATOM 2574 O O . GLU A 1 329 ? -20.413 -7.857 33.956 1.00 53.78 329 GLU A O 1
ATOM 2579 N N . SER A 1 330 ? -20.838 -6.092 32.651 1.00 56.00 330 SER A N 1
ATOM 2580 C CA . SER A 1 330 ? -19.495 -5.527 32.689 1.00 56.00 330 SER A CA 1
ATOM 2581 C C . SER A 1 330 ? -19.531 -4.051 33.077 1.00 56.00 330 SER A C 1
ATOM 2583 O O . SER A 1 330 ? -20.247 -3.265 32.465 1.00 56.00 330 SER A O 1
ATOM 2585 N N . SER A 1 331 ? -18.741 -3.669 34.079 1.00 60.00 331 SER A N 1
ATOM 2586 C CA . SER A 1 331 ? -18.550 -2.283 34.495 1.00 60.00 331 SER A CA 1
ATOM 2587 C C . SER A 1 331 ? -17.277 -1.708 33.876 1.00 60.00 331 SER A C 1
ATOM 2589 O O . SER A 1 331 ? -16.194 -2.293 33.964 1.00 60.00 331 SER A O 1
ATOM 2591 N N . PHE A 1 332 ? -17.402 -0.539 33.256 1.00 62.31 332 PHE A N 1
ATOM 2592 C CA . PHE A 1 332 ? -16.272 0.228 32.736 1.00 62.31 332 PHE A CA 1
ATOM 2593 C C . PHE A 1 332 ? -15.788 1.224 33.795 1.00 62.31 332 PHE A C 1
ATOM 2595 O O . PHE A 1 332 ? -16.588 1.697 34.606 1.00 62.31 332 PHE A O 1
ATOM 2602 N N . SER A 1 333 ? -14.490 1.551 33.805 1.00 64.31 333 SER A N 1
ATOM 2603 C CA . SER A 1 333 ? -13.985 2.634 34.668 1.00 64.31 333 SER A CA 1
ATOM 2604 C C . SER A 1 333 ? -14.578 3.988 34.289 1.00 64.31 333 SER A C 1
ATOM 2606 O O . SER A 1 333 ? -14.813 4.810 35.167 1.00 64.31 333 SER A O 1
ATOM 2608 N N . ASP A 1 334 ? -14.835 4.174 32.992 1.00 73.75 334 ASP A N 1
ATOM 2609 C CA . ASP A 1 334 ? -15.325 5.395 32.365 1.00 73.75 334 ASP A CA 1
ATOM 2610 C C . ASP A 1 334 ? -16.248 5.037 31.189 1.00 73.75 334 ASP A C 1
ATOM 2612 O O . ASP A 1 334 ? -16.155 3.948 30.624 1.00 73.75 334 ASP A O 1
ATOM 2616 N N . CYS A 1 335 ? -17.108 5.964 30.761 1.00 77.19 335 CYS A N 1
ATOM 2617 C CA . CYS A 1 335 ? -18.025 5.748 29.629 1.00 77.19 335 CYS A CA 1
ATOM 2618 C C . CYS A 1 335 ? -17.329 5.721 28.248 1.00 77.19 335 CYS A C 1
ATOM 2620 O O . CYS A 1 335 ? -17.998 5.646 27.213 1.00 77.19 335 CYS A O 1
ATOM 2622 N N . GLY A 1 336 ? -15.999 5.833 28.207 1.00 87.19 336 GLY A N 1
ATOM 2623 C CA . GLY A 1 336 ? -15.248 6.025 26.977 1.00 87.19 336 GLY A CA 1
ATOM 2624 C C . GLY A 1 336 ? -13.749 6.227 27.176 1.00 87.19 336 GLY A C 1
ATOM 2625 O O . GLY A 1 336 ? -13.224 6.104 28.279 1.00 87.19 336 GLY A O 1
ATOM 2626 N N . ILE A 1 337 ? -13.069 6.558 26.081 1.00 91.88 337 ILE A N 1
ATOM 2627 C CA . ILE A 1 337 ? -11.644 6.892 26.017 1.00 91.88 337 ILE A CA 1
ATOM 2628 C C . ILE A 1 337 ? -11.525 8.363 25.607 1.00 91.88 337 ILE A C 1
ATOM 2630 O O . ILE A 1 337 ? -12.160 8.793 24.645 1.00 91.88 337 ILE A O 1
ATOM 2634 N N . SER A 1 338 ? -10.708 9.138 26.320 1.00 93.62 338 SER A N 1
ATOM 2635 C CA . SER A 1 338 ? -10.392 10.524 25.960 1.00 93.62 338 SER A CA 1
ATOM 2636 C C . SER A 1 338 ? -8.968 10.607 25.427 1.00 93.62 338 SER A C 1
ATOM 2638 O O . SER A 1 338 ? -8.016 10.345 26.157 1.00 93.62 338 SER A O 1
ATOM 2640 N N . ILE A 1 339 ? -8.827 10.994 24.164 1.00 95.06 339 ILE A N 1
ATOM 2641 C CA . ILE A 1 339 ? -7.557 11.033 23.440 1.00 95.06 339 ILE A CA 1
ATOM 2642 C C . ILE A 1 339 ? -7.123 12.488 23.294 1.00 95.06 339 ILE A C 1
ATOM 2644 O O . ILE A 1 339 ? -7.791 13.263 22.612 1.00 95.06 339 ILE A O 1
ATOM 2648 N N . SER A 1 340 ? -6.007 12.870 23.914 1.00 94.50 340 SER A N 1
ATOM 2649 C CA . SER A 1 340 ? -5.457 14.221 23.769 1.00 94.50 340 SER A CA 1
ATOM 2650 C C . SER A 1 340 ? -4.702 14.376 22.449 1.00 94.50 340 SER A C 1
ATOM 2652 O O . SER A 1 340 ? -4.004 13.470 21.995 1.00 94.50 340 SER A O 1
ATOM 2654 N N . SER A 1 341 ? -4.803 15.558 21.840 1.00 93.56 341 SER A N 1
ATOM 2655 C CA . SER A 1 341 ? -4.088 15.891 20.608 1.00 93.56 341 SER A CA 1
ATOM 2656 C C . SER A 1 341 ? -2.566 15.908 20.751 1.00 93.56 341 SER A C 1
ATOM 2658 O O . SER A 1 341 ? -1.873 15.827 19.742 1.00 93.56 341 SER A O 1
ATOM 2660 N N . ARG A 1 342 ? -2.015 15.993 21.971 1.00 93.06 342 ARG A N 1
ATOM 2661 C CA . ARG A 1 342 ? -0.555 15.981 22.193 1.00 93.06 342 ARG A CA 1
ATOM 2662 C C . ARG A 1 342 ? 0.076 14.596 22.100 1.00 93.06 342 ARG A C 1
ATOM 2664 O O . ARG A 1 342 ? 1.254 14.499 21.783 1.00 93.06 342 ARG A O 1
ATOM 2671 N N . ASN A 1 343 ? -0.683 13.556 22.412 1.00 94.81 343 ASN A N 1
ATOM 2672 C CA . ASN A 1 343 ? -0.224 12.169 22.446 1.00 94.81 343 ASN A CA 1
ATOM 2673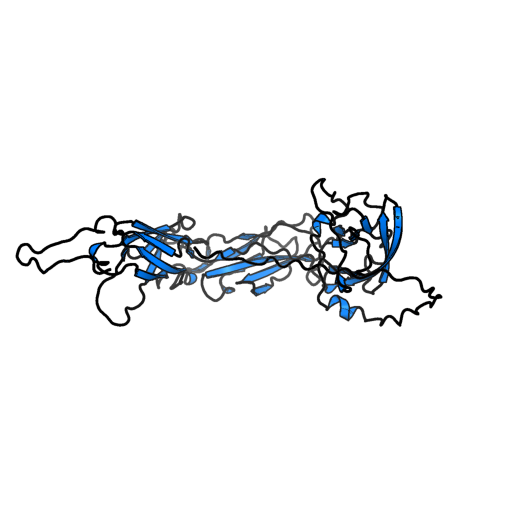 C C . ASN A 1 343 ? -1.192 11.260 21.682 1.00 94.81 343 ASN A C 1
ATOM 2675 O O . ASN A 1 343 ? -1.480 10.133 22.089 1.00 94.81 343 ASN A O 1
ATOM 2679 N N . TRP A 1 344 ? -1.731 11.790 20.584 1.00 94.38 344 TRP A N 1
ATOM 2680 C CA . TRP A 1 344 ? -2.721 11.115 19.754 1.00 94.38 344 TRP A CA 1
ATOM 2681 C C . TRP A 1 344 ? -2.201 9.786 19.199 1.00 94.38 344 TRP A C 1
ATOM 2683 O O . TRP A 1 344 ? -2.989 8.880 18.983 1.00 94.38 344 TRP A O 1
ATOM 2693 N N . ASP A 1 345 ? -0.893 9.665 18.991 1.00 95.12 345 ASP A N 1
ATOM 2694 C CA . ASP A 1 345 ? -0.205 8.518 18.395 1.00 95.12 345 ASP A CA 1
ATOM 2695 C C . ASP A 1 345 ? 0.067 7.376 19.390 1.00 95.12 345 ASP A C 1
ATOM 2697 O O . ASP A 1 345 ? 0.522 6.297 19.003 1.00 95.12 345 ASP A O 1
ATOM 2701 N N . GLN A 1 346 ? -0.217 7.593 20.676 1.00 97.31 346 GLN A N 1
ATOM 2702 C CA . GLN A 1 346 ? -0.041 6.593 21.728 1.00 97.31 346 GLN A CA 1
ATOM 2703 C C . GLN A 1 346 ? -1.225 5.620 21.811 1.00 97.31 346 GLN A C 1
ATOM 2705 O O . GLN A 1 346 ? -2.305 5.860 21.275 1.00 97.31 346 GLN A O 1
ATOM 2710 N N . GLU A 1 347 ? -1.023 4.499 22.509 1.00 97.88 347 GLU A N 1
ATOM 2711 C CA . GLU A 1 347 ? -2.125 3.611 22.883 1.00 97.88 347 GLU A CA 1
ATOM 2712 C C . GLU A 1 347 ? -2.976 4.265 23.973 1.00 97.88 347 GLU A C 1
ATOM 2714 O O . GLU A 1 347 ? -2.460 4.680 25.013 1.00 97.88 347 GLU A O 1
ATOM 2719 N N . HIS A 1 348 ? -4.290 4.288 23.764 1.00 96.75 348 HIS A N 1
ATOM 2720 C CA . HIS A 1 348 ? -5.260 4.762 24.748 1.00 96.75 348 HIS A CA 1
ATOM 2721 C C . HIS A 1 348 ? -6.163 3.610 25.155 1.00 96.75 348 HIS A C 1
ATOM 2723 O O . HIS A 1 348 ? -6.581 2.823 24.302 1.00 96.75 348 HIS A O 1
ATOM 2729 N N . SER A 1 349 ? -6.464 3.495 26.449 1.00 95.00 349 SER A N 1
ATOM 2730 C CA . SER A 1 349 ? -7.249 2.376 26.957 1.00 95.00 349 SER A CA 1
ATOM 2731 C C . SER A 1 349 ? -8.353 2.778 27.923 1.00 95.00 349 SER A C 1
ATOM 2733 O O . SER A 1 349 ? -8.267 3.786 28.621 1.00 95.00 349 SER A O 1
ATOM 2735 N N . VAL A 1 350 ? -9.403 1.960 27.953 1.00 91.38 350 VAL A N 1
ATOM 2736 C CA . VAL A 1 350 ? -10.445 1.985 28.986 1.00 91.38 350 VAL A CA 1
ATOM 2737 C C . VAL A 1 350 ? -10.422 0.661 29.734 1.00 91.38 350 VAL A C 1
ATOM 2739 O O . VAL A 1 350 ? -10.310 -0.413 29.131 1.00 91.38 350 VAL A O 1
ATOM 2742 N N . LYS A 1 351 ? -10.503 0.739 31.063 1.00 89.88 351 LYS A N 1
ATOM 2743 C CA . LYS A 1 351 ? -10.490 -0.441 31.926 1.00 89.88 351 LYS A CA 1
ATOM 2744 C C . LYS A 1 351 ? -11.881 -1.037 32.008 1.00 89.88 351 LYS A C 1
ATOM 2746 O O . LYS A 1 351 ? -12.869 -0.336 32.223 1.00 89.88 351 LYS A O 1
ATOM 2751 N N . LEU A 1 352 ? -11.917 -2.352 31.888 1.00 86.12 352 LEU A N 1
ATOM 2752 C CA . LEU A 1 352 ? -13.106 -3.174 31.969 1.00 86.12 352 LEU A CA 1
ATOM 2753 C C . LEU A 1 352 ? -12.986 -4.107 33.171 1.00 86.12 352 LEU A C 1
ATOM 2755 O O . LEU A 1 352 ? -11.956 -4.760 33.367 1.00 86.12 352 LEU A O 1
ATOM 2759 N N . SER A 1 353 ? -14.044 -4.182 33.965 1.00 81.50 353 SER A N 1
ATOM 2760 C CA . SER A 1 353 ? -14.197 -5.160 35.036 1.00 81.50 353 SER A CA 1
ATOM 2761 C C . SER A 1 353 ? -15.533 -5.872 34.916 1.00 81.50 353 SER A C 1
ATOM 2763 O O . SER A 1 353 ? -16.519 -5.309 34.453 1.00 81.50 353 SER A O 1
ATOM 2765 N N . VAL A 1 354 ? -15.568 -7.124 35.347 1.00 72.25 354 VAL A N 1
ATOM 2766 C CA . VAL A 1 354 ? -16.796 -7.917 35.409 1.00 72.25 354 VAL A CA 1
ATOM 2767 C C . VAL A 1 354 ? -17.220 -8.024 36.863 1.00 72.25 354 VAL A C 1
ATOM 2769 O O . VAL A 1 354 ? -16.395 -8.305 37.738 1.00 72.25 354 VAL A O 1
ATOM 2772 N N . ASN A 1 355 ? -18.502 -7.785 37.133 1.00 65.81 355 ASN A N 1
ATOM 2773 C CA . ASN A 1 355 ? -19.041 -7.978 38.470 1.00 65.81 355 ASN A CA 1
ATOM 2774 C C . ASN A 1 355 ? -19.375 -9.462 38.673 1.00 65.81 355 ASN A C 1
ATOM 2776 O O . ASN A 1 355 ? -20.252 -10.003 38.011 1.00 65.81 355 ASN A O 1
ATOM 2780 N N . ALA A 1 356 ? -18.706 -10.117 39.623 1.00 56.19 356 ALA A N 1
ATOM 2781 C CA . ALA A 1 356 ? -18.942 -11.529 39.932 1.00 56.19 356 ALA A CA 1
ATOM 2782 C C . ALA A 1 356 ? -20.387 -11.822 40.399 1.00 56.19 356 ALA A C 1
ATOM 2784 O O . ALA A 1 356 ? -20.840 -12.962 40.337 1.00 56.19 356 ALA A O 1
ATOM 2785 N N . ALA A 1 357 ? -21.127 -10.807 40.868 1.00 51.84 357 ALA A N 1
ATOM 2786 C CA . ALA A 1 357 ? -22.494 -10.970 41.362 1.00 51.84 357 ALA A CA 1
ATOM 2787 C C . ALA A 1 357 ? -23.536 -11.221 40.255 1.00 51.84 357 ALA A C 1
ATOM 2789 O O . ALA A 1 357 ? -24.588 -11.787 40.545 1.00 51.84 357 ALA A O 1
ATOM 2790 N N . THR A 1 358 ? -23.266 -10.821 39.008 1.00 51.44 358 THR A N 1
ATOM 2791 C CA . THR A 1 358 ? -24.239 -10.895 37.902 1.00 51.44 358 THR A CA 1
ATOM 2792 C C . THR A 1 358 ? -24.134 -12.176 37.070 1.00 51.44 358 THR A C 1
ATOM 2794 O O . THR A 1 358 ? -25.078 -12.502 36.362 1.00 51.44 358 THR A O 1
ATOM 2797 N N . GLN A 1 359 ? -23.056 -12.962 37.197 1.00 50.06 359 GLN A N 1
ATOM 2798 C CA . GLN A 1 359 ? -22.821 -14.172 36.381 1.00 50.06 359 GLN A CA 1
ATOM 2799 C C . GLN A 1 359 ? -23.307 -15.482 37.008 1.00 50.06 359 GLN A C 1
ATOM 2801 O O . GLN A 1 359 ? -22.918 -16.579 36.597 1.00 50.06 359 GLN A O 1
ATOM 2806 N N . TYR A 1 360 ? -24.165 -15.407 38.023 1.00 46.41 360 TYR A N 1
ATOM 2807 C CA . TYR A 1 360 ? -24.610 -16.597 38.733 1.00 46.41 360 TYR A CA 1
ATOM 2808 C C . TYR A 1 360 ? -25.538 -17.463 37.853 1.00 46.41 360 TYR A C 1
ATOM 2810 O O . TYR A 1 360 ? -26.746 -17.250 37.812 1.00 46.41 360 TYR A O 1
ATOM 2818 N N . GLY A 1 361 ? -24.974 -18.462 37.161 1.00 48.84 361 GLY A N 1
ATOM 2819 C CA . GLY A 1 361 ? -25.711 -19.471 36.380 1.00 48.84 361 GLY A CA 1
ATOM 2820 C C . GLY A 1 361 ? -25.352 -19.574 34.890 1.00 48.84 361 GLY A C 1
ATOM 2821 O O . GLY A 1 361 ? -25.770 -20.538 34.248 1.00 48.84 361 GLY A O 1
ATOM 2822 N N . ALA A 1 362 ? -24.555 -18.651 34.340 1.00 52.09 362 ALA A N 1
ATOM 2823 C CA . ALA A 1 362 ? -24.091 -18.703 32.950 1.00 52.09 362 ALA A CA 1
ATOM 2824 C C . ALA A 1 362 ? -22.614 -19.134 32.887 1.00 52.09 362 ALA A C 1
ATOM 2826 O O . ALA A 1 362 ? -21.739 -18.433 33.380 1.00 52.09 362 ALA A O 1
ATOM 2827 N N . LYS A 1 363 ? -22.317 -20.284 32.256 1.00 54.00 363 LYS A N 1
ATOM 2828 C CA . LYS A 1 363 ? -20.937 -20.816 32.130 1.00 54.00 363 LYS A CA 1
ATOM 2829 C C . LYS A 1 363 ? -20.010 -19.906 31.297 1.00 54.00 363 LYS A C 1
ATOM 2831 O O . LYS A 1 363 ? -18.793 -19.990 31.434 1.00 54.00 363 LYS A O 1
ATOM 2836 N N . SER A 1 364 ? -20.577 -19.055 30.438 1.00 59.53 364 SER A N 1
ATOM 2837 C CA . SER A 1 364 ? -19.868 -18.025 29.669 1.00 59.53 364 SER A CA 1
ATOM 2838 C C . SER A 1 364 ? -20.867 -17.045 29.055 1.00 59.53 364 SER A C 1
ATOM 2840 O O . SER A 1 364 ? -21.854 -17.506 28.471 1.00 59.53 364 SER A O 1
ATOM 2842 N N . ALA A 1 365 ? -20.587 -15.742 29.098 1.00 69.62 365 ALA A N 1
ATOM 2843 C CA . ALA A 1 365 ? -21.350 -14.733 28.363 1.00 69.62 365 ALA A CA 1
ATOM 2844 C C . ALA A 1 365 ? -20.472 -14.042 27.310 1.00 69.62 365 ALA A C 1
ATOM 2846 O O . ALA A 1 365 ? -19.257 -13.886 27.473 1.00 69.62 365 ALA A O 1
ATOM 2847 N N . ILE A 1 366 ? -21.089 -13.676 26.183 1.00 74.44 366 ILE A N 1
ATOM 2848 C CA . ILE A 1 366 ? -20.440 -12.911 25.116 1.00 74.44 366 ILE A CA 1
ATOM 2849 C C . ILE A 1 366 ? -21.203 -11.605 24.968 1.00 74.44 366 ILE A C 1
ATOM 2851 O O . ILE A 1 366 ? -22.288 -11.580 24.391 1.00 74.44 366 ILE A O 1
ATOM 2855 N N . ASN A 1 367 ? -20.590 -10.523 25.432 1.00 80.00 367 ASN A N 1
ATOM 2856 C CA . ASN A 1 367 ? -21.101 -9.175 25.250 1.00 80.00 367 ASN A CA 1
ATOM 2857 C C . ASN A 1 367 ? -20.374 -8.503 24.096 1.00 80.00 367 ASN A C 1
ATOM 2859 O O . ASN A 1 367 ? -19.183 -8.712 23.864 1.00 80.00 367 ASN A O 1
ATOM 2863 N N . THR A 1 368 ? -21.114 -7.714 23.331 1.00 84.50 368 THR A N 1
ATOM 2864 C CA . THR A 1 368 ? -20.588 -7.027 22.157 1.00 84.50 368 THR A CA 1
ATOM 2865 C C . THR A 1 368 ? -20.847 -5.546 22.328 1.00 84.50 368 THR A C 1
ATOM 2867 O O . THR A 1 368 ? -21.994 -5.157 22.512 1.00 84.50 368 THR A O 1
ATOM 2870 N N . ILE A 1 369 ? -19.801 -4.730 22.261 1.00 87.50 369 ILE A N 1
ATOM 2871 C CA . ILE A 1 369 ? -19.905 -3.269 22.347 1.00 87.50 369 ILE A CA 1
ATOM 2872 C C . ILE A 1 369 ? -19.322 -2.635 21.092 1.00 87.50 369 ILE A C 1
ATOM 2874 O O . ILE A 1 369 ? -18.415 -3.190 20.470 1.00 87.50 369 ILE A O 1
ATOM 2878 N N . THR A 1 370 ? -19.825 -1.466 20.721 1.00 91.50 370 THR A N 1
ATOM 2879 C CA . THR A 1 370 ? -19.307 -0.695 19.586 1.00 91.50 370 THR A CA 1
ATOM 2880 C C . THR A 1 370 ? -18.620 0.559 20.095 1.00 91.50 370 THR A C 1
ATOM 2882 O O . THR A 1 370 ? -19.167 1.271 20.933 1.00 91.50 370 THR A O 1
ATOM 2885 N N . LEU A 1 371 ? -17.422 0.836 19.589 1.00 93.56 371 LEU A N 1
ATOM 2886 C CA . LEU A 1 371 ? -16.700 2.068 19.882 1.00 93.56 371 LEU A CA 1
ATOM 2887 C C . LEU A 1 371 ? -16.989 3.094 18.791 1.00 93.56 371 LEU A C 1
ATOM 2889 O O . LEU A 1 371 ? -16.851 2.800 17.599 1.00 93.56 371 LEU A O 1
ATOM 2893 N N . LYS A 1 372 ? -17.378 4.299 19.201 1.00 93.88 372 LYS A N 1
ATOM 2894 C CA . LYS A 1 372 ? -17.746 5.375 18.281 1.00 93.88 372 LYS A CA 1
ATOM 2895 C C . LYS A 1 372 ? -17.295 6.725 18.822 1.00 93.88 372 LYS A C 1
ATOM 2897 O O . LYS A 1 372 ? -17.458 6.996 20.009 1.00 93.88 372 LYS A O 1
ATOM 2902 N N . THR A 1 373 ? -16.748 7.588 17.978 1.00 93.44 373 THR A N 1
ATOM 2903 C CA . THR A 1 373 ? -16.426 8.961 18.387 1.00 93.44 373 THR A CA 1
ATOM 2904 C C . THR A 1 373 ? -17.690 9.784 18.658 1.00 93.44 373 THR A C 1
ATOM 2906 O O . THR A 1 373 ? -18.799 9.428 18.249 1.00 93.44 373 THR A O 1
ATOM 2909 N N . SER A 1 374 ? -17.543 10.887 19.392 1.00 88.94 374 SER A N 1
ATOM 2910 C CA . SER A 1 374 ? -18.654 11.802 19.678 1.00 88.94 374 SER A CA 1
ATOM 2911 C C . SER A 1 374 ? -19.315 12.363 18.415 1.00 88.94 374 SER A C 1
ATOM 2913 O O . SER A 1 374 ? -18.671 12.580 17.389 1.00 88.94 374 SER A O 1
ATOM 2915 N N . SER A 1 375 ? -20.611 12.664 18.518 1.00 86.00 375 SER A N 1
ATOM 2916 C CA . SER A 1 375 ? -21.409 13.256 17.434 1.00 86.00 375 SER A CA 1
ATOM 2917 C C . SER A 1 375 ? -21.043 14.710 17.128 1.00 86.00 375 SER A C 1
ATOM 2919 O O . SER A 1 375 ? -21.473 15.272 16.128 1.00 86.00 375 SER A O 1
ATOM 2921 N N . SER A 1 376 ? -20.268 15.354 17.999 1.00 82.75 376 SER A N 1
ATOM 2922 C CA . SER A 1 376 ? -19.736 16.689 17.769 1.00 82.75 376 SER A CA 1
ATOM 2923 C C . SER A 1 376 ? -18.242 16.720 18.061 1.00 82.75 376 SER A C 1
ATOM 2925 O O . SER A 1 376 ? -17.772 16.331 19.130 1.00 82.75 376 SER A O 1
ATOM 2927 N N . PHE A 1 377 ? -17.491 17.211 17.082 1.00 84.06 377 PHE A N 1
ATOM 2928 C CA . PHE A 1 377 ? -16.090 17.566 17.228 1.00 84.06 377 PHE A CA 1
ATOM 2929 C C . PHE A 1 377 ? -15.873 18.878 16.467 1.00 84.06 377 PHE A C 1
ATOM 2931 O O . PHE A 1 377 ? -16.093 18.908 15.253 1.00 84.06 377 PHE A O 1
ATOM 2938 N N . PRO A 1 378 ? -15.537 19.980 17.159 1.00 71.81 378 PRO A N 1
ATOM 2939 C CA . PRO A 1 378 ? -15.613 21.321 16.582 1.00 71.81 378 PRO A CA 1
ATOM 2940 C C . PRO A 1 378 ? -14.552 21.586 15.509 1.00 71.81 378 PRO A C 1
ATOM 2942 O O . PRO A 1 378 ? -14.764 22.433 14.649 1.00 71.81 378 PRO A O 1
ATOM 2945 N N . SER A 1 379 ? -13.424 20.875 15.540 1.00 79.00 379 SER A N 1
ATOM 2946 C CA . SER A 1 379 ? -12.277 21.174 14.678 1.00 79.00 379 SER A CA 1
ATOM 2947 C C . SER A 1 379 ? -12.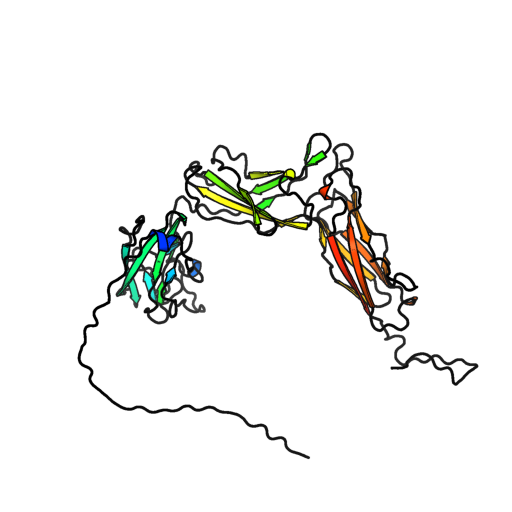404 20.604 13.265 1.00 79.00 379 SER A C 1
ATOM 2949 O O . SER A 1 379 ? -11.953 21.236 12.311 1.00 79.00 379 SER A O 1
ATOM 2951 N N . HIS A 1 380 ? -12.975 19.400 13.132 1.00 84.62 380 HIS A N 1
ATOM 2952 C CA . HIS A 1 380 ? -13.200 18.754 11.840 1.00 84.62 380 HIS A CA 1
ATOM 2953 C C . HIS A 1 380 ? -14.301 17.688 11.899 1.00 84.62 380 HIS A C 1
ATOM 2955 O O . HIS A 1 380 ? -14.393 16.930 12.866 1.00 84.62 380 HIS A O 1
ATOM 2961 N N . SER A 1 381 ? -15.112 17.600 10.841 1.00 86.94 381 SER A N 1
ATOM 2962 C CA . SER A 1 381 ? -16.257 16.679 10.771 1.00 86.94 381 SER A CA 1
ATOM 2963 C C . SER A 1 381 ? -15.866 15.214 10.567 1.00 86.94 381 SER A C 1
ATOM 2965 O O . SER A 1 381 ? -16.648 14.334 10.902 1.00 86.94 381 SER A O 1
ATOM 2967 N N . ILE A 1 382 ? -14.648 14.930 10.094 1.00 88.56 382 ILE A N 1
ATOM 2968 C CA . ILE A 1 382 ? -14.181 13.556 9.838 1.00 88.56 382 ILE A CA 1
ATOM 2969 C C . ILE A 1 382 ? -14.144 12.690 11.111 1.00 88.56 382 ILE A C 1
ATOM 2971 O O . ILE A 1 382 ? -14.260 11.470 11.041 1.00 88.56 382 ILE A O 1
ATOM 2975 N N . TRP A 1 383 ? -14.027 13.331 12.280 1.00 90.56 383 TRP A N 1
ATOM 2976 C CA . TRP A 1 383 ? -14.052 12.685 13.592 1.00 90.56 383 TRP A CA 1
ATOM 2977 C C . TRP A 1 383 ? -15.454 12.561 14.184 1.00 90.56 383 TRP A C 1
ATOM 2979 O O . TRP A 1 383 ? -15.586 12.035 15.286 1.00 90.56 383 TRP A O 1
ATOM 2989 N N . GLN A 1 384 ? -16.493 13.072 13.526 1.00 90.44 384 GLN A N 1
ATOM 2990 C CA . GLN A 1 384 ? -17.855 13.017 14.046 1.00 90.44 384 GLN A CA 1
ATOM 2991 C C . GLN A 1 384 ? -18.486 11.676 13.701 1.00 90.44 384 GLN A C 1
ATOM 2993 O O . GLN A 1 384 ? -18.439 11.234 12.556 1.00 90.44 384 GLN A O 1
ATOM 2998 N N . ASP A 1 385 ? -19.079 11.035 14.704 1.00 90.75 385 ASP A N 1
ATOM 2999 C CA . ASP A 1 385 ? -19.824 9.787 14.546 1.00 90.75 385 ASP A CA 1
ATOM 3000 C C . ASP A 1 385 ? -19.053 8.625 13.873 1.00 90.75 385 ASP A C 1
ATOM 3002 O O . ASP A 1 385 ? -19.658 7.680 13.359 1.00 90.75 385 ASP A O 1
ATOM 3006 N N . TYR A 1 386 ? -17.722 8.650 13.914 1.00 92.62 386 TYR A N 1
ATOM 3007 C CA . TYR A 1 386 ? -16.867 7.627 13.328 1.00 92.62 386 TYR A CA 1
ATOM 3008 C C . TYR A 1 386 ? -16.928 6.336 14.148 1.00 92.62 386 TYR A C 1
ATOM 3010 O O . TYR A 1 386 ? -16.620 6.315 15.343 1.00 92.62 386 TYR A O 1
ATOM 3018 N N . ILE A 1 387 ? -17.328 5.247 13.491 1.00 94.62 387 ILE A N 1
ATOM 3019 C CA . ILE A 1 387 ? -17.380 3.908 14.075 1.00 94.62 387 ILE A CA 1
ATOM 3020 C C . ILE A 1 387 ? -15.993 3.282 13.953 1.00 94.62 387 ILE A C 1
ATOM 3022 O O . ILE A 1 387 ? -15.542 2.957 12.860 1.00 94.62 387 ILE A O 1
ATOM 3026 N N . ILE A 1 388 ? -15.339 3.090 15.092 1.00 95.31 388 ILE A N 1
ATOM 3027 C CA . ILE A 1 388 ? -13.982 2.536 15.166 1.00 95.31 388 ILE A CA 1
ATOM 3028 C C . ILE A 1 388 ? -14.023 1.021 14.963 1.00 95.31 388 ILE A C 1
ATOM 3030 O O . ILE A 1 388 ? -13.154 0.437 14.324 1.00 95.31 388 ILE A O 1
ATOM 3034 N N . GLY A 1 389 ? -15.038 0.373 15.531 1.00 94.25 389 GLY A N 1
ATOM 3035 C CA . GLY A 1 389 ? -15.214 -1.065 15.437 1.00 94.25 389 GLY A CA 1
ATOM 3036 C C . GLY A 1 389 ? -15.968 -1.637 16.625 1.00 94.25 389 GLY A C 1
ATOM 3037 O O . GLY A 1 389 ? -16.436 -0.925 17.517 1.00 94.25 389 GLY A O 1
ATOM 3038 N N . THR A 1 390 ? -16.074 -2.958 16.627 1.00 93.56 390 THR A N 1
ATOM 3039 C CA . THR A 1 390 ? -16.826 -3.716 17.620 1.00 93.56 390 THR A CA 1
ATOM 3040 C C . THR A 1 390 ? -15.878 -4.578 18.446 1.00 93.56 390 THR A C 1
ATOM 3042 O O . THR A 1 390 ? -15.048 -5.299 17.895 1.00 93.56 390 THR A O 1
ATOM 3045 N N . VAL A 1 391 ? -16.030 -4.537 19.769 1.00 91.12 391 VAL A N 1
ATOM 3046 C CA . VAL A 1 391 ? -15.263 -5.357 20.710 1.00 91.12 391 VAL A CA 1
ATOM 3047 C C . VAL A 1 391 ? -16.136 -6.487 21.229 1.00 91.12 391 VAL A C 1
ATOM 3049 O O . VAL A 1 391 ? -17.257 -6.263 21.692 1.00 91.12 391 VAL A O 1
ATOM 3052 N N . ARG A 1 392 ? -15.599 -7.706 21.185 1.00 90.62 392 ARG A N 1
ATOM 3053 C CA . ARG A 1 392 ? -16.214 -8.894 21.785 1.00 90.62 392 ARG A CA 1
ATOM 3054 C C . ARG A 1 392 ? -15.623 -9.136 23.165 1.00 90.62 392 ARG A C 1
ATOM 3056 O O . ARG A 1 392 ? -14.445 -9.464 23.286 1.00 90.62 392 ARG A O 1
ATOM 3063 N N . ILE A 1 393 ? -16.444 -9.007 24.192 1.00 85.94 393 ILE A N 1
ATOM 3064 C CA . ILE A 1 393 ? -16.088 -9.272 25.581 1.00 85.94 393 ILE A CA 1
ATOM 3065 C C . ILE A 1 393 ? -16.578 -10.676 25.914 1.00 85.94 393 ILE A C 1
ATOM 3067 O O . ILE A 1 393 ? -17.778 -10.942 25.912 1.00 85.94 393 ILE A O 1
ATOM 3071 N N . ARG A 1 394 ? -15.644 -11.581 26.181 1.00 85.69 394 ARG A N 1
ATOM 3072 C CA . ARG A 1 394 ? -15.924 -12.938 26.637 1.00 85.69 394 ARG A CA 1
ATOM 3073 C C . ARG A 1 394 ? -15.650 -13.012 28.119 1.00 85.69 394 ARG A C 1
ATOM 3075 O O . ARG A 1 394 ? -14.530 -12.737 28.552 1.00 85.69 394 ARG A O 1
ATOM 3082 N N . THR A 1 395 ? -16.654 -13.411 28.874 1.00 81.12 395 THR A N 1
ATOM 3083 C CA . THR A 1 395 ? -16.509 -13.629 30.303 1.00 81.12 395 THR A CA 1
ATOM 3084 C C . THR A 1 395 ? -16.487 -15.117 30.608 1.00 81.12 395 THR A C 1
ATOM 3086 O O . THR A 1 395 ? -17.236 -15.904 30.020 1.00 81.12 395 THR A O 1
ATOM 3089 N N . SER A 1 396 ? -15.575 -15.518 31.488 1.00 78.12 396 SER A N 1
ATOM 3090 C CA . SER A 1 396 ? -15.454 -16.895 31.956 1.00 78.12 396 SER A CA 1
ATOM 3091 C C . SER A 1 396 ? -15.578 -16.943 33.467 1.00 78.12 396 SER A C 1
ATOM 3093 O O . SER A 1 396 ? -14.821 -16.267 34.171 1.00 78.12 396 SER A O 1
ATOM 3095 N N . GLN A 1 397 ? -16.474 -17.801 33.943 1.00 70.81 397 GLN A N 1
ATOM 3096 C CA . GLN A 1 397 ? -16.663 -18.013 35.366 1.00 70.81 397 GLN A CA 1
ATOM 3097 C C . GLN A 1 397 ? -15.459 -18.758 35.957 1.00 70.81 397 GLN A C 1
ATOM 3099 O O . GLN A 1 397 ? -15.099 -19.833 35.466 1.00 70.81 397 GLN A O 1
ATOM 3104 N N . ASP A 1 398 ? -14.856 -18.229 37.024 1.00 67.19 398 ASP A N 1
ATOM 3105 C CA . ASP A 1 398 ? -13.888 -18.998 37.812 1.00 67.19 398 ASP A CA 1
ATOM 3106 C C . ASP A 1 398 ? -14.634 -19.776 38.899 1.00 67.19 398 ASP A C 1
ATOM 3108 O O . ASP A 1 398 ? -14.930 -19.280 39.989 1.00 67.19 398 ASP A O 1
ATOM 3112 N N . THR A 1 399 ? -14.959 -21.030 38.595 1.00 64.69 399 THR A N 1
ATOM 3113 C CA . THR A 1 399 ? -15.660 -21.904 39.537 1.00 64.69 399 THR A CA 1
ATOM 3114 C C . THR A 1 399 ? -14.731 -22.554 40.558 1.00 64.69 399 THR A C 1
ATOM 3116 O O . THR A 1 399 ? -15.222 -23.301 41.398 1.00 64.69 399 THR A O 1
ATOM 3119 N N . THR A 1 400 ? -13.413 -22.318 40.552 1.00 67.12 400 THR A N 1
ATOM 3120 C CA . THR A 1 400 ? -12.484 -23.044 41.449 1.00 67.12 400 THR A CA 1
ATOM 3121 C C . THR A 1 400 ? -12.822 -22.878 42.934 1.00 67.12 400 THR A C 1
ATOM 3123 O O . THR A 1 400 ? -12.648 -23.814 43.717 1.00 67.12 400 THR A O 1
ATOM 3126 N N . ALA A 1 401 ? -13.374 -21.729 43.335 1.00 60.75 401 ALA A N 1
ATOM 3127 C CA . ALA A 1 401 ? -13.773 -21.467 44.718 1.00 60.75 401 ALA A CA 1
ATOM 3128 C C . ALA A 1 401 ? -15.092 -22.151 45.138 1.00 60.75 401 ALA A C 1
ATOM 3130 O O . ALA A 1 401 ? -15.332 -22.331 46.337 1.00 60.75 401 ALA A O 1
ATOM 3131 N N . THR A 1 402 ? -15.953 -22.519 44.187 1.00 60.91 402 THR A N 1
ATOM 3132 C CA . THR A 1 402 ? -17.318 -23.030 44.429 1.00 60.91 402 THR A CA 1
ATOM 3133 C C . THR A 1 402 ? -17.526 -24.463 43.942 1.00 60.91 402 THR A C 1
ATOM 3135 O O . THR A 1 402 ? -18.425 -25.150 44.427 1.00 60.91 402 THR A O 1
ATOM 3138 N N . GLN A 1 403 ? -16.676 -24.957 43.045 1.00 61.00 403 GLN A N 1
ATOM 3139 C CA . GLN A 1 403 ? -16.741 -26.300 42.485 1.00 61.00 403 GLN A CA 1
ATOM 3140 C C . GLN A 1 403 ? -16.586 -27.352 43.593 1.00 61.00 403 GLN A C 1
ATOM 3142 O O . GLN A 1 403 ? -15.593 -27.391 44.316 1.00 61.00 403 GLN A O 1
ATOM 3147 N N . GLY A 1 404 ? -17.608 -28.198 43.752 1.00 60.25 404 GLY A N 1
ATOM 3148 C CA . GLY A 1 404 ? -17.656 -29.235 44.789 1.00 60.25 404 GLY A CA 1
ATOM 3149 C C . GLY A 1 404 ? -18.071 -28.752 46.187 1.00 60.25 404 GLY A C 1
ATOM 3150 O O . GLY A 1 404 ? -18.158 -29.574 47.103 1.00 60.25 404 GLY A O 1
ATOM 3151 N N . ARG A 1 405 ? -18.363 -27.457 46.380 1.00 60.50 405 ARG A N 1
ATOM 3152 C CA . ARG A 1 405 ? -18.929 -26.938 47.638 1.00 60.50 405 ARG A CA 1
ATOM 3153 C C . ARG A 1 405 ? -20.456 -26.994 47.603 1.00 60.50 405 ARG A C 1
ATOM 3155 O O . ARG A 1 405 ? -21.067 -26.740 46.575 1.00 60.50 405 ARG A O 1
ATOM 3162 N N . HIS A 1 406 ? -21.074 -27.306 48.741 1.00 62.00 406 HIS A N 1
ATOM 3163 C CA . HIS A 1 406 ? -22.528 -27.311 48.904 1.00 62.00 406 HIS A CA 1
ATOM 3164 C C . HIS A 1 406 ? -22.932 -26.338 50.011 1.00 62.00 406 HIS A C 1
ATOM 3166 O O . HIS A 1 406 ? -22.315 -26.303 51.075 1.00 62.00 406 HIS A O 1
ATOM 3172 N N . CYS A 1 407 ? -23.982 -25.562 49.770 1.00 59.25 407 CYS A N 1
ATOM 3173 C CA . CYS A 1 407 ? -24.702 -24.841 50.804 1.00 59.25 407 CYS A CA 1
ATOM 3174 C C . CYS A 1 407 ? -25.926 -25.677 51.193 1.00 59.25 407 CYS A C 1
ATOM 3176 O O . CYS A 1 407 ? -26.681 -26.157 50.345 1.00 59.25 407 CYS A O 1
ATOM 3178 N N . SER A 1 408 ? -26.111 -25.873 52.492 1.00 62.94 408 SER A N 1
ATOM 3179 C CA . SER A 1 408 ? -27.294 -26.517 53.057 1.00 62.94 408 SER A CA 1
ATOM 3180 C C . SER A 1 408 ? -28.016 -25.518 53.941 1.00 62.94 408 SER A C 1
ATOM 3182 O O . SER A 1 408 ? -27.382 -24.873 54.783 1.00 62.94 408 SER A O 1
ATOM 3184 N N . ALA A 1 409 ? -29.332 -25.403 53.793 1.00 63.94 409 ALA A N 1
ATOM 3185 C CA . ALA A 1 409 ? -30.122 -24.688 54.781 1.00 63.94 409 ALA A CA 1
ATOM 3186 C C . ALA A 1 409 ? -30.120 -25.492 56.088 1.00 63.94 409 ALA A C 1
ATOM 3188 O O . ALA A 1 409 ? -30.503 -26.658 56.110 1.00 63.94 409 ALA A O 1
ATOM 3189 N N . VAL A 1 410 ? -29.711 -24.866 57.196 1.00 65.81 410 VAL A N 1
ATOM 3190 C CA . VAL A 1 410 ? -29.721 -25.508 58.528 1.00 65.81 410 VAL A CA 1
ATOM 3191 C C . VAL A 1 410 ? -31.136 -25.967 58.909 1.00 65.81 410 VAL A C 1
ATOM 3193 O O . VAL A 1 410 ? -31.303 -26.965 59.601 1.00 65.81 410 VAL A O 1
ATOM 3196 N N . CYS A 1 411 ? -32.152 -25.254 58.420 1.00 70.81 411 CYS A N 1
ATOM 3197 C CA . CYS A 1 411 ? -33.558 -25.507 58.719 1.00 70.81 411 CYS A CA 1
ATOM 3198 C C . CYS A 1 411 ? -34.249 -26.450 57.721 1.00 70.81 411 CYS A C 1
ATOM 3200 O O . CYS A 1 411 ? -35.380 -26.854 57.976 1.00 70.81 411 CYS A O 1
ATOM 3202 N N . ASP A 1 412 ? -33.604 -26.785 56.600 1.00 65.38 412 ASP A N 1
ATOM 3203 C CA . ASP A 1 412 ? -34.158 -27.694 55.598 1.00 65.38 412 ASP A CA 1
ATOM 3204 C C . ASP A 1 412 ? -33.038 -28.541 54.961 1.00 65.38 412 ASP A C 1
ATOM 3206 O O . ASP A 1 412 ? -32.368 -28.095 54.022 1.00 65.38 412 ASP A O 1
ATOM 3210 N N . PRO A 1 413 ? -32.826 -29.781 55.440 1.00 63.78 413 PRO A N 1
ATOM 3211 C CA . PRO A 1 413 ? -31.803 -30.679 54.906 1.00 63.78 413 PRO A CA 1
ATOM 3212 C C . PRO A 1 413 ? -32.073 -31.140 53.460 1.00 63.78 413 PRO A C 1
ATOM 3214 O O . PRO A 1 413 ? -31.180 -31.732 52.838 1.00 63.78 413 PRO A O 1
ATOM 3217 N N . HIS A 1 414 ? -33.263 -30.872 52.910 1.00 65.62 414 HIS A N 1
ATOM 3218 C CA . HIS A 1 414 ? -33.609 -31.141 51.513 1.00 65.62 414 HIS A CA 1
ATOM 3219 C C . HIS A 1 414 ? -33.254 -29.980 50.577 1.00 65.62 414 HIS A C 1
ATOM 3221 O O . HIS A 1 414 ? -33.136 -30.190 49.368 1.00 65.62 414 HIS A O 1
ATOM 3227 N N . MET A 1 415 ? -33.001 -28.782 51.109 1.00 59.81 415 MET A N 1
ATOM 3228 C CA . MET A 1 415 ? -32.557 -27.633 50.326 1.00 59.81 415 MET A CA 1
ATOM 3229 C C . MET A 1 415 ? -31.028 -27.655 50.181 1.00 59.81 415 MET A C 1
ATOM 3231 O O . MET A 1 415 ? -30.281 -27.193 51.049 1.00 59.81 415 MET A O 1
ATOM 3235 N N . ARG A 1 416 ? -30.557 -28.220 49.064 1.00 57.25 416 ARG A N 1
ATOM 3236 C CA . ARG A 1 416 ? -29.151 -28.177 48.637 1.00 57.25 416 ARG A CA 1
ATOM 3237 C C . ARG A 1 416 ? -29.029 -27.283 47.407 1.00 57.25 416 ARG A C 1
ATOM 3239 O O . ARG A 1 416 ? -29.555 -27.620 46.350 1.00 57.25 416 ARG A O 1
ATOM 3246 N N . THR A 1 417 ? -28.298 -26.185 47.518 1.00 57.72 417 THR A N 1
ATOM 3247 C CA . THR A 1 417 ? -27.781 -25.425 46.367 1.00 57.72 417 THR A CA 1
ATOM 3248 C C . THR A 1 417 ? -26.269 -25.301 46.595 1.00 57.72 417 THR A C 1
ATOM 3250 O O . THR A 1 417 ? -25.830 -25.129 47.718 1.00 57.72 417 THR A O 1
ATOM 3253 N N . PHE A 1 418 ? -25.348 -25.528 45.666 1.00 52.44 418 PHE A N 1
ATOM 3254 C CA . PHE A 1 418 ? -25.325 -25.283 44.236 1.00 52.44 418 PHE A CA 1
ATOM 3255 C C . PHE A 1 418 ? -24.544 -26.403 43.536 1.00 52.44 418 PHE A C 1
ATOM 3257 O O . PHE A 1 418 ? -23.488 -26.807 44.014 1.00 52.44 418 PHE A O 1
ATOM 3264 N N . GLY A 1 419 ? -25.065 -26.898 42.409 1.00 41.44 419 GLY A N 1
ATOM 3265 C CA . GLY A 1 419 ? -24.382 -27.894 41.577 1.00 41.44 419 GLY A CA 1
ATOM 3266 C C . GLY A 1 419 ? -25.311 -28.941 40.970 1.00 41.44 419 GLY A C 1
ATOM 3267 O O . GLY A 1 419 ? -25.123 -30.134 41.189 1.00 41.44 419 GLY A O 1
ATOM 3268 N N . GLY A 1 420 ? -26.326 -28.508 40.220 1.00 37.81 420 GLY A N 1
ATOM 3269 C CA . GLY A 1 420 ? -26.931 -29.364 39.204 1.00 37.81 420 GLY A CA 1
ATOM 3270 C C . GLY A 1 420 ? -26.121 -29.241 37.911 1.00 37.81 420 GLY A C 1
ATOM 3271 O O . GLY A 1 420 ? -26.340 -28.283 37.180 1.00 37.81 420 GLY A O 1
ATOM 3272 N N . LEU A 1 421 ? -25.221 -30.207 37.677 1.00 34.91 421 LEU A N 1
ATOM 3273 C CA . LEU A 1 421 ? -24.435 -30.495 36.453 1.00 34.91 421 LEU A CA 1
ATOM 3274 C C . LEU A 1 421 ? -23.293 -29.538 36.030 1.00 34.91 421 LEU A C 1
ATOM 3276 O O . LEU A 1 421 ? -23.483 -28.530 35.300 1.00 34.91 421 LEU A O 1
#